Protein 3OCR (pdb70)

Structure (mmCIF, N/CA/C/O backbone):
data_3OCR
#
_entry.id   3OCR
#
_cell.length_a   74.407
_cell.length_b   74.407
_cell.length_c   179.909
_cell.angle_alpha   90.000
_cell.angle_beta   90.000
_cell.angle_gamma   90.000
#
_symmetry.space_group_name_H-M   'P 4 21 2'
#
loop_
_entity.id
_entity.type
_entity.pdbx_description
1 polymer 'Class II aldolase/adducin domain protein'
2 non-polymer 'SULFATE ION'
3 water water
#
loop_
_atom_site.group_PDB
_atom_site.id
_atom_site.type_symbol
_atom_site.label_atom_id
_atom_site.label_alt_id
_atom_site.label_comp_id
_atom_site.label_asym_id
_atom_site.label_entity_id
_atom_site.label_seq_id
_atom_site.pdbx_PDB_ins_code
_atom_site.Cartn_x
_atom_site.Cartn_y
_atom_site.Cartn_z
_atom_site.occupancy
_atom_site.B_iso_or_equiv
_atom_site.auth_seq_id
_atom_site.auth_comp_id
_atom_site.auth_asym_id
_atom_site.auth_atom_id
_atom_site.pdbx_PDB_model_num
ATOM 1 N N . GLY A 1 21 ? 10.737 10.344 41.570 1.00 70.97 19 GLY A N 1
ATOM 2 C CA . GLY A 1 21 ? 10.556 10.468 43.050 1.00 70.42 19 GLY A CA 1
ATOM 3 C C . GLY A 1 21 ? 9.136 10.865 43.405 1.00 69.87 19 GLY A C 1
ATOM 4 O O . GLY A 1 21 ? 8.810 12.058 43.486 1.00 70.32 19 GLY A O 1
ATOM 5 N N . SER A 1 22 ? 8.299 9.854 43.621 1.00 68.22 20 SER A N 1
ATOM 6 C CA . SER A 1 22 ? 6.875 10.041 43.894 1.00 65.99 20 SER A CA 1
ATOM 7 C C . SER A 1 22 ? 6.598 10.689 45.266 1.00 62.87 20 SER A C 1
ATOM 8 O O . SER A 1 22 ? 5.693 11.516 45.384 1.00 62.77 20 SER A O 1
ATOM 11 N N . VAL A 1 23 ? 7.369 10.335 46.293 1.00 59.15 21 VAL A N 1
ATOM 12 C CA . VAL A 1 23 ? 7.176 10.951 47.612 1.00 55.49 21 VAL A CA 1
ATOM 13 C C . VAL A 1 23 ? 7.342 12.475 47.559 1.00 55.21 21 VAL A C 1
ATOM 14 O O . VAL A 1 23 ? 6.493 13.208 48.072 1.00 54.21 21 VAL A O 1
ATOM 18 N N . ARG A 1 24 ? 8.425 12.941 46.930 1.00 55.95 22 ARG A N 1
ATOM 19 C CA . ARG A 1 24 ? 8.727 14.377 46.860 1.00 57.30 22 ARG A CA 1
ATOM 20 C C . ARG A 1 24 ? 7.702 15.137 46.000 1.00 59.20 22 ARG A C 1
ATOM 21 O O . ARG A 1 24 ? 7.515 16.341 46.176 1.00 59.33 22 ARG A O 1
ATOM 29 N N . ASP A 1 25 ? 7.033 14.425 45.093 1.00 61.17 23 ASP A N 1
ATOM 30 C CA . ASP A 1 25 ? 6.021 15.028 44.222 1.00 63.47 23 ASP A CA 1
ATOM 31 C C . ASP A 1 25 ? 4.752 15.448 44.960 1.00 62.77 23 ASP A C 1
ATOM 32 O O . ASP A 1 25 ? 4.073 16.373 44.533 1.00 63.22 23 ASP A O 1
ATOM 37 N N . ARG A 1 26 ? 4.444 14.782 46.074 1.00 60.57 24 ARG A N 1
ATOM 38 C CA . ARG A 1 26 ? 3.143 14.963 46.727 1.00 58.31 24 ARG A CA 1
ATOM 39 C C . ARG A 1 26 ? 3.207 15.621 48.112 1.00 55.97 24 ARG A C 1
ATOM 40 O O . ARG A 1 26 ? 2.170 15.963 48.677 1.00 55.94 24 ARG A O 1
ATOM 48 N N . VAL A 1 27 ? 4.412 15.796 48.655 1.00 53.28 25 VAL A N 1
ATOM 49 C CA . VAL A 1 27 ? 4.583 16.443 49.966 1.00 50.15 25 VAL A CA 1
ATOM 50 C C . VAL A 1 27 ? 5.020 17.910 49.814 1.00 49.89 25 VAL A C 1
ATOM 51 O O . VAL A 1 27 ? 5.561 18.301 48.779 1.00 49.40 25 VAL A O 1
ATOM 55 N N . SER A 1 28 ? 4.782 18.727 50.837 1.00 49.31 26 SER A N 1
ATOM 56 C CA . SER A 1 28 ? 5.211 20.126 50.779 1.00 49.49 26 SER A CA 1
ATOM 57 C C . SER A 1 28 ? 6.745 20.208 50.750 1.00 49.37 26 SER A C 1
ATOM 58 O O . SER A 1 28 ? 7.420 19.312 51.267 1.00 49.05 26 SER A O 1
ATOM 61 N N . PRO A 1 29 ? 7.300 21.265 50.116 1.00 49.88 27 PRO A N 1
ATOM 62 C CA . PRO A 1 29 ? 8.743 21.489 50.136 1.00 49.07 27 PRO A CA 1
ATOM 63 C C . PRO A 1 29 ? 9.290 21.539 51.567 1.00 47.17 27 PRO A C 1
ATOM 64 O O . PRO A 1 29 ? 10.408 21.095 51.803 1.00 47.04 27 PRO A O 1
ATOM 68 N N . GLN A 1 30 ? 8.494 22.049 52.506 1.00 45.36 28 GLN A N 1
ATOM 69 C CA . GLN A 1 30 ? 8.884 22.091 53.919 1.00 43.58 28 GLN A CA 1
ATOM 70 C C . GLN A 1 30 ? 8.943 20.681 54.532 1.00 41.26 28 GLN A C 1
ATOM 71 O O . GLN A 1 30 ? 9.884 20.361 55.281 1.00 40.72 28 GLN A O 1
ATOM 77 N N . GLU A 1 31 ? 7.958 19.838 54.216 1.00 39.53 29 GLU A N 1
ATOM 78 C CA . GLU A 1 31 ? 8.028 18.439 54.627 1.00 37.95 29 GLU A CA 1
ATOM 79 C C . GLU A 1 31 ? 9.241 17.753 54.006 1.00 37.46 29 GLU A C 1
ATOM 80 O O . GLU A 1 31 ? 9.986 17.109 54.722 1.00 36.93 29 GLU A O 1
ATOM 86 N N . TRP A 1 32 ? 9.431 17.890 52.688 1.00 37.77 30 TRP A N 1
ATOM 87 C CA . TRP A 1 32 ? 10.599 17.299 52.020 1.00 37.85 30 TRP A CA 1
ATOM 88 C C . TRP A 1 32 ? 11.964 17.647 52.681 1.00 37.05 30 TRP A C 1
ATOM 89 O O . TRP A 1 32 ? 12.819 16.761 52.850 1.00 36.91 30 TRP A O 1
ATOM 100 N N A GLU A 1 33 ? 12.126 18.917 53.051 0.30 36.61 31 GLU A N 1
ATOM 101 N N B GLU A 1 33 ? 12.137 18.916 53.050 0.30 36.77 31 GLU A N 1
ATOM 102 N N C GLU A 1 33 ? 12.176 18.905 53.060 0.40 36.68 31 GLU A N 1
ATOM 103 C CA A GLU A 1 33 ? 13.325 19.420 53.719 0.30 35.87 31 GLU A CA 1
ATOM 104 C CA B GLU A 1 33 ? 13.356 19.387 53.708 0.30 36.25 31 GLU A CA 1
ATOM 105 C CA C GLU A 1 33 ? 13.454 19.275 53.675 0.40 36.12 31 GLU A CA 1
ATOM 106 C C A GLU A 1 33 ? 13.596 18.651 55.008 0.30 34.44 31 GLU A C 1
ATOM 107 C C B GLU A 1 33 ? 13.606 18.649 55.020 0.30 34.61 31 GLU A C 1
ATOM 108 C C C GLU A 1 33 ? 13.633 18.621 55.045 0.40 34.50 31 GLU A C 1
ATOM 109 O O A GLU A 1 33 ? 14.738 18.287 55.297 0.30 34.26 31 GLU A O 1
ATOM 110 O O B GLU A 1 33 ? 14.746 18.307 55.340 0.30 34.41 31 GLU A O 1
ATOM 111 O O C GLU A 1 33 ? 14.761 18.313 55.439 0.40 34.26 31 GLU A O 1
ATOM 127 N N . VAL A 1 34 ? 12.534 18.389 55.764 1.00 33.60 32 VAL A N 1
ATOM 128 C CA . VAL A 1 34 ? 12.646 17.709 57.067 1.00 31.37 32 VAL A CA 1
ATOM 129 C C . VAL A 1 34 ? 12.866 16.199 56.891 1.00 30.45 32 VAL A C 1
ATOM 130 O O . VAL A 1 34 ? 13.576 15.576 57.673 1.00 29.11 32 VAL A O 1
ATOM 134 N N . ARG A 1 35 ? 12.298 15.637 55.822 1.00 30.26 33 ARG A N 1
ATOM 135 C CA . ARG A 1 35 ? 12.545 14.247 55.453 1.00 30.34 33 ARG A CA 1
ATOM 136 C C . ARG A 1 35 ? 14.023 14.030 55.170 1.00 30.59 33 ARG A C 1
ATOM 137 O O . ARG A 1 35 ? 14.594 13.032 55.596 1.00 30.39 33 ARG A O 1
ATOM 145 N N . VAL A 1 36 ? 14.638 14.984 54.473 1.00 31.39 34 VAL A N 1
ATOM 146 C CA . VAL A 1 36 ? 16.052 14.911 54.119 1.00 31.70 34 VAL A CA 1
ATOM 147 C C . VAL A 1 36 ? 16.915 14.997 55.384 1.00 30.97 34 VAL A C 1
ATOM 148 O O . VAL A 1 36 ? 17.804 14.168 55.583 1.00 31.01 34 VAL A O 1
ATOM 152 N N . LYS A 1 37 ? 16.639 15.993 56.225 1.00 30.11 35 LYS A N 1
ATOM 153 C CA . LYS A 1 37 ? 17.346 16.192 57.516 1.00 29.23 35 LYS A CA 1
ATOM 154 C C . LYS A 1 37 ? 17.227 15.016 58.478 1.00 27.45 35 LYS A C 1
ATOM 155 O O . LYS A 1 37 ? 18.230 14.594 59.058 1.00 27.23 35 LYS A O 1
ATOM 161 N N . LEU A 1 38 ? 16.018 14.484 58.651 1.00 25.80 36 LEU A N 1
ATOM 162 C CA . LEU A 1 38 ? 15.815 13.323 59.545 1.00 24.39 36 LEU A CA 1
ATOM 163 C C . LEU A 1 38 ? 16.503 12.065 58.992 1.00 24.23 36 LEU A C 1
ATOM 164 O O . LEU A 1 38 ? 17.101 11.319 59.759 1.00 23.86 36 LEU A O 1
ATOM 169 N N . ALA A 1 39 ? 16.466 11.862 57.662 1.00 23.93 37 ALA A N 1
ATOM 170 C CA . ALA A 1 39 ? 17.195 10.752 57.060 1.00 24.29 37 ALA A CA 1
ATOM 171 C C . ALA A 1 39 ? 18.713 10.858 57.266 1.00 24.37 37 ALA A C 1
ATOM 172 O O . ALA A 1 39 ? 19.379 9.856 57.580 1.00 23.88 37 ALA A O 1
ATOM 174 N N . ALA A 1 40 ? 19.254 12.071 57.123 1.00 24.27 38 ALA A N 1
ATOM 175 C CA . ALA A 1 40 ? 20.658 12.319 57.394 1.00 23.99 38 ALA A CA 1
ATOM 176 C C . ALA A 1 40 ? 20.963 12.007 58.843 1.00 23.43 38 ALA A C 1
ATOM 177 O O . ALA A 1 40 ? 22.023 11.463 59.145 1.00 23.32 38 ALA A O 1
ATOM 179 N N . ALA A 1 41 ? 20.042 12.345 59.737 1.00 22.59 39 ALA A N 1
ATOM 180 C CA . ALA A 1 41 ? 20.254 12.080 61.178 1.00 22.13 39 ALA A CA 1
ATOM 181 C C . ALA A 1 41 ? 20.337 10.565 61.443 1.00 22.46 39 ALA A C 1
ATOM 182 O O . ALA A 1 41 ? 21.241 10.105 62.147 1.00 22.33 39 ALA A O 1
ATOM 184 N N . TYR A 1 42 ? 19.442 9.787 60.823 1.00 22.46 40 TYR A N 1
ATOM 185 C CA . TYR A 1 42 ? 19.525 8.318 60.903 1.00 22.96 40 TYR A CA 1
ATOM 186 C C . TYR A 1 42 ? 20.851 7.731 60.399 1.00 23.63 40 TYR A C 1
ATOM 187 O O . TYR A 1 42 ? 21.474 6.942 61.099 1.00 23.63 40 TYR A O 1
ATOM 196 N N . ARG A 1 43 ? 21.263 8.097 59.182 1.00 25.06 41 ARG A N 1
ATOM 197 C CA . ARG A 1 43 ? 22.552 7.703 58.630 1.00 26.49 41 ARG A CA 1
ATOM 198 C C . ARG A 1 43 ? 23.789 8.161 59.387 1.00 26.20 41 ARG A C 1
ATOM 199 O O . ARG A 1 43 ? 24.797 7.451 59.407 1.00 26.69 41 ARG A O 1
ATOM 207 N N . LEU A 1 44 ? 23.738 9.360 59.957 1.00 25.83 42 LEU A N 1
ATOM 208 C CA . LEU A 1 44 ? 24.840 9.866 60.789 1.00 26.64 42 LEU A CA 1
ATOM 209 C C . LEU A 1 44 ? 25.006 9.022 62.055 1.00 25.64 42 LEU A C 1
ATOM 210 O O . LEU A 1 44 ? 26.137 8.722 62.480 1.00 24.66 42 LEU A O 1
ATOM 215 N N . ALA A 1 45 ? 23.871 8.633 62.625 1.00 25.38 43 ALA A N 1
ATOM 216 C CA . ALA A 1 45 ? 23.857 7.823 63.859 1.00 25.51 43 ALA A CA 1
ATOM 217 C C . ALA A 1 45 ? 24.453 6.449 63.551 1.00 26.07 43 ALA A C 1
ATOM 218 O O . ALA A 1 45 ? 25.146 5.860 64.383 1.00 26.30 43 ALA A O 1
ATOM 220 N N . ALA A 1 46 ? 24.191 5.966 62.333 1.00 26.38 44 ALA A N 1
ATOM 221 C CA . ALA A 1 46 ? 24.744 4.710 61.868 1.00 27.49 44 ALA A CA 1
ATOM 222 C C . ALA A 1 46 ? 26.241 4.859 61.673 1.00 28.85 44 ALA A C 1
ATOM 223 O O . ALA A 1 46 ? 27.006 4.037 62.167 1.00 29.19 44 ALA A O 1
ATOM 225 N N . LEU A 1 47 ? 26.656 5.921 60.982 1.00 30.52 45 LEU A N 1
ATOM 226 C CA . LEU A 1 47 ? 28.084 6.224 60.800 1.00 32.72 45 LEU A CA 1
ATOM 227 C C . LEU A 1 47 ? 28.816 6.347 62.140 1.00 32.77 45 LEU A C 1
ATOM 228 O O . LEU A 1 47 ? 29.893 5.795 62.301 1.00 33.02 45 LEU A O 1
ATOM 233 N N . LYS A 1 48 ? 28.227 7.067 63.088 1.00 32.98 46 LYS A N 1
ATOM 234 C CA . LYS A 1 48 ? 28.826 7.266 64.409 1.00 33.97 46 LYS A CA 1
ATOM 235 C C . LYS A 1 48 ? 28.564 6.109 65.362 1.00 34.67 46 LYS A C 1
ATOM 236 O O . LYS A 1 48 ? 28.949 6.177 66.530 1.00 34.69 46 LYS A O 1
ATOM 242 N N . ARG A 1 49 ? 27.892 5.067 64.869 1.00 35.66 47 ARG A N 1
ATOM 243 C CA . ARG A 1 49 ? 27.604 3.860 65.649 1.00 36.92 47 ARG A CA 1
ATOM 244 C C . ARG A 1 49 ? 26.757 4.134 66.905 1.00 36.51 47 ARG A C 1
ATOM 245 O O . ARG A 1 49 ? 27.048 3.607 67.982 1.00 36.73 47 ARG A O 1
ATOM 253 N N . TRP A 1 50 ? 25.714 4.956 66.774 1.00 35.53 48 TRP A N 1
ATOM 254 C CA . TRP A 1 50 ? 24.809 5.207 67.898 1.00 35.24 48 TRP A CA 1
ATOM 255 C C . TRP A 1 50 ? 23.582 4.293 67.839 1.00 35.06 48 TRP A C 1
ATOM 256 O O . TRP A 1 50 ? 22.524 4.656 68.326 1.00 35.51 48 TRP A O 1
ATOM 267 N N . THR A 1 51 ? 23.723 3.126 67.222 1.00 35.60 49 THR A N 1
ATOM 268 C CA . THR A 1 51 ? 22.559 2.311 66.860 1.00 35.77 49 THR A CA 1
ATOM 269 C C . THR A 1 51 ? 22.450 1.073 67.730 1.00 35.39 49 THR A C 1
ATOM 270 O O . THR A 1 51 ? 23.431 0.627 68.301 1.00 35.49 49 THR A O 1
ATOM 274 N N . ASP A 1 52 ? 21.244 0.515 67.773 1.00 34.93 50 ASP A N 1
ATOM 275 C CA . ASP A 1 52 ? 20.972 -0.727 68.460 1.00 35.33 50 ASP A CA 1
ATOM 276 C C . ASP A 1 52 ? 20.112 -1.549 67.482 1.00 35.34 50 ASP A C 1
ATOM 277 O O . ASP A 1 52 ? 18.909 -1.764 67.678 1.00 34.78 50 ASP A O 1
ATOM 282 N N . HIS A 1 53 ? 20.764 -1.974 66.393 1.00 36.00 51 HIS A N 1
ATOM 283 C CA . HIS A 1 53 ? 20.131 -2.775 65.344 1.00 36.09 51 HIS A CA 1
ATOM 284 C C . HIS A 1 53 ? 18.873 -2.057 64.857 1.00 35.96 51 HIS A C 1
ATOM 285 O O . HIS A 1 53 ? 18.947 -0.910 64.434 1.00 36.10 51 HIS A O 1
ATOM 292 N N . ILE A 1 54 ? 17.717 -2.701 64.954 1.00 35.74 52 ILE A N 1
ATOM 293 C CA . ILE A 1 54 ? 16.490 -2.096 64.443 1.00 35.71 52 ILE A CA 1
ATOM 294 C C . ILE A 1 54 ? 15.658 -1.380 65.501 1.00 35.09 52 ILE A C 1
ATOM 295 O O . ILE A 1 54 ? 14.514 -1.006 65.234 1.00 36.03 52 ILE A O 1
ATOM 300 N N . TYR A 1 55 ? 16.209 -1.226 66.697 1.00 33.74 53 TYR A N 1
ATOM 301 C CA . TYR A 1 55 ? 15.467 -0.649 67.790 1.00 33.11 53 TYR A CA 1
ATOM 302 C C . TYR A 1 55 ? 15.902 0.820 67.950 1.00 32.33 53 TYR A C 1
ATOM 303 O O . TYR A 1 55 ? 16.853 1.267 67.304 1.00 33.33 53 TYR A O 1
ATOM 312 N N . THR A 1 56 ? 15.194 1.573 68.775 1.00 31.74 54 THR A N 1
ATOM 313 C CA . THR A 1 56 ? 15.370 3.038 68.869 1.00 29.93 54 THR A CA 1
ATOM 314 C C . THR A 1 56 ? 15.022 3.821 67.593 1.00 28.54 54 THR A C 1
ATOM 315 O O . THR A 1 56 ? 15.066 3.306 66.484 1.00 28.48 54 THR A O 1
ATOM 319 N N . HIS A 1 57 ? 14.674 5.087 67.792 1.00 27.53 55 HIS A N 1
ATOM 320 C CA . HIS A 1 57 ? 13.999 5.879 66.792 1.00 25.89 55 HIS A CA 1
ATOM 321 C C . HIS A 1 57 ? 14.287 7.354 66.944 1.00 23.86 55 HIS A C 1
ATOM 322 O O . HIS A 1 57 ? 14.506 7.844 68.064 1.00 23.55 55 HIS A O 1
ATOM 329 N N . PHE A 1 58 ? 14.297 8.044 65.811 1.00 22.17 56 PHE A N 1
ATOM 330 C CA . PHE A 1 58 ? 14.351 9.512 65.774 1.00 21.59 56 PHE A CA 1
ATOM 331 C C . PHE A 1 58 ? 13.060 10.020 65.149 1.00 22.04 56 PHE A C 1
ATOM 332 O O . PHE A 1 58 ? 12.682 9.554 64.075 1.00 22.25 56 PHE A O 1
ATOM 340 N N . SER A 1 59 ? 12.408 11.003 65.767 1.00 23.01 57 SER A N 1
ATOM 341 C CA . SER A 1 59 ? 11.192 11.584 65.158 1.00 23.49 57 SER A CA 1
ATOM 342 C C . SER A 1 59 ? 11.370 13.083 64.903 1.00 24.02 57 SER A C 1
ATOM 343 O O . SER A 1 59 ? 12.147 13.741 65.607 1.00 25.23 57 SER A O 1
ATOM 346 N N . ALA A 1 60 ? 10.662 13.599 63.894 1.00 24.49 58 ALA A N 1
ATOM 347 C CA . ALA A 1 60 ? 10.580 15.033 63.609 1.00 25.42 58 ALA A CA 1
ATOM 348 C C . ALA A 1 60 ? 9.149 15.435 63.271 1.00 26.64 58 ALA A C 1
ATOM 349 O O . ALA A 1 60 ? 8.449 14.705 62.567 1.00 27.06 58 ALA A O 1
ATOM 351 N N . ARG A 1 61 ? 8.733 16.610 63.730 1.00 27.62 59 ARG A N 1
ATOM 352 C CA . ARG A 1 61 ? 7.473 17.168 63.307 1.00 29.71 59 ARG A CA 1
ATOM 353 C C . ARG A 1 61 ? 7.544 17.643 61.848 1.00 30.04 59 ARG A C 1
ATOM 354 O O . ARG A 1 61 ? 8.523 18.264 61.434 1.00 29.59 59 ARG A O 1
ATOM 362 N N . VAL A 1 62 ? 6.513 17.313 61.080 1.00 31.53 60 VAL A N 1
ATOM 363 C CA . VAL A 1 62 ? 6.333 17.829 59.722 1.00 33.45 60 VAL A CA 1
ATOM 364 C C . VAL A 1 62 ? 5.846 19.277 59.854 1.00 36.20 60 VAL A C 1
ATOM 365 O O . VAL A 1 62 ? 4.813 19.521 60.480 1.00 36.69 60 VAL A O 1
ATOM 369 N N . PRO A 1 63 ? 6.602 20.254 59.306 1.00 38.58 61 PRO A N 1
ATOM 370 C CA . PRO A 1 63 ? 6.128 21.631 59.428 1.00 40.86 61 PRO A CA 1
ATOM 371 C C . PRO A 1 63 ? 4.824 21.820 58.676 1.00 43.17 61 PRO A C 1
ATOM 372 O O . PRO A 1 63 ? 4.674 21.305 57.569 1.00 43.89 61 PRO A O 1
ATOM 376 N N . GLY A 1 64 ? 3.886 22.533 59.287 1.00 45.51 62 GLY A N 1
ATOM 377 C CA . GLY A 1 64 ? 2.580 22.784 58.684 1.00 48.98 62 GLY A CA 1
ATOM 378 C C . GLY A 1 64 ? 1.478 22.800 59.729 1.00 51.32 62 GLY A C 1
ATOM 379 O O . GLY A 1 64 ? 1.759 22.731 60.926 1.00 51.67 62 GLY A O 1
ATOM 380 N N . PRO A 1 65 ? 0.209 22.881 59.287 1.00 53.92 63 PRO A N 1
ATOM 381 C CA . PRO A 1 65 ? -0.913 22.983 60.232 1.00 54.68 63 PRO A CA 1
ATOM 382 C C . PRO A 1 65 ? -1.362 21.642 60.853 1.00 53.62 63 PRO A C 1
ATOM 383 O O . PRO A 1 65 ? -2.273 21.628 61.686 1.00 54.19 63 PRO A O 1
ATOM 387 N N . ASP A 1 66 ? -0.728 20.542 60.456 1.00 51.54 64 ASP A N 1
ATOM 388 C CA . ASP A 1 66 ? -1.097 19.205 60.928 1.00 49.43 64 ASP A CA 1
ATOM 389 C C . ASP A 1 66 ? -0.106 18.664 61.950 1.00 47.28 64 ASP A C 1
ATOM 390 O O . ASP A 1 66 ? 1.118 18.798 61.776 1.00 46.93 64 ASP A O 1
ATOM 395 N N . GLU A 1 67 ? -0.627 18.028 62.998 1.00 45.02 65 GLU A N 1
ATOM 396 C CA . GLU A 1 67 ? 0.225 17.360 63.972 1.00 43.13 65 GLU A CA 1
ATOM 397 C C . GLU A 1 67 ? 0.690 16.007 63.418 1.00 40.64 65 GLU A C 1
ATOM 398 O O . GLU A 1 67 ? 0.283 14.945 63.894 1.00 39.92 65 GLU A O 1
ATOM 404 N N . HIS A 1 68 ? 1.530 16.075 62.384 1.00 38.43 66 HIS A N 1
ATOM 405 C CA . HIS A 1 68 ? 2.100 14.899 61.736 1.00 36.03 66 HIS A CA 1
ATOM 406 C C . HIS A 1 68 ? 3.602 14.826 61.985 1.00 34.22 66 HIS A C 1
ATOM 407 O O . HIS A 1 68 ? 4.253 15.864 62.161 1.00 33.94 66 HIS A O 1
ATOM 414 N N . PHE A 1 69 ? 4.121 13.593 62.024 1.00 31.84 67 PHE A N 1
ATOM 415 C CA . PHE A 1 69 ? 5.502 13.290 62.397 1.00 30.46 67 PHE A CA 1
ATOM 416 C C . PHE A 1 69 ? 6.117 12.217 61.518 1.00 29.25 67 PHE A C 1
ATOM 417 O O . PHE A 1 69 ? 5.426 11.335 61.012 1.00 29.30 67 PHE A O 1
ATOM 425 N N . LEU A 1 70 ? 7.433 12.301 61.351 1.00 28.22 68 LEU A N 1
ATOM 426 C CA . LEU A 1 70 ? 8.197 11.327 60.574 1.00 26.94 68 LEU A CA 1
ATOM 427 C C . LEU A 1 70 ? 9.022 10.418 61.472 1.00 26.27 68 LEU A C 1
ATOM 428 O O . LEU A 1 70 ? 9.611 10.869 62.467 1.00 26.13 68 LEU A O 1
ATOM 433 N N . ILE A 1 71 ? 9.059 9.133 61.119 1.00 25.54 69 ILE A N 1
ATOM 434 C CA . ILE A 1 71 ? 9.820 8.118 61.854 1.00 24.29 69 ILE A CA 1
ATOM 435 C C . ILE A 1 71 ? 10.225 6.999 60.873 1.00 24.57 69 ILE A C 1
ATOM 436 O O . ILE A 1 71 ? 9.673 6.908 59.748 1.00 23.72 69 ILE A O 1
ATOM 441 N N . ASN A 1 72 ? 11.215 6.190 61.258 1.00 24.27 70 ASN A N 1
ATOM 442 C CA . ASN A 1 72 ? 11.624 5.043 60.438 1.00 25.31 70 ASN A CA 1
ATOM 443 C C . ASN A 1 72 ? 10.526 3.991 60.317 1.00 25.34 70 ASN A C 1
ATOM 444 O O . ASN A 1 72 ? 9.707 3.816 61.233 1.00 25.16 70 ASN A O 1
ATOM 449 N N . ALA A 1 73 ? 10.507 3.333 59.166 1.00 25.76 71 ALA A N 1
ATOM 450 C CA . ALA A 1 73 ? 9.677 2.163 58.930 1.00 27.45 71 ALA A CA 1
ATOM 451 C C . ALA A 1 73 ? 10.154 0.998 59.787 1.00 28.52 71 ALA A C 1
ATOM 452 O O . ALA A 1 73 ? 11.357 0.833 60.009 1.00 28.14 71 ALA A O 1
ATOM 454 N N . PHE A 1 74 ? 9.187 0.180 60.214 1.00 30.51 72 PHE A N 1
ATOM 455 C CA . PHE A 1 74 ? 9.375 -0.987 61.088 1.00 31.58 72 PHE A CA 1
ATOM 456 C C . PHE A 1 74 ? 10.354 -1.983 60.498 1.00 31.73 72 PHE A C 1
ATOM 457 O O . PHE A 1 74 ? 10.081 -2.579 59.455 1.00 32.11 72 PHE A O 1
ATOM 465 N N . GLY A 1 75 ? 11.507 -2.143 61.132 1.00 31.37 73 GLY A N 1
ATOM 466 C CA . GLY A 1 75 ? 12.443 -3.188 60.698 1.00 31.68 73 GLY A CA 1
ATOM 467 C C . GLY A 1 75 ? 13.580 -2.773 59.775 1.00 31.57 73 GLY A C 1
ATOM 468 O O . GLY A 1 75 ? 14.443 -3.586 59.474 1.00 32.01 73 GLY A O 1
ATOM 469 N N . LEU A 1 76 ? 13.600 -1.518 59.337 1.00 31.28 74 LEU A N 1
ATOM 470 C CA . LEU A 1 76 ? 14.740 -1.003 58.572 1.00 31.27 74 LEU A CA 1
ATOM 471 C C . LEU A 1 76 ? 15.861 -0.568 59.496 1.00 30.77 74 LEU A C 1
ATOM 472 O O . LEU A 1 76 ? 15.606 -0.036 60.562 1.00 30.56 74 LEU A O 1
ATOM 477 N N . LEU A 1 77 ? 17.095 -0.777 59.060 1.00 30.94 75 LEU A N 1
ATOM 478 C CA . LEU A 1 77 ? 18.275 -0.267 59.749 1.00 30.52 75 LEU A CA 1
ATOM 479 C C . LEU A 1 77 ? 18.478 1.234 59.473 1.00 30.12 75 LEU A C 1
ATOM 480 O O . LEU A 1 77 ? 18.088 1.730 58.423 1.00 29.91 75 LEU A O 1
ATOM 485 N N . PHE A 1 78 ? 19.102 1.934 60.421 1.00 29.68 76 PHE A N 1
ATOM 486 C CA . PHE A 1 78 ? 19.377 3.375 60.327 1.00 29.94 76 PHE A CA 1
ATOM 487 C C . PHE A 1 78 ? 20.108 3.674 59.034 1.00 31.66 76 PHE A C 1
ATOM 488 O O . PHE A 1 78 ? 19.919 4.726 58.428 1.00 32.02 76 PHE A O 1
ATOM 496 N N . ASP A 1 79 ? 20.916 2.698 58.628 1.00 33.82 77 ASP A N 1
ATOM 497 C CA . ASP A 1 79 ? 21.728 2.683 57.427 1.00 36.03 77 ASP A CA 1
ATOM 498 C C . ASP A 1 79 ? 20.929 2.670 56.133 1.00 36.08 77 ASP A C 1
ATOM 499 O O . ASP A 1 79 ? 21.483 2.860 55.052 1.00 36.44 77 ASP A O 1
ATOM 504 N N . GLU A 1 80 ? 19.641 2.377 56.238 1.00 35.50 78 GLU A N 1
ATOM 505 C CA . GLU A 1 80 ? 18.815 2.153 55.062 1.00 35.10 78 GLU A CA 1
ATOM 506 C C . GLU A 1 80 ? 17.847 3.298 54.879 1.00 33.36 78 GLU A C 1
ATOM 507 O O . GLU A 1 80 ? 17.161 3.389 53.866 1.00 33.55 78 GLU A O 1
ATOM 513 N N . ILE A 1 81 ? 17.797 4.184 55.863 1.00 31.16 79 ILE A N 1
ATOM 514 C CA . ILE A 1 81 ? 16.768 5.213 55.880 1.00 28.66 79 ILE A CA 1
ATOM 515 C C . ILE A 1 81 ? 17.055 6.245 54.785 1.00 29.58 79 ILE A C 1
ATOM 516 O O . ILE A 1 81 ? 18.216 6.606 54.557 1.00 30.11 79 ILE A O 1
ATOM 521 N N . THR A 1 82 ? 16.000 6.685 54.110 1.00 29.97 80 THR A N 1
ATOM 522 C CA . THR A 1 82 ? 16.101 7.718 53.082 1.00 31.33 80 THR A CA 1
ATOM 523 C C . THR A 1 82 ? 14.961 8.720 53.272 1.00 31.30 80 THR A C 1
ATOM 524 O O . THR A 1 82 ? 13.946 8.402 53.882 1.00 31.05 80 THR A O 1
ATOM 528 N N . ALA A 1 83 ? 15.136 9.926 52.755 1.00 32.27 81 ALA A N 1
ATOM 529 C CA . ALA A 1 83 ? 14.061 10.920 52.712 1.00 33.13 81 ALA A CA 1
ATOM 530 C C . ALA A 1 83 ? 12.756 10.316 52.211 1.00 34.07 81 ALA A C 1
ATOM 531 O O . ALA A 1 83 ? 11.700 10.533 52.802 1.00 34.33 81 ALA A O 1
ATOM 533 N N . SER A 1 84 ? 12.835 9.545 51.125 1.00 35.39 82 SER A N 1
ATOM 534 C CA . SER A 1 84 ? 11.670 8.892 50.555 1.00 36.14 82 SER A CA 1
ATOM 535 C C . SER A 1 84 ? 11.017 7.781 51.373 1.00 35.42 82 SER A C 1
ATOM 536 O O . SER A 1 84 ? 9.841 7.513 51.180 1.00 36.11 82 SER A O 1
ATOM 539 N N . ASN A 1 85 ? 11.736 7.116 52.271 1.00 33.89 83 ASN A N 1
ATOM 540 C CA . ASN A 1 85 ? 11.114 5.951 52.920 1.00 32.20 83 ASN A CA 1
ATOM 541 C C . ASN A 1 85 ? 10.690 6.148 54.382 1.00 30.88 83 ASN A C 1
ATOM 542 O O . ASN A 1 85 ? 10.145 5.233 55.030 1.00 30.80 83 ASN A O 1
ATOM 547 N N . LEU A 1 86 ? 10.895 7.362 54.882 1.00 29.12 84 LEU A N 1
ATOM 548 C CA . LEU A 1 86 ? 10.447 7.689 56.222 1.00 27.60 84 LEU A CA 1
ATOM 549 C C . LEU A 1 86 ? 8.936 7.578 56.234 1.00 27.50 84 LEU A C 1
ATOM 550 O O . LEU A 1 86 ? 8.285 7.707 55.188 1.00 27.29 84 LEU A O 1
ATOM 555 N N . VAL A 1 87 ? 8.384 7.297 57.407 1.00 26.50 85 VAL A N 1
ATOM 556 C CA . VAL A 1 87 ? 6.947 7.143 57.504 1.00 26.97 85 VAL A CA 1
ATOM 557 C C . VAL A 1 87 ? 6.335 8.346 58.210 1.00 27.39 85 VAL A C 1
ATOM 558 O O . VAL A 1 87 ? 6.817 8.755 59.283 1.00 27.59 85 VAL A O 1
ATOM 562 N N . LYS A 1 88 ? 5.258 8.872 57.628 1.00 28.60 86 LYS A N 1
ATOM 563 C CA . LYS A 1 88 ? 4.498 9.964 58.235 1.00 29.79 86 LYS A CA 1
ATOM 564 C C . LYS A 1 88 ? 3.326 9.418 59.022 1.00 30.23 86 LYS A C 1
ATOM 565 O O . LYS A 1 88 ? 2.460 8.712 58.473 1.00 30.25 86 LYS A O 1
ATOM 571 N N . VAL A 1 89 ? 3.313 9.755 60.309 1.00 29.73 87 VAL A N 1
ATOM 572 C CA . VAL A 1 89 ? 2.276 9.290 61.230 1.00 30.05 87 VAL A CA 1
ATOM 573 C C . VAL A 1 89 ? 1.660 10.488 61.987 1.00 30.29 87 VAL A C 1
ATOM 574 O O . VAL A 1 89 ? 2.263 11.568 62.039 1.00 29.67 87 VAL A O 1
ATOM 578 N N . ASP A 1 90 ? 0.469 10.289 62.552 1.00 30.72 88 ASP A N 1
ATOM 579 C CA . ASP A 1 90 ? -0.187 11.333 63.363 1.00 32.14 88 ASP A CA 1
ATOM 580 C C . ASP A 1 90 ? 0.297 11.174 64.801 1.00 32.45 88 ASP A C 1
ATOM 581 O O . ASP A 1 90 ? 1.146 10.332 65.064 1.00 31.89 88 ASP A O 1
ATOM 586 N N . ILE A 1 91 ? -0.235 11.963 65.725 1.00 34.12 89 ILE A N 1
ATOM 587 C CA . ILE A 1 91 ? 0.187 11.888 67.124 1.00 36.01 89 ILE A CA 1
ATOM 588 C C . ILE A 1 91 ? -0.063 10.517 67.774 1.00 37.52 89 ILE A C 1
ATOM 589 O O . ILE A 1 91 ? 0.627 10.143 68.721 1.00 38.73 89 ILE A O 1
ATOM 594 N N . ASP A 1 92 ? -1.004 9.747 67.241 1.00 38.67 90 ASP A N 1
ATOM 595 C CA . ASP A 1 92 ? -1.308 8.404 67.768 1.00 39.67 90 ASP A CA 1
ATOM 596 C C . ASP A 1 92 ? -0.434 7.298 67.204 1.00 39.02 90 ASP A C 1
ATOM 597 O O . ASP A 1 92 ? -0.455 6.183 67.711 1.00 39.56 90 ASP A O 1
ATOM 602 N N . GLY A 1 93 ? 0.307 7.600 66.145 1.00 37.95 91 GLY A N 1
ATOM 603 C CA . GLY A 1 93 ? 1.085 6.597 65.443 1.00 37.34 91 GLY A CA 1
ATOM 604 C C . GLY A 1 93 ? 0.363 5.947 64.280 1.00 37.55 91 GLY A C 1
ATOM 605 O O . GLY A 1 93 ? 0.850 4.958 63.724 1.00 37.81 91 GLY A O 1
ATOM 606 N N . THR A 1 94 ? -0.797 6.491 63.911 1.00 37.76 92 THR A N 1
ATOM 607 C CA . THR A 1 94 ? -1.551 5.977 62.776 1.00 38.14 92 THR A CA 1
ATOM 608 C C . THR A 1 94 ? -0.850 6.450 61.508 1.00 37.54 92 THR A C 1
ATOM 609 O O . THR A 1 94 ? -0.475 7.604 61.402 1.00 37.21 92 THR A O 1
ATOM 613 N N . ILE A 1 95 ? -0.681 5.550 60.550 1.00 37.64 93 ILE A N 1
ATOM 614 C CA . ILE A 1 95 ? -0.024 5.888 59.299 1.00 37.42 93 ILE A CA 1
ATOM 615 C C . ILE A 1 95 ? -0.824 6.994 58.644 1.00 37.48 93 ILE A C 1
ATOM 616 O O . ILE A 1 95 ? -2.045 6.904 58.559 1.00 37.36 93 ILE A O 1
ATOM 621 N N . VAL A 1 96 ? -0.141 8.039 58.200 1.00 37.45 94 VAL A N 1
ATOM 622 C CA . VAL A 1 96 ? -0.752 9.012 57.305 1.00 38.67 94 VAL A CA 1
ATOM 623 C C . VAL A 1 96 ? -0.227 8.747 55.889 1.00 39.46 94 VAL A C 1
ATOM 624 O O . VAL A 1 96 ? -0.992 8.750 54.930 1.00 39.92 94 VAL A O 1
ATOM 628 N N . ASP A 1 97 ? 1.075 8.474 55.780 1.00 39.84 95 ASP A N 1
ATOM 629 C CA . ASP A 1 97 ? 1.723 8.218 54.499 1.00 40.28 95 ASP A CA 1
ATOM 630 C C . ASP A 1 97 ? 2.898 7.262 54.714 1.00 39.94 95 ASP A C 1
ATOM 631 O O . ASP A 1 97 ? 3.929 7.659 55.245 1.00 39.05 95 ASP A O 1
ATOM 636 N N . ASP A 1 98 ? 2.731 6.004 54.312 1.00 40.58 96 ASP A N 1
ATOM 637 C CA . ASP A 1 98 ? 3.788 5.005 54.461 1.00 41.40 96 ASP A CA 1
ATOM 638 C C . ASP A 1 98 ? 4.249 4.493 53.103 1.00 42.44 96 ASP A C 1
ATOM 639 O O . ASP A 1 98 ? 3.676 3.533 52.577 1.00 42.26 96 ASP A O 1
ATOM 644 N N . PRO A 1 99 ? 5.308 5.107 52.546 1.00 43.09 97 PRO A N 1
ATOM 645 C CA . PRO A 1 99 ? 5.798 4.704 51.222 1.00 43.86 97 PRO A CA 1
ATOM 646 C C . PRO A 1 99 ? 6.372 3.276 51.183 1.00 44.23 97 PRO A C 1
ATOM 647 O O . PRO A 1 99 ? 6.624 2.762 50.098 1.00 44.62 97 PRO A O 1
ATOM 651 N N . THR A 1 100 ? 6.575 2.646 52.343 1.00 43.95 98 THR A N 1
ATOM 652 C CA . THR A 1 100 ? 7.203 1.310 52.389 1.00 43.91 98 THR A CA 1
ATOM 653 C C . THR A 1 100 ? 6.225 0.149 52.519 1.00 44.48 98 THR A C 1
ATOM 654 O O . THR A 1 100 ? 6.554 -0.986 52.174 1.00 45.20 98 THR A O 1
ATOM 658 N N . GLY A 1 101 ? 5.041 0.417 53.063 1.00 44.24 99 GLY A N 1
ATOM 659 C CA . GLY A 1 101 ? 4.103 -0.646 53.405 1.00 43.61 99 GLY A CA 1
ATOM 660 C C . GLY A 1 101 ? 4.538 -1.469 54.614 1.00 42.61 99 GLY A C 1
ATOM 661 O O . GLY A 1 101 ? 3.928 -2.494 54.915 1.00 43.07 99 GLY A O 1
ATOM 662 N N . LEU A 1 102 ? 5.596 -1.040 55.291 1.00 40.54 100 LEU A N 1
ATOM 663 C CA . LEU A 1 102 ? 6.110 -1.757 56.472 1.00 38.86 100 LEU A CA 1
ATOM 664 C C . LEU A 1 102 ? 5.516 -1.259 57.778 1.00 37.51 100 LEU A C 1
ATOM 665 O O . LEU A 1 102 ? 5.659 -1.897 58.814 1.00 37.17 100 LEU A O 1
ATOM 670 N N . GLY A 1 103 ? 4.875 -0.098 57.730 1.00 36.82 101 GLY A N 1
ATOM 671 C CA . GLY A 1 103 ? 4.369 0.546 58.936 1.00 35.27 101 GLY A CA 1
ATOM 672 C C . GLY A 1 103 ? 5.496 0.918 59.871 1.00 34.38 101 GLY A C 1
ATOM 673 O O . GLY A 1 103 ? 6.659 1.026 59.456 1.00 34.47 101 GLY A O 1
ATOM 674 N N . ILE A 1 104 ? 5.161 1.113 61.139 1.00 33.39 102 ILE A N 1
ATOM 675 C CA . ILE A 1 104 ? 6.127 1.597 62.109 1.00 32.71 102 ILE A CA 1
ATOM 676 C C . ILE A 1 104 ? 6.158 0.667 63.291 1.00 32.83 102 ILE A C 1
ATOM 677 O O . ILE A 1 104 ? 5.310 -0.190 63.425 1.00 32.86 102 ILE A O 1
ATOM 682 N N . ASN A 1 105 ? 7.161 0.829 64.134 1.00 33.11 103 ASN A N 1
ATOM 683 C CA . ASN A 1 105 ? 7.156 0.174 65.424 1.00 34.26 103 ASN A CA 1
ATOM 684 C C . ASN A 1 105 ? 6.256 0.989 66.323 1.00 34.72 103 ASN A C 1
ATOM 685 O O . ASN A 1 105 ? 6.682 1.993 66.906 1.00 34.29 103 ASN A O 1
ATOM 690 N N . TYR A 1 106 ? 5.011 0.551 66.423 1.00 35.92 104 TYR A N 1
ATOM 691 C CA . TYR A 1 106 ? 3.991 1.309 67.132 1.00 37.37 104 TYR A CA 1
ATOM 692 C C . TYR A 1 106 ? 4.351 1.537 68.605 1.00 37.31 104 TYR A C 1
ATOM 693 O O . TYR A 1 106 ? 4.148 2.633 69.131 1.00 37.72 104 TYR A O 1
ATOM 702 N N . ALA A 1 107 ? 4.900 0.516 69.255 1.00 36.85 105 ALA A N 1
ATOM 703 C CA . ALA A 1 107 ? 5.249 0.616 70.672 1.00 36.75 105 ALA A CA 1
ATOM 704 C C . ALA A 1 107 ? 6.472 1.517 70.905 1.00 36.14 105 ALA A C 1
ATOM 705 O O . ALA A 1 107 ? 6.557 2.213 71.924 1.00 36.41 105 ALA A O 1
ATOM 707 N N . GLY A 1 108 ? 7.411 1.509 69.957 1.00 34.38 106 GLY A N 1
ATOM 708 C CA . GLY A 1 108 ? 8.600 2.370 70.038 1.00 33.28 106 GLY A CA 1
ATOM 709 C C . GLY A 1 108 ? 8.299 3.856 69.851 1.00 32.52 106 GLY A C 1
ATOM 710 O O . GLY A 1 108 ? 9.091 4.703 70.242 1.00 32.47 106 GLY A O 1
ATOM 711 N N . TYR A 1 109 ? 7.162 4.165 69.225 1.00 32.04 107 TYR A N 1
ATOM 712 C CA . TYR A 1 109 ? 6.748 5.543 68.956 1.00 31.22 107 TYR A CA 1
ATOM 713 C C . TYR A 1 109 ? 6.099 6.270 70.143 1.00 31.39 107 TYR A C 1
ATOM 714 O O . TYR A 1 109 ? 6.004 7.506 70.154 1.00 31.70 107 TYR A O 1
ATOM 723 N N . VAL A 1 110 ? 5.631 5.512 71.121 1.00 30.87 108 VAL A N 1
ATOM 724 C CA . VAL A 1 110 ? 4.944 6.090 72.270 1.00 30.83 108 VAL A CA 1
ATOM 725 C C . VAL A 1 110 ? 5.753 7.170 73.000 1.00 29.95 108 VAL A C 1
ATOM 726 O O . VAL A 1 110 ? 5.211 8.217 73.358 1.00 30.43 108 VAL A O 1
ATOM 730 N N . ILE A 1 111 ? 7.041 6.930 73.220 1.00 29.03 109 ILE A N 1
ATOM 731 C CA . ILE A 1 111 ? 7.868 7.949 73.878 1.00 28.59 109 ILE A CA 1
ATOM 732 C C . ILE A 1 111 ? 7.946 9.246 73.062 1.00 27.32 109 ILE A C 1
ATOM 733 O O . ILE A 1 111 ? 7.828 10.329 73.605 1.00 27.21 109 ILE A O 1
ATOM 738 N N . HIS A 1 112 ? 8.110 9.112 71.751 1.00 26.87 110 HIS A N 1
ATOM 739 C CA . HIS A 1 112 ? 8.135 10.243 70.851 1.00 26.62 110 HIS A CA 1
ATOM 740 C C . HIS A 1 112 ? 6.819 11.008 70.921 1.00 27.18 110 HIS A C 1
ATOM 741 O O . HIS A 1 112 ? 6.818 12.228 71.098 1.00 27.33 110 HIS A O 1
ATOM 748 N N . SER A 1 113 ? 5.712 10.273 70.821 1.00 28.00 111 SER A N 1
ATOM 749 C CA . SER A 1 113 ? 4.371 10.839 70.909 1.00 29.00 111 SER A CA 1
ATOM 750 C C . SER A 1 113 ? 4.146 11.599 72.228 1.00 28.84 111 SER A C 1
ATOM 751 O O . SER A 1 113 ? 3.636 12.721 72.230 1.00 28.90 111 SER A O 1
ATOM 754 N N . ALA A 1 114 ? 4.521 10.985 73.345 1.00 29.08 112 ALA A N 1
ATOM 755 C CA . ALA A 1 114 ? 4.341 11.634 74.656 1.00 29.35 112 ALA A CA 1
ATOM 756 C C . ALA A 1 114 ? 5.076 12.974 74.727 1.00 29.23 112 ALA A C 1
ATOM 757 O O . ALA A 1 114 ? 4.513 13.982 75.189 1.00 30.02 112 ALA A O 1
ATOM 759 N N . ILE A 1 115 ? 6.328 12.994 74.273 1.00 28.96 113 ILE A N 1
ATOM 760 C CA . ILE A 1 115 ? 7.128 14.223 74.325 1.00 28.07 113 ILE A CA 1
ATOM 761 C C . ILE A 1 115 ? 6.645 15.289 73.330 1.00 27.87 113 ILE A C 1
ATOM 762 O O . ILE A 1 115 ? 6.448 16.434 73.726 1.00 27.66 113 ILE A O 1
ATOM 767 N N . HIS A 1 116 ? 6.449 14.913 72.059 1.00 28.29 114 HIS A N 1
ATOM 768 C CA . HIS A 1 116 ? 5.926 15.841 71.049 1.00 28.93 114 HIS A CA 1
ATOM 769 C C . HIS A 1 116 ? 4.597 16.514 71.438 1.00 29.78 114 HIS A C 1
ATOM 770 O O . HIS A 1 116 ? 4.356 17.698 71.148 1.00 30.07 114 HIS A O 1
ATOM 777 N N . ALA A 1 117 ? 3.718 15.758 72.078 1.00 31.05 115 ALA A N 1
ATOM 778 C CA . ALA A 1 117 ? 2.431 16.304 72.482 1.00 31.29 115 ALA A CA 1
ATOM 779 C C . ALA A 1 117 ? 2.612 17.322 73.602 1.00 31.66 115 ALA A C 1
ATOM 780 O O . ALA A 1 117 ? 1.978 18.386 73.603 1.00 32.28 115 ALA A O 1
ATOM 782 N N . ALA A 1 118 ? 3.486 17.004 74.547 1.00 32.06 116 ALA A N 1
ATOM 783 C CA . ALA A 1 118 ? 3.709 17.854 75.723 1.00 32.09 116 ALA A CA 1
ATOM 784 C C . ALA A 1 118 ? 4.529 19.106 75.447 1.00 32.11 116 ALA A C 1
ATOM 785 O O . ALA A 1 118 ? 4.419 20.099 76.165 1.00 32.59 116 ALA A O 1
ATOM 787 N N . ARG A 1 119 ? 5.354 19.057 74.410 1.00 31.86 117 ARG A N 1
ATOM 788 C CA . ARG A 1 119 ? 6.334 20.098 74.163 1.00 31.95 117 ARG A CA 1
ATOM 789 C C . ARG A 1 119 ? 6.317 20.433 72.674 1.00 32.82 117 ARG A C 1
ATOM 790 O O . ARG A 1 119 ? 7.070 19.865 71.894 1.00 32.23 117 ARG A O 1
ATOM 798 N N . HIS A 1 120 ? 5.431 21.351 72.287 1.00 34.57 118 HIS A N 1
ATOM 799 C CA . HIS A 1 120 ? 5.262 21.751 70.880 1.00 36.49 118 HIS A CA 1
ATOM 800 C C . HIS A 1 120 ? 6.491 22.467 70.313 1.00 36.26 118 HIS A C 1
ATOM 801 O O . HIS A 1 120 ? 6.667 22.561 69.093 1.00 36.64 118 HIS A O 1
ATOM 808 N N . ASP A 1 121 ? 7.340 22.957 71.204 1.00 35.63 119 ASP A N 1
ATOM 809 C CA . ASP A 1 121 ? 8.591 23.604 70.813 1.00 34.85 119 ASP A CA 1
ATOM 810 C C . ASP A 1 121 ? 9.625 22.614 70.254 1.00 33.86 119 ASP A C 1
ATOM 811 O O . ASP A 1 121 ? 10.474 22.976 69.424 1.00 33.63 119 ASP A O 1
ATOM 816 N N . LEU A 1 122 ? 9.549 21.360 70.694 1.00 32.24 120 LEU A N 1
ATOM 817 C CA . LEU A 1 122 ? 10.523 20.358 70.259 1.00 30.61 120 LEU A CA 1
ATOM 818 C C . LEU A 1 122 ? 10.083 19.764 68.923 1.00 30.08 120 LEU A C 1
ATOM 819 O O . LEU A 1 122 ? 9.095 19.032 68.849 1.00 30.70 120 LEU A O 1
ATOM 824 N N . GLN A 1 123 ? 10.792 20.139 67.864 1.00 28.80 121 GLN A N 1
ATOM 825 C CA . GLN A 1 123 ? 10.483 19.686 66.520 1.00 28.06 121 GLN A CA 1
ATOM 826 C C . GLN A 1 123 ? 11.162 18.336 66.223 1.00 27.13 121 GLN A C 1
ATOM 827 O O . GLN A 1 123 ? 10.904 17.716 65.179 1.00 26.62 121 GLN A O 1
ATOM 833 N N . ALA A 1 124 ? 12.031 17.885 67.124 1.00 25.43 122 ALA A N 1
ATOM 834 C CA . ALA A 1 124 ? 12.721 16.605 66.918 1.00 24.63 122 ALA A CA 1
ATOM 835 C C . ALA A 1 124 ? 12.999 15.955 68.241 1.00 23.91 122 ALA A C 1
ATOM 836 O O . ALA A 1 124 ? 13.348 16.650 69.192 1.00 23.23 122 ALA A O 1
ATOM 838 N N . VAL A 1 125 ? 12.822 14.630 68.294 1.00 23.52 123 VAL A N 1
ATOM 839 C CA . VAL A 1 125 ? 13.080 13.863 69.520 1.00 23.07 123 VAL A CA 1
ATOM 840 C C . VAL A 1 125 ? 13.895 12.626 69.149 1.00 22.71 123 VAL A C 1
ATOM 841 O O . VAL A 1 125 ? 13.454 11.797 68.336 1.00 23.63 123 VAL A O 1
ATOM 845 N N . LEU A 1 126 ? 15.080 12.524 69.735 1.00 21.87 124 LEU A N 1
ATOM 846 C CA . LEU A 1 126 ? 16.007 11.428 69.483 1.00 21.42 124 LEU A CA 1
ATOM 847 C C . LEU A 1 126 ? 16.179 10.541 70.682 1.00 22.28 124 LEU A C 1
ATOM 848 O O . LEU A 1 126 ? 16.385 11.016 71.803 1.00 22.37 124 LEU A O 1
ATOM 853 N N . HIS A 1 127 ? 16.158 9.235 70.464 1.00 23.18 125 HIS A N 1
ATOM 854 C CA . HIS A 1 127 ? 16.416 8.348 71.572 1.00 24.39 125 HIS A CA 1
ATOM 855 C C . HIS A 1 127 ? 17.460 7.313 71.172 1.00 23.94 125 HIS A C 1
ATOM 856 O O . HIS A 1 127 ? 17.342 6.721 70.106 1.00 24.25 125 HIS A O 1
ATOM 863 N N . THR A 1 128 ? 18.495 7.112 71.988 1.00 23.21 126 THR A N 1
ATOM 864 C CA . THR A 1 128 ? 19.531 6.102 71.637 1.00 22.50 126 THR A CA 1
ATOM 865 C C . THR A 1 128 ? 19.822 5.105 72.748 1.00 22.44 126 THR A C 1
ATOM 866 O O . THR A 1 128 ? 19.562 5.371 73.949 1.00 22.20 126 THR A O 1
ATOM 870 N N . HIS A 1 129 ? 20.366 3.953 72.324 1.00 22.88 127 HIS A N 1
ATOM 871 C CA . HIS A 1 129 ? 20.809 2.896 73.224 1.00 23.53 127 HIS A CA 1
ATOM 872 C C . HIS A 1 129 ? 22.258 2.561 72.934 1.00 22.79 127 HIS A C 1
ATOM 873 O O . HIS A 1 129 ? 22.544 1.495 72.392 1.00 24.81 127 HIS A O 1
ATOM 880 N N . THR A 1 130 ? 23.178 3.447 73.269 1.00 21.80 128 THR A N 1
ATOM 881 C CA . THR A 1 130 ? 24.589 3.214 73.006 1.00 20.20 128 THR A CA 1
ATOM 882 C C . THR A 1 130 ? 25.229 2.607 74.228 1.00 20.21 128 THR A C 1
ATOM 883 O O . THR A 1 130 ? 24.714 2.771 75.336 1.00 20.02 128 THR A O 1
ATOM 887 N N A ARG A 1 131 ? 26.357 1.918 74.032 0.50 20.18 129 ARG A N 1
ATOM 888 N N B ARG A 1 131 ? 26.361 1.923 74.023 0.50 20.22 129 ARG A N 1
ATOM 889 C CA A ARG A 1 131 ? 27.137 1.353 75.127 0.50 19.96 129 ARG A CA 1
ATOM 890 C CA B ARG A 1 131 ? 27.164 1.360 75.104 0.50 20.04 129 ARG A CA 1
ATOM 891 C C A ARG A 1 131 ? 27.381 2.348 7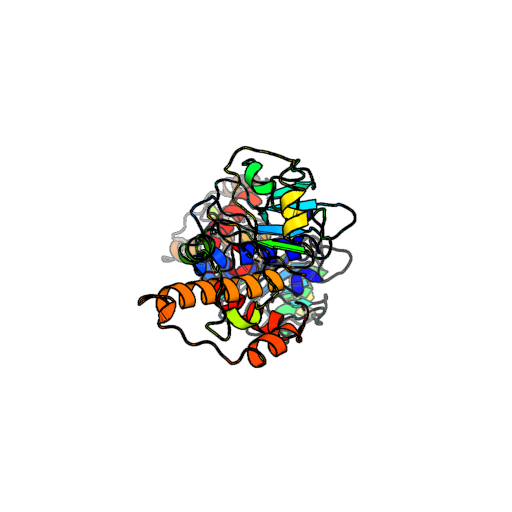6.266 0.50 19.57 129 ARG A C 1
ATOM 892 C C B ARG A 1 131 ? 27.381 2.346 76.255 0.50 19.60 129 ARG A C 1
ATOM 893 O O A ARG A 1 131 ? 27.075 2.068 77.431 0.50 19.15 129 ARG A O 1
ATOM 894 O O B ARG A 1 131 ? 27.061 2.057 77.414 0.50 19.16 129 ARG A O 1
ATOM 909 N N . ASP A 1 132 ? 27.946 3.508 75.942 1.00 19.68 130 ASP A N 1
ATOM 910 C CA . ASP A 1 132 ? 28.346 4.441 77.003 1.00 19.84 130 ASP A CA 1
ATOM 911 C C . ASP A 1 132 ? 27.205 5.327 77.535 1.00 19.07 130 ASP A C 1
ATOM 912 O O . ASP A 1 132 ? 27.183 5.675 78.732 1.00 19.35 130 ASP A O 1
ATOM 917 N N . GLY A 1 133 ? 26.256 5.653 76.677 1.00 19.38 131 GLY A N 1
ATOM 918 C CA . GLY A 1 133 ? 24.997 6.338 77.101 1.00 19.15 131 GLY A CA 1
ATOM 919 C C . GLY A 1 133 ? 24.190 5.525 78.118 1.00 19.44 131 GLY A C 1
ATOM 920 O O . GLY A 1 133 ? 23.793 6.037 79.198 1.00 20.31 131 GLY A O 1
ATOM 921 N N . ILE A 1 134 ? 23.974 4.240 77.818 1.00 19.40 132 ILE A N 1
ATOM 922 C CA . ILE A 1 134 ? 23.303 3.354 78.764 1.00 19.01 132 ILE A CA 1
ATOM 923 C C . ILE A 1 134 ? 24.154 3.191 80.028 1.00 18.91 132 ILE A C 1
ATOM 924 O O . ILE A 1 134 ? 23.637 3.225 81.133 1.00 19.11 132 ILE A O 1
ATOM 929 N N . ALA A 1 135 ? 25.475 3.065 79.860 1.00 18.90 133 ALA A N 1
ATOM 930 C CA . ALA A 1 135 ? 26.368 2.891 80.996 1.00 18.89 133 ALA A CA 1
ATOM 931 C C . ALA A 1 135 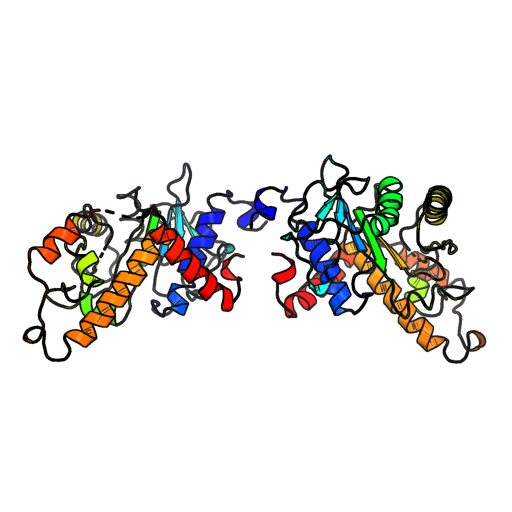? 26.254 4.057 81.984 1.00 18.90 133 ALA A C 1
ATOM 932 O O . ALA A 1 135 ? 26.102 3.874 83.229 1.00 18.91 133 ALA A O 1
ATOM 934 N N . VAL A 1 136 ? 26.353 5.267 81.449 1.00 18.88 134 VAL A N 1
ATOM 935 C CA . VAL A 1 136 ? 26.131 6.450 82.301 1.00 19.28 134 VAL A CA 1
ATOM 936 C C . VAL A 1 136 ? 24.719 6.464 82.898 1.00 19.38 134 VAL A C 1
ATOM 937 O O . VAL A 1 136 ? 24.554 6.786 84.105 1.00 19.93 134 VAL A O 1
ATOM 941 N N A SER A 1 137 ? 23.720 6.115 82.082 0.50 19.57 135 SER A N 1
ATOM 942 N N B SER A 1 137 ? 23.712 6.100 82.105 0.50 19.35 135 SER A N 1
ATOM 943 C CA A SER A 1 137 ? 22.343 5.944 82.576 0.50 19.98 135 SER A CA 1
ATOM 944 C CA B SER A 1 137 ? 22.341 5.994 82.636 0.50 19.22 135 SER A CA 1
ATOM 945 C C A SER A 1 137 ? 22.273 5.043 83.811 0.50 20.21 135 SER A C 1
ATOM 946 C C B SER A 1 137 ? 22.161 4.934 83.729 0.50 19.68 135 SER A C 1
ATOM 947 O O A SER A 1 137 ? 21.455 5.281 84.695 0.50 20.42 135 SER A O 1
ATOM 948 O O B SER A 1 137 ? 21.140 4.938 84.417 0.50 19.84 135 SER A O 1
ATOM 953 N N . ALA A 1 138 ? 23.107 4.001 83.841 1.00 20.03 136 ALA A N 1
ATOM 954 C CA . ALA A 1 138 ? 23.018 2.954 84.868 1.00 20.66 136 ALA A CA 1
ATOM 955 C C . ALA A 1 138 ? 23.687 3.314 86.195 1.00 21.24 136 ALA A C 1
ATOM 956 O O . ALA A 1 138 ? 23.701 2.495 87.129 1.00 21.45 136 ALA A O 1
ATOM 958 N N . GLN A 1 139 ? 24.251 4.520 86.294 1.00 21.93 137 GLN A N 1
ATOM 959 C CA . GLN A 1 139 ? 25.010 4.921 87.495 1.00 22.58 137 GLN A CA 1
ATOM 960 C C . GLN A 1 139 ? 24.266 5.922 88.395 1.00 23.40 137 GLN A C 1
ATOM 961 O O . GLN A 1 139 ? 23.652 6.873 87.891 1.00 22.57 137 GLN A O 1
ATOM 967 N N . LYS A 1 140 ? 24.394 5.752 89.722 1.00 24.54 138 LYS A N 1
ATOM 968 C CA . LYS A 1 140 ? 23.667 6.567 90.688 1.00 25.85 138 LYS A CA 1
ATOM 969 C C . LYS A 1 140 ? 23.771 8.052 90.433 1.00 25.52 138 LYS A C 1
ATOM 970 O O . LYS A 1 140 ? 22.758 8.758 90.399 1.00 25.49 138 LYS A O 1
ATOM 976 N N . ASP A 1 141 ? 24.994 8.532 90.251 1.00 25.17 139 ASP A N 1
ATOM 977 C CA . ASP A 1 141 ? 25.229 9.953 90.088 1.00 25.13 139 ASP A CA 1
ATOM 978 C C . ASP A 1 141 ? 25.139 10.378 88.623 1.00 24.29 139 ASP A C 1
ATOM 979 O O . ASP A 1 141 ? 25.397 11.535 88.291 1.00 25.15 139 ASP A O 1
ATOM 984 N N . GLY A 1 142 ? 24.791 9.456 87.741 1.00 23.53 140 GLY A N 1
ATOM 985 C CA . GLY A 1 142 ? 24.593 9.811 86.336 1.00 22.35 140 GLY A CA 1
ATOM 986 C C . GLY A 1 142 ? 25.787 10.551 85.770 1.00 22.19 140 GLY A C 1
ATOM 987 O O . GLY A 1 142 ? 26.928 10.185 86.034 1.00 22.13 140 GLY A O 1
ATOM 988 N N . LEU A 1 143 ? 25.534 11.592 84.984 1.00 22.12 141 LEU A N 1
ATOM 989 C CA . LEU A 1 143 ? 26.617 12.281 84.272 1.00 21.96 141 LEU A CA 1
ATOM 990 C C . LEU A 1 143 ? 27.367 13.227 85.197 1.00 21.88 141 LEU A C 1
ATOM 991 O O . LEU A 1 143 ? 26.807 14.188 85.690 1.00 21.95 141 LEU A O 1
ATOM 996 N N . LEU A 1 144 ? 28.658 12.953 85.382 1.00 22.07 142 LEU A N 1
ATOM 997 C CA . LEU A 1 144 ? 29.499 13.666 86.337 1.00 23.26 142 LEU A CA 1
ATOM 998 C C . LEU A 1 144 ? 30.075 14.961 85.716 1.00 23.53 142 LEU A C 1
ATOM 999 O O . LEU A 1 144 ? 30.306 15.007 84.502 1.00 23.35 142 LEU A O 1
ATOM 1004 N N . PRO A 1 145 ? 30.291 16.015 86.532 1.00 24.41 143 PRO A N 1
ATOM 1005 C CA . PRO A 1 145 ? 30.893 17.242 85.988 1.00 24.58 143 PRO A CA 1
ATOM 1006 C C . PRO A 1 145 ? 32.452 17.191 86.003 1.00 24.31 143 PRO A C 1
ATOM 1007 O O . PRO A 1 145 ? 33.093 17.857 86.810 1.00 24.72 143 PRO A O 1
ATOM 1011 N N . ILE A 1 146 ? 33.046 16.390 85.130 1.00 23.17 144 ILE A N 1
ATOM 1012 C CA . ILE A 1 146 ? 34.512 16.121 85.223 1.00 23.62 144 ILE A CA 1
ATOM 1013 C C . ILE A 1 146 ? 35.256 16.388 83.923 1.00 23.41 144 ILE A C 1
ATOM 1014 O O . ILE A 1 146 ? 36.461 16.121 83.812 1.00 23.83 144 ILE A O 1
ATOM 1019 N N . SER A 1 147 ? 34.539 16.906 82.944 1.00 23.98 145 SER A N 1
ATOM 1020 C CA . SER A 1 147 ? 35.136 17.256 81.666 1.00 24.79 145 SER A CA 1
ATOM 1021 C C . SER A 1 147 ? 34.431 18.480 81.102 1.00 25.39 145 SER A C 1
ATOM 1022 O O . SER A 1 147 ? 33.283 18.748 81.433 1.00 25.88 145 SER A O 1
ATOM 1025 N N . GLN A 1 148 ? 35.095 19.229 80.224 1.00 26.42 146 GLN A N 1
ATOM 1026 C CA . GLN A 1 148 ? 34.422 20.352 79.564 1.00 26.30 146 GLN A CA 1
ATOM 1027 C C . GLN A 1 148 ? 33.107 19.907 78.905 1.00 26.16 146 GLN A C 1
ATOM 1028 O O . GLN A 1 148 ? 32.094 20.609 78.945 1.00 25.02 146 GLN A O 1
ATOM 1034 N N . HIS A 1 149 ? 33.148 18.733 78.293 1.00 25.42 147 HIS A N 1
ATOM 1035 C CA . HIS A 1 149 ? 32.011 18.177 77.566 1.00 24.60 147 HIS A CA 1
ATOM 1036 C C . HIS A 1 149 ? 30.808 17.856 78.466 1.00 24.23 147 HIS A C 1
ATOM 1037 O O . HIS A 1 149 ? 29.668 18.157 78.106 1.00 23.76 147 HIS A O 1
ATOM 1044 N N . SER A 1 150 ? 31.057 17.255 79.631 1.00 24.04 148 SER A N 1
ATOM 1045 C CA . SER A 1 150 ? 29.974 16.966 80.564 1.00 24.02 148 SER A CA 1
ATOM 1046 C C . SER A 1 150 ? 29.496 18.219 81.316 1.00 23.97 148 SER A C 1
ATOM 1047 O O . SER A 1 150 ? 28.295 18.347 81.590 1.00 23.73 148 SER A O 1
ATOM 1050 N N . ILE A 1 151 ? 30.436 19.113 81.664 1.00 23.66 149 ILE A N 1
ATOM 1051 C CA . ILE A 1 151 ? 30.140 20.306 82.483 1.00 23.78 149 ILE A CA 1
ATOM 1052 C C . ILE A 1 151 ? 29.234 21.250 81.691 1.00 24.03 149 ILE A C 1
ATOM 1053 O O . ILE A 1 151 ? 28.367 21.920 82.259 1.00 24.31 149 ILE A O 1
ATOM 1058 N N . ALA A 1 152 ? 29.396 21.253 80.366 1.00 23.85 150 ALA A N 1
ATOM 1059 C CA . ALA A 1 152 ? 28.522 22.006 79.485 1.00 23.96 150 ALA A CA 1
ATOM 1060 C C . ALA A 1 152 ? 27.027 21.605 79.591 1.00 24.08 150 ALA A C 1
ATOM 1061 O O . ALA A 1 152 ? 26.138 22.411 79.288 1.00 24.45 150 ALA A O 1
ATOM 1063 N N . PHE A 1 153 ? 26.754 20.366 80.014 1.00 23.34 151 PHE A N 1
ATOM 1064 C CA . PHE A 1 153 ? 25.373 19.909 80.293 1.00 23.20 151 PHE A CA 1
ATOM 1065 C C . PHE A 1 153 ? 24.863 20.211 81.712 1.00 24.66 151 PHE A C 1
ATOM 1066 O O . PHE A 1 153 ? 23.738 19.841 82.059 1.00 24.72 151 PHE A O 1
ATOM 1074 N N . SER A 1 154 ? 25.665 20.880 82.533 1.00 26.11 152 SER A N 1
ATOM 1075 C CA . SER A 1 154 ? 25.231 21.116 83.910 1.00 27.86 152 SER A CA 1
ATOM 1076 C C . SER A 1 154 ? 23.941 21.943 83.914 1.00 29.03 152 SER A C 1
ATOM 1077 O O . SER A 1 154 ? 23.864 22.993 83.263 1.00 29.74 152 SER A O 1
ATOM 1080 N N . GLY A 1 155 ? 22.925 21.437 84.615 1.00 29.14 153 GLY A N 1
ATOM 1081 C CA . GLY A 1 155 ? 21.622 22.081 84.694 1.00 29.74 153 GLY A CA 1
ATOM 1082 C C . GLY A 1 155 ? 20.766 21.941 83.433 1.00 29.44 153 GLY A C 1
ATOM 1083 O O . GLY A 1 155 ? 19.705 22.564 83.343 1.00 29.87 153 GLY A O 1
ATOM 1084 N N . ARG A 1 156 ? 21.204 21.130 82.469 1.00 28.20 154 ARG A N 1
ATOM 1085 C CA . ARG A 1 156 ? 20.416 20.916 81.247 1.00 27.04 154 ARG A CA 1
ATOM 1086 C C . ARG A 1 156 ? 19.725 19.532 81.198 1.00 25.98 154 ARG A C 1
ATOM 1087 O O . ARG A 1 156 ? 18.950 19.248 80.276 1.00 26.16 154 ARG A O 1
ATOM 1095 N N . VAL A 1 157 ? 20.035 18.672 82.167 1.00 24.68 155 VAL A N 1
ATOM 1096 C CA . VAL A 1 157 ? 19.740 17.259 82.039 1.00 24.05 155 VAL A CA 1
ATOM 1097 C C . VAL A 1 157 ? 18.669 16.821 83.011 1.00 24.51 155 VAL A C 1
ATOM 1098 O O . VAL A 1 157 ? 18.799 17.045 84.235 1.00 24.47 155 VAL A O 1
ATOM 1102 N N . ALA A 1 158 ? 17.609 16.219 82.462 1.00 24.36 156 ALA A N 1
ATOM 1103 C CA . ALA A 1 158 ? 16.566 15.599 83.270 1.00 24.50 156 ALA A CA 1
ATOM 1104 C C . ALA A 1 158 ? 16.894 14.125 83.492 1.00 24.56 156 ALA A C 1
ATOM 1105 O O . ALA A 1 158 ? 17.573 13.511 82.679 1.00 25.19 156 ALA A O 1
ATOM 1107 N N . TYR A 1 159 ? 16.439 13.571 84.625 1.00 24.82 157 TYR A N 1
ATOM 1108 C CA . TYR A 1 159 ? 16.498 12.111 84.835 1.00 24.93 157 TYR A CA 1
ATOM 1109 C C . TYR A 1 159 ? 15.113 11.483 85.005 1.00 25.49 157 TYR A C 1
ATOM 1110 O O . TYR A 1 159 ? 14.210 12.062 85.655 1.00 26.09 157 TYR A O 1
ATOM 1119 N N . HIS A 1 160 ? 14.966 10.277 84.465 1.00 25.66 158 HIS A N 1
ATOM 1120 C CA . HIS A 1 160 ? 13.717 9.527 84.533 1.00 26.79 158 HIS A CA 1
ATOM 1121 C C . HIS A 1 160 ? 14.052 8.086 84.974 1.00 26.86 158 HIS A C 1
ATOM 1122 O O . HIS A 1 160 ? 14.790 7.369 84.283 1.00 26.31 158 HIS A O 1
ATOM 1129 N N . GLY A 1 161 ? 13.554 7.712 86.151 1.00 27.75 159 GLY A N 1
ATOM 1130 C CA . GLY A 1 161 ? 13.664 6.348 86.701 1.00 28.32 159 GLY A CA 1
ATOM 1131 C C . GLY A 1 161 ? 13.062 5.277 85.799 1.00 28.08 159 GLY A C 1
ATOM 1132 O O . GLY A 1 161 ? 12.013 5.489 85.211 1.00 28.72 159 GLY A O 1
ATOM 1133 N N . TYR A 1 162 ? 13.721 4.123 85.709 1.00 27.55 160 TYR A N 1
ATOM 1134 C CA . TYR A 1 162 ? 13.311 3.044 84.814 1.00 27.32 160 TYR A CA 1
ATOM 1135 C C . TYR A 1 162 ? 12.035 2.344 85.283 1.00 28.07 160 TYR A C 1
ATOM 1136 O O . TYR A 1 162 ? 11.923 1.944 86.456 1.00 27.77 160 TYR A O 1
ATOM 1145 N N . GLU A 1 163 ? 11.093 2.161 84.364 1.00 28.33 161 GLU A N 1
ATOM 1146 C CA . GLU A 1 163 ? 9.834 1.491 84.725 1.00 30.47 161 GLU A CA 1
ATOM 1147 C C . GLU A 1 163 ? 9.466 0.284 83.843 1.00 30.98 161 GLU A C 1
ATOM 1148 O O . GLU A 1 163 ? 8.437 -0.332 84.042 1.00 30.89 161 GLU A O 1
ATOM 1154 N N . GLY A 1 164 ? 10.318 -0.058 82.885 1.00 31.18 162 GLY A N 1
ATOM 1155 C CA . GLY A 1 164 ? 10.095 -1.250 82.072 1.00 32.15 162 GLY A CA 1
ATOM 1156 C C . GLY A 1 164 ? 10.088 -0.857 80.617 1.00 32.28 162 GLY A C 1
ATOM 1157 O O . GLY A 1 164 ? 10.408 0.281 80.280 1.00 31.46 162 GLY A O 1
ATOM 1158 N N . ILE A 1 165 ? 9.709 -1.797 79.759 1.00 33.64 163 ILE A N 1
ATOM 1159 C CA . ILE A 1 165 ? 9.801 -1.585 78.305 1.00 35.26 163 ILE A CA 1
ATOM 1160 C C . ILE A 1 165 ? 8.646 -0.712 77.798 1.00 36.01 163 ILE A C 1
ATOM 1161 O O . ILE A 1 165 ? 8.880 0.315 77.170 1.00 35.88 163 ILE A O 1
ATOM 1166 N N . ALA A 1 166 ? 7.415 -1.121 78.089 1.00 37.25 164 ALA A N 1
ATOM 1167 C CA . ALA A 1 166 ? 6.228 -0.415 77.619 1.00 38.99 164 ALA A CA 1
ATOM 1168 C C . ALA A 1 166 ? 5.980 0.809 78.478 1.00 40.13 164 ALA A C 1
ATOM 1169 O O . ALA A 1 166 ? 6.150 0.781 79.700 1.00 40.07 164 ALA A O 1
ATOM 1171 N N . LEU A 1 167 ? 5.583 1.888 77.817 1.00 41.19 165 LEU A N 1
ATOM 1172 C CA . LEU A 1 167 ? 5.336 3.146 78.480 1.00 42.17 165 LEU A CA 1
ATOM 1173 C C . LEU A 1 167 ? 3.818 3.311 78.681 1.00 43.19 165 LEU A C 1
ATOM 1174 O O . LEU A 1 167 ? 3.105 3.730 77.769 1.00 42.71 165 LEU A O 1
ATOM 1179 N N . ASP A 1 168 ? 3.332 2.930 79.863 1.00 44.48 166 ASP A N 1
ATOM 1180 C CA . ASP A 1 168 ? 1.917 3.097 80.189 1.00 46.06 166 ASP A CA 1
ATOM 1181 C C . ASP A 1 168 ? 1.650 4.539 80.598 1.00 45.80 166 ASP A C 1
ATOM 1182 O O . ASP A 1 168 ? 2.582 5.330 80.767 1.00 45.23 166 ASP A O 1
ATOM 1187 N N . LEU A 1 169 ? 0.371 4.856 80.740 1.00 45.72 167 LEU A N 1
ATOM 1188 C CA . LEU A 1 169 ? -0.110 6.201 81.010 1.00 45.97 167 LEU A CA 1
ATOM 1189 C C . LEU A 1 169 ? 0.488 6.803 82.273 1.00 45.37 167 LEU A C 1
ATOM 1190 O O . LEU A 1 169 ? 0.875 7.966 82.277 1.00 45.36 167 LEU A O 1
ATOM 1195 N N . SER A 1 170 ? 0.551 6.005 83.336 1.00 45.06 168 SER A N 1
ATOM 1196 C CA . SER A 1 170 ? 1.158 6.417 84.596 1.00 44.48 168 SER A CA 1
ATOM 1197 C C . SER A 1 170 ? 2.616 6.863 84.375 1.00 42.97 168 SER A C 1
ATOM 1198 O O . SER A 1 170 ? 3.017 7.931 84.844 1.00 42.50 168 SER A O 1
ATOM 1201 N N . GLU A 1 171 ? 3.390 6.061 83.641 1.00 40.97 169 GLU A N 1
ATOM 1202 C CA . GLU A 1 171 ? 4.761 6.431 83.307 1.00 39.81 169 GLU A CA 1
ATOM 1203 C C . GLU A 1 171 ? 4.865 7.586 82.305 1.00 39.40 169 GLU A C 1
ATOM 1204 O O . GLU A 1 171 ? 5.761 8.410 82.440 1.00 38.54 169 GLU A O 1
ATOM 1210 N N . ARG A 1 172 ? 3.985 7.629 81.298 1.00 39.69 170 ARG A N 1
ATOM 1211 C CA . ARG A 1 172 ? 3.969 8.744 80.338 1.00 40.79 170 ARG A CA 1
ATOM 1212 C C . ARG A 1 172 ? 3.880 10.096 81.069 1.00 40.75 170 ARG A C 1
ATOM 1213 O O . ARG A 1 172 ? 4.570 11.042 80.713 1.00 40.86 170 ARG A O 1
ATOM 1221 N N . GLU A 1 173 ? 3.014 10.167 82.077 1.00 40.99 171 GLU A N 1
ATOM 1222 C CA . GLU A 1 173 ? 2.839 11.382 82.869 1.00 41.50 171 GLU A CA 1
ATOM 1223 C C . GLU A 1 173 ? 4.148 11.756 83.574 1.00 40.26 171 GLU A C 1
ATOM 1224 O O . GLU A 1 173 ? 4.570 12.914 83.530 1.00 39.69 171 GLU A O 1
ATOM 1230 N N . ARG A 1 174 ? 4.780 10.771 84.217 1.00 38.90 172 ARG A N 1
ATOM 1231 C CA . ARG A 1 174 ? 6.019 10.995 84.962 1.00 37.55 172 ARG A CA 1
ATOM 1232 C C . ARG A 1 174 ? 7.160 11.403 84.037 1.00 35.82 172 ARG A C 1
ATOM 1233 O O . ARG A 1 174 ? 7.994 12.238 84.406 1.00 35.19 172 ARG A O 1
ATOM 1241 N N . LEU A 1 175 ? 7.173 10.834 82.829 1.00 33.70 173 LEU A N 1
ATOM 1242 C CA . LEU A 1 175 ? 8.210 11.127 81.837 1.00 32.33 173 LEU A CA 1
ATOM 1243 C C . LEU A 1 175 ? 8.182 12.602 81.450 1.00 31.60 173 LEU A C 1
ATOM 1244 O O . LEU A 1 175 ? 9.241 13.246 81.362 1.00 30.82 173 LEU A O 1
ATOM 1249 N N . VAL A 1 176 ? 6.974 13.119 81.210 1.00 31.21 174 VAL A N 1
ATOM 1250 C CA . VAL A 1 176 ? 6.776 14.526 80.865 1.00 31.33 174 VAL A CA 1
ATOM 1251 C C . VAL A 1 176 ? 7.108 15.419 82.080 1.00 31.26 174 VAL A C 1
ATOM 1252 O O . VAL A 1 176 ? 7.818 16.424 81.946 1.00 31.41 174 VAL A O 1
ATOM 1256 N N . ALA A 1 177 ? 6.629 15.032 83.263 1.00 30.78 175 ALA A N 1
ATOM 1257 C CA . ALA A 1 177 ? 6.942 15.763 84.486 1.00 30.43 175 ALA A CA 1
ATOM 1258 C C . ALA A 1 177 ? 8.444 15.822 84.757 1.00 30.06 175 ALA A C 1
ATOM 1259 O O . ALA A 1 177 ? 8.967 16.878 85.106 1.00 30.38 175 ALA A O 1
ATOM 1261 N N . ASP A 1 178 ? 9.133 14.695 84.561 1.00 29.25 176 ASP A N 1
ATOM 1262 C CA . ASP A 1 178 ? 10.581 14.623 84.727 1.00 28.44 176 ASP A CA 1
ATOM 1263 C C . ASP A 1 178 ? 11.328 15.524 83.734 1.00 27.58 176 ASP A C 1
ATOM 1264 O O . ASP A 1 178 ? 12.250 16.226 84.115 1.00 27.24 176 ASP A O 1
ATOM 1269 N N . LEU A 1 179 ? 10.952 15.493 82.459 1.00 26.87 177 LEU A N 1
ATOM 1270 C CA . LEU A 1 179 ? 11.606 16.344 81.480 1.00 26.73 177 LEU A CA 1
ATOM 1271 C C . LEU A 1 179 ? 11.430 17.835 81.785 1.00 27.34 177 LEU A C 1
ATOM 1272 O O . LEU A 1 179 ? 12.388 18.630 81.671 1.00 26.96 177 LEU A O 1
ATOM 1277 N N . GLY A 1 180 ? 10.211 18.211 82.199 1.00 29.04 178 GLY A N 1
ATOM 1278 C CA . GLY A 1 180 ? 9.885 19.621 82.501 1.00 30.43 178 GLY A CA 1
ATOM 1279 C C . GLY A 1 180 ? 10.207 20.480 81.294 1.00 31.33 178 GLY A C 1
ATOM 1280 O O . GLY A 1 180 ? 9.830 20.148 80.157 1.00 32.05 178 GLY A O 1
ATOM 1281 N N A ASP A 1 181 ? 10.948 21.556 81.540 0.50 31.65 179 ASP A N 1
ATOM 1282 N N B ASP A 1 181 ? 10.934 21.565 81.528 0.50 31.79 179 ASP A N 1
ATOM 1283 C CA A ASP A 1 181 ? 11.301 22.537 80.510 0.50 31.45 179 ASP A CA 1
ATOM 1284 C CA B ASP A 1 181 ? 11.274 22.509 80.466 0.50 31.68 179 ASP A CA 1
ATOM 1285 C C A ASP A 1 181 ? 12.580 22.202 79.738 0.50 30.34 179 ASP A C 1
ATOM 1286 C C B ASP A 1 181 ? 12.692 22.301 79.924 0.50 30.49 179 ASP A C 1
ATOM 1287 O O A ASP A 1 181 ? 12.951 22.936 78.823 0.50 30.15 179 ASP A O 1
ATOM 1288 O O B ASP A 1 181 ? 13.281 23.220 79.363 0.50 30.27 179 ASP A O 1
ATOM 1297 N N . LYS A 1 182 ? 13.237 21.096 80.093 1.00 29.57 180 LYS A N 1
ATOM 1298 C CA . LYS A 1 182 ? 14.570 20.761 79.546 1.00 27.57 180 LYS A CA 1
ATOM 1299 C C . LYS A 1 182 ? 14.424 20.062 78.192 1.00 26.31 180 LYS A C 1
ATOM 1300 O O . LYS A 1 182 ? 13.310 19.755 77.765 1.00 26.08 180 LYS A O 1
ATOM 1306 N N . SER A 1 183 ? 15.532 19.833 77.517 1.00 25.09 181 SER A N 1
ATOM 1307 C CA . SER A 1 183 ? 15.488 19.184 76.218 1.00 25.26 181 SER A CA 1
ATOM 1308 C C . SER A 1 183 ? 16.513 18.045 76.093 1.00 24.69 181 SER A C 1
ATOM 1309 O O . SER A 1 183 ? 16.820 17.578 74.969 1.00 25.00 181 SER A O 1
ATOM 1312 N N . VAL A 1 184 ? 17.058 17.634 77.242 1.00 23.91 182 VAL A N 1
ATOM 1313 C CA . VAL A 1 184 ? 18.003 16.502 77.344 1.00 22.71 182 VAL A CA 1
ATOM 1314 C C . VAL A 1 184 ? 17.597 15.683 78.564 1.00 22.74 182 VAL A C 1
ATOM 1315 O O . VAL A 1 184 ? 17.371 16.259 79.642 1.00 22.44 182 VAL A O 1
ATOM 1327 N N . ILE A 1 186 ? 18.278 11.775 80.677 1.00 21.87 184 ILE A N 1
ATOM 1328 C CA . ILE A 1 186 ? 18.885 10.483 80.813 1.00 21.76 184 ILE A CA 1
ATOM 1329 C C . ILE A 1 186 ? 17.798 9.548 81.333 1.00 21.73 184 ILE A C 1
ATOM 1330 O O . ILE A 1 186 ? 17.220 9.738 82.430 1.00 21.78 184 ILE A O 1
ATOM 1335 N N . LEU A 1 187 ? 17.492 8.548 80.524 1.00 21.19 185 LEU A N 1
ATOM 1336 C CA . LEU A 1 187 ? 16.515 7.537 80.912 1.00 21.30 185 LEU A CA 1
ATOM 1337 C C . LEU A 1 187 ? 17.305 6.474 81.671 1.00 20.91 185 LEU A C 1
ATOM 1338 O O . LEU A 1 187 ? 18.034 5.693 81.082 1.00 20.28 185 LEU A O 1
ATOM 1343 N N . ARG A 1 188 ? 17.213 6.501 83.006 1.00 21.28 186 ARG A N 1
ATOM 1344 C CA . ARG A 1 188 ? 18.037 5.642 83.819 1.00 21.57 186 ARG A CA 1
ATOM 1345 C C . ARG A 1 188 ? 17.854 4.171 83.433 1.00 21.30 186 ARG A C 1
ATOM 1346 O O . ARG A 1 188 ? 16.725 3.716 83.166 1.00 21.72 186 ARG A O 1
ATOM 1354 N N . ASN A 1 189 ? 18.980 3.457 83.423 1.00 21.65 187 ASN A N 1
ATOM 1355 C CA . ASN A 1 189 ? 19.107 2.058 83.030 1.00 22.58 187 ASN A CA 1
ATOM 1356 C C . ASN A 1 189 ? 18.559 1.813 81.637 1.00 22.77 187 ASN A C 1
ATOM 1357 O O . ASN A 1 189 ? 18.083 0.728 81.345 1.00 24.24 187 ASN A O 1
ATOM 1362 N N . HIS A 1 190 ? 18.553 2.821 80.791 1.00 23.06 188 HIS A N 1
ATOM 1363 C CA . HIS A 1 190 ? 17.792 2.632 79.569 1.00 24.11 188 HIS A CA 1
ATOM 1364 C C . HIS A 1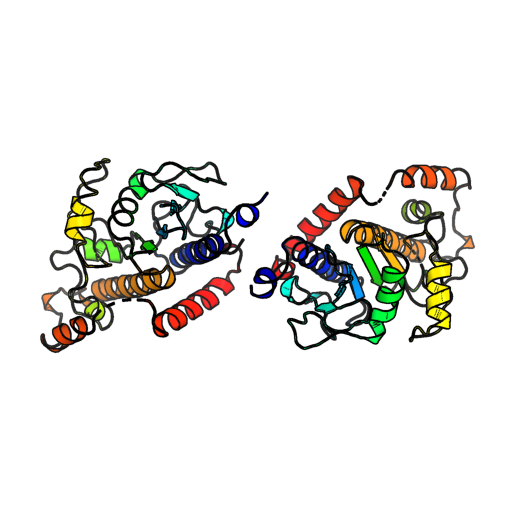 190 ? 18.511 3.249 78.395 1.00 24.51 188 HIS A C 1
ATOM 1365 O O . HIS A 1 190 ? 18.724 2.557 77.397 1.00 27.08 188 HIS A O 1
ATOM 1372 N N . GLY A 1 191 ? 18.902 4.521 78.505 1.00 24.27 189 GLY A N 1
ATOM 1373 C CA . GLY A 1 191 ? 19.668 5.213 77.450 1.00 23.14 189 GLY A CA 1
ATOM 1374 C C . GLY A 1 191 ? 19.469 6.739 77.465 1.00 22.95 189 GLY A C 1
ATOM 1375 O O . GLY A 1 191 ? 19.226 7.362 78.526 1.00 21.59 189 GLY A O 1
ATOM 1376 N N . LEU A 1 192 ? 19.579 7.356 76.296 1.00 22.44 190 LEU A N 1
ATOM 1377 C CA . LEU A 1 192 ? 19.608 8.818 76.241 1.00 22.69 190 LEU A CA 1
ATOM 1378 C C . LEU A 1 192 ? 18.478 9.358 75.392 1.00 23.20 190 LEU A C 1
ATOM 1379 O O . LEU A 1 192 ? 18.097 8.739 74.393 1.00 23.53 190 LEU A O 1
ATOM 1384 N N . LEU A 1 193 ? 17.996 10.538 75.766 1.00 23.13 191 LEU A N 1
ATOM 1385 C CA . LEU A 1 193 ? 17.003 11.241 74.999 1.00 23.57 191 LEU A CA 1
ATOM 1386 C C . LEU A 1 193 ? 17.365 12.724 74.846 1.00 23.57 191 LEU A C 1
ATOM 1387 O O . LEU A 1 193 ? 17.706 13.432 75.813 1.00 22.46 191 LEU A O 1
ATOM 1392 N N . THR A 1 194 ? 17.293 13.173 73.604 1.00 24.18 192 THR A N 1
ATOM 1393 C CA . THR A 1 194 ? 17.565 14.536 73.265 1.00 26.31 192 THR A CA 1
ATOM 1394 C C . THR A 1 194 ? 16.385 15.127 72.472 1.00 26.82 192 THR A C 1
ATOM 1395 O O . THR A 1 194 ? 15.785 14.430 71.647 1.00 27.52 192 THR A O 1
ATOM 1399 N N . GLY A 1 195 ? 16.016 16.378 72.758 1.00 26.06 193 GLY A N 1
ATOM 1400 C CA . GLY A 1 195 ? 15.041 17.078 71.948 1.00 27.08 193 GLY A CA 1
ATOM 1401 C C . GLY A 1 195 ? 15.738 18.262 71.318 1.00 27.48 193 GLY A C 1
ATOM 1402 O O . GLY A 1 195 ? 16.855 18.595 71.719 1.00 28.38 193 GLY A O 1
ATOM 1403 N N . GLY A 1 196 ? 15.084 18.904 70.350 1.00 27.52 194 GLY A N 1
ATOM 1404 C CA . GLY A 1 196 ? 15.612 20.129 69.749 1.00 26.94 194 GLY A CA 1
ATOM 1405 C C . GLY A 1 196 ? 14.550 20.880 68.992 1.00 26.74 194 GLY A C 1
ATOM 1406 O O . GLY A 1 196 ? 13.486 20.323 68.681 1.00 26.61 194 GLY A O 1
ATOM 1407 N N . VAL A 1 197 ? 14.834 22.148 68.708 1.00 26.49 195 VAL A N 1
ATOM 1408 C CA . VAL A 1 197 ? 13.929 23.026 67.979 1.00 27.19 195 VAL A CA 1
ATOM 1409 C C . VAL A 1 197 ? 14.016 22.675 66.488 1.00 27.45 195 VAL A C 1
ATOM 1410 O O . VAL A 1 197 ? 13.266 23.197 65.665 1.00 27.75 195 VAL A O 1
ATOM 1414 N N . SER A 1 198 ? 14.954 21.782 66.164 1.00 26.72 196 SER A N 1
ATOM 1415 C CA . SER A 1 198 ? 15.149 21.299 64.798 1.00 26.24 196 SER A CA 1
ATOM 1416 C C . SER A 1 198 ? 15.874 19.970 64.932 1.00 25.64 196 SER A C 1
ATOM 1417 O O . SER A 1 198 ? 16.373 19.645 66.012 1.00 24.92 196 SER A O 1
ATOM 1420 N N . VAL A 1 199 ? 15.931 19.209 63.845 1.00 24.87 197 VAL A N 1
ATOM 1421 C CA . VAL A 1 199 ? 16.737 17.989 63.775 1.00 24.50 197 VAL A CA 1
ATOM 1422 C C . VAL A 1 199 ? 18.216 18.327 64.063 1.00 24.16 197 VAL A C 1
ATOM 1423 O O . VAL A 1 199 ? 18.890 17.627 64.815 1.00 24.38 197 VAL A O 1
ATOM 1427 N N . GLU A 1 200 ? 18.684 19.438 63.511 1.00 24.30 198 GLU A N 1
ATOM 1428 C CA . GLU A 1 200 ? 20.080 19.869 63.670 1.00 24.37 198 GLU A CA 1
ATOM 1429 C C . GLU A 1 200 ? 20.404 20.133 65.149 1.00 23.84 198 GLU A C 1
ATOM 1430 O O . GLU A 1 200 ? 21.435 19.697 65.665 1.00 22.85 198 GLU A O 1
ATOM 1436 N N . HIS A 1 201 ? 19.523 20.863 65.811 1.00 23.39 199 HIS A N 1
ATOM 1437 C CA . HIS A 1 201 ? 19.722 21.171 67.233 1.00 23.83 199 HIS A CA 1
ATOM 1438 C C . HIS A 1 201 ? 19.742 19.893 68.109 1.00 23.64 199 HIS A C 1
ATOM 1439 O O . HIS A 1 201 ? 20.609 19.742 68.991 1.00 24.34 199 HIS A O 1
ATOM 1446 N N . ALA A 1 202 ? 18.778 18.993 67.876 1.00 22.91 200 ALA A N 1
ATOM 1447 C CA . ALA A 1 202 ? 18.685 17.726 68.591 1.00 22.43 200 ALA A CA 1
ATOM 1448 C C . ALA A 1 202 ? 19.931 16.872 68.382 1.00 22.01 200 ALA A C 1
ATOM 1449 O O . ALA A 1 202 ? 20.462 16.284 69.318 1.00 21.21 200 ALA A O 1
ATOM 1451 N N . ILE A 1 203 ? 20.397 16.819 67.141 1.00 21.12 201 ILE A N 1
ATOM 1452 C CA . ILE A 1 203 ? 21.560 16.033 66.822 1.00 21.76 201 ILE A CA 1
ATOM 1453 C C . ILE A 1 203 ? 22.834 16.612 67.439 1.00 22.02 201 ILE A C 1
ATOM 1454 O O . ILE A 1 203 ? 23.726 15.841 67.833 1.00 21.95 201 ILE A O 1
ATOM 1459 N N . GLN A 1 204 ? 22.941 17.951 67.518 1.00 22.19 202 GLN A N 1
ATOM 1460 C CA . GLN A 1 204 ? 24.132 18.548 68.104 1.00 22.52 202 GLN A CA 1
ATOM 1461 C C . GLN A 1 204 ? 24.186 18.175 69.577 1.00 21.94 202 GLN A C 1
ATOM 1462 O O . GLN A 1 204 ? 25.228 17.779 70.066 1.00 21.55 202 GLN A O 1
ATOM 1468 N N . GLN A 1 205 ? 23.055 18.291 70.268 1.00 21.54 203 GLN A N 1
ATOM 1469 C CA . GLN A 1 205 ? 22.995 17.926 71.685 1.00 21.39 203 GLN A CA 1
ATOM 1470 C C . GLN A 1 205 ? 23.303 16.438 71.898 1.00 21.08 203 GLN A C 1
ATOM 1471 O O . GLN A 1 205 ? 23.986 16.073 72.858 1.00 21.05 203 GLN A O 1
ATOM 1477 N N . LEU A 1 206 ? 22.802 15.575 71.005 1.00 21.11 204 LEU A N 1
ATOM 1478 C CA . LEU A 1 206 ? 23.015 14.127 71.154 1.00 20.69 204 LEU A CA 1
ATOM 1479 C C . LEU A 1 206 ? 24.496 13.753 70.958 1.00 20.92 204 LEU A C 1
ATOM 1480 O O . LEU A 1 206 ? 25.070 13.000 71.757 1.00 21.34 204 LEU A O 1
ATOM 1485 N N . HIS A 1 207 ? 25.081 14.252 69.877 1.00 21.12 205 HIS A N 1
ATOM 1486 C CA . HIS A 1 207 ? 26.514 14.136 69.596 1.00 21.78 205 HIS A CA 1
ATOM 1487 C C . HIS A 1 207 ? 27.390 14.537 70.778 1.00 21.28 205 HIS A C 1
ATOM 1488 O O . HIS A 1 207 ? 28.332 13.814 71.120 1.00 20.84 205 HIS A O 1
ATOM 1495 N N . ALA A 1 208 ? 27.089 15.678 71.391 1.00 20.73 206 ALA A N 1
ATOM 1496 C CA . ALA A 1 208 ? 27.856 16.144 72.538 1.00 20.51 206 ALA A CA 1
ATOM 1497 C C . ALA A 1 208 ? 27.656 15.283 73.758 1.00 20.16 206 ALA A C 1
ATOM 1498 O O . ALA A 1 208 ? 28.612 15.036 74.497 1.00 21.42 206 ALA A O 1
ATOM 1500 N N . LEU A 1 209 ? 26.420 14.832 73.981 1.00 19.71 207 LEU A N 1
ATOM 1501 C CA . LEU A 1 209 ? 26.097 14.047 75.161 1.00 19.47 207 LEU A CA 1
ATOM 1502 C C . LEU A 1 209 ? 26.765 12.670 75.065 1.00 19.28 207 LEU A C 1
ATOM 1503 O O . LEU A 1 209 ? 27.281 12.158 76.057 1.00 19.08 207 LEU A O 1
ATOM 1508 N N . GLU A 1 210 ? 26.745 12.092 73.868 1.00 19.38 208 GLU A N 1
ATOM 1509 C CA . GLU A 1 210 ? 27.288 10.770 73.632 1.00 20.04 208 GLU A CA 1
ATOM 1510 C C . GLU A 1 210 ? 28.808 10.830 73.884 1.00 19.72 208 GLU A C 1
ATOM 1511 O O . GLU A 1 210 ? 29.381 9.949 74.566 1.00 19.49 208 GLU A O 1
ATOM 1517 N N . TYR A 1 211 ? 29.449 11.887 73.392 1.00 19.41 209 TYR A N 1
ATOM 1518 C CA . TYR A 1 211 ? 30.876 12.066 73.668 1.00 19.39 209 TYR A CA 1
ATOM 1519 C C . TYR A 1 211 ? 31.168 12.264 75.160 1.00 19.05 209 TYR A C 1
ATOM 1520 O O . TYR A 1 211 ? 32.122 11.699 75.682 1.00 19.31 209 TYR A O 1
ATOM 1529 N N . ALA A 1 212 ? 30.384 13.100 75.815 1.00 19.15 210 ALA A N 1
ATOM 1530 C CA . ALA A 1 212 ? 30.547 13.280 77.277 1.00 18.93 210 ALA A CA 1
ATOM 1531 C C . ALA A 1 212 ? 30.485 11.919 77.968 1.00 18.87 210 ALA A C 1
ATOM 1532 O O . ALA A 1 212 ? 31.307 11.635 78.830 1.00 19.70 210 ALA A O 1
ATOM 1534 N N . CYS A 1 213 ? 29.549 11.056 77.568 1.00 18.87 211 CYS A N 1
ATOM 1535 C CA . CYS A 1 213 ? 29.483 9.727 78.150 1.00 18.86 211 CYS A CA 1
ATOM 1536 C C . CYS A 1 213 ? 30.700 8.860 77.826 1.00 18.85 211 CYS A C 1
ATOM 1537 O O . CYS A 1 213 ? 31.181 8.198 78.720 1.00 18.99 211 CYS A O 1
ATOM 1540 N N . ASN A 1 214 ? 31.168 8.838 76.568 1.00 19.03 212 ASN A N 1
ATOM 1541 C CA . ASN A 1 214 ? 32.398 8.116 76.233 1.00 19.70 212 ASN A CA 1
ATOM 1542 C C . ASN A 1 214 ? 33.552 8.462 77.202 1.00 19.17 212 ASN A C 1
ATOM 1543 O O . ASN A 1 214 ? 34.317 7.596 77.671 1.00 19.76 212 ASN A O 1
ATOM 1548 N N . ILE A 1 215 ? 33.703 9.750 77.439 1.00 18.87 213 ILE A N 1
ATOM 1549 C CA . ILE A 1 215 ? 34.799 10.272 78.170 1.00 18.88 213 ILE A CA 1
ATOM 1550 C C . ILE A 1 215 ? 34.601 9.831 79.636 1.00 18.87 213 ILE A C 1
ATOM 1551 O O . ILE A 1 215 ? 35.567 9.468 80.302 1.00 19.17 213 ILE A O 1
ATOM 1556 N N . GLN A 1 216 ? 33.366 9.847 80.114 1.00 18.86 214 GLN A N 1
ATOM 1557 C CA . GLN A 1 216 ? 33.121 9.510 81.570 1.00 18.86 214 GLN A CA 1
ATOM 1558 C C . GLN A 1 216 ? 33.523 8.064 81.907 1.00 18.86 214 GLN A C 1
ATOM 1559 O O . GLN A 1 216 ? 34.081 7.782 82.984 1.00 19.14 214 GLN A O 1
ATOM 1565 N N . ILE A 1 217 ? 33.174 7.156 81.002 1.00 18.85 215 ILE A N 1
ATOM 1566 C CA . ILE A 1 217 ? 33.416 5.734 81.191 1.00 18.85 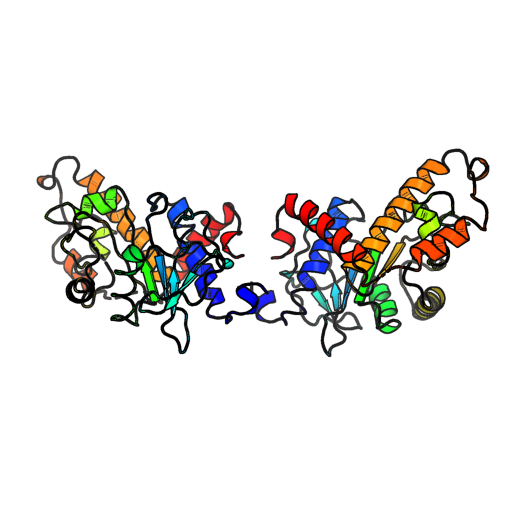215 ILE A CA 1
ATOM 1567 C C . ILE A 1 217 ? 34.940 5.495 81.294 1.00 18.85 215 ILE A C 1
ATOM 1568 O O . ILE A 1 217 ? 35.387 4.792 82.194 1.00 18.85 215 ILE A O 1
ATOM 1573 N N . ALA A 1 218 ? 35.709 6.133 80.406 1.00 18.92 216 ALA A N 1
ATOM 1574 C CA . ALA A 1 218 ? 37.207 6.091 80.498 1.00 19.04 216 ALA A CA 1
ATOM 1575 C C . ALA A 1 218 ? 37.728 6.736 81.790 1.00 18.93 216 ALA A C 1
ATOM 1576 O O . ALA A 1 218 ? 38.535 6.120 82.542 1.00 19.33 216 ALA A O 1
ATOM 1578 N N . ALA A 1 219 ? 37.256 7.956 82.067 1.00 18.89 217 ALA A N 1
ATOM 1579 C CA . ALA A 1 219 ? 37.729 8.767 83.220 1.00 19.15 217 ALA A CA 1
ATOM 1580 C C . ALA A 1 219 ? 37.629 8.030 84.534 1.00 19.20 217 ALA A C 1
ATOM 1581 O O . ALA A 1 219 ? 38.559 8.065 85.391 1.00 19.77 217 ALA A O 1
ATOM 1583 N N . GLN A 1 220 ? 36.504 7.345 84.689 1.00 19.27 218 GLN A N 1
ATOM 1584 C CA . GLN A 1 220 ? 36.167 6.698 85.955 1.00 19.94 218 GLN A CA 1
ATOM 1585 C C . GLN A 1 220 ? 36.728 5.250 86.090 1.00 19.99 218 GLN A C 1
ATOM 1586 O O . GLN A 1 220 ? 36.430 4.547 87.077 1.00 20.38 218 GLN A O 1
ATOM 1592 N N A SER A 1 221 ? 37.546 4.801 85.139 0.50 19.61 219 SER A N 1
ATOM 1593 N N B SER A 1 221 ? 37.536 4.842 85.108 0.50 19.78 219 SER A N 1
ATOM 1594 C CA A SER A 1 221 ? 38.051 3.408 85.170 0.50 19.58 219 SER A CA 1
ATOM 1595 C CA B SER A 1 221 ? 38.179 3.518 85.090 0.50 19.90 219 SER A CA 1
ATOM 1596 C C A SER A 1 221 ? 38.753 2.975 86.472 0.50 19.96 219 SER A C 1
ATOM 1597 C C B SER A 1 221 ? 38.631 3.050 86.483 0.50 20.16 219 SER A C 1
ATOM 1598 O O A SER A 1 221 ? 38.782 1.787 86.793 0.50 19.91 219 SER A O 1
ATOM 1599 O O B SER A 1 221 ? 38.338 1.930 86.886 0.50 20.37 219 SER A O 1
ATOM 1604 N N . ALA A 1 222 ? 39.332 3.923 87.204 1.00 20.47 220 ALA A N 1
ATOM 1605 C CA . ALA A 1 222 ? 39.857 3.597 88.551 1.00 20.45 220 ALA A CA 1
ATOM 1606 C C . ALA A 1 222 ? 38.934 3.955 89.684 1.00 21.18 220 ALA A C 1
ATOM 1607 O O . ALA A 1 222 ? 39.358 3.928 90.841 1.00 22.44 220 ALA A O 1
ATOM 1609 N N . GLY A 1 223 ? 37.667 4.235 89.393 1.00 21.84 221 GLY A N 1
ATOM 1610 C CA . GLY A 1 223 ? 36.734 4.624 90.454 1.00 22.59 221 GLY A CA 1
ATOM 1611 C C . GLY A 1 223 ? 36.464 6.120 90.422 1.00 22.65 221 GLY A C 1
ATOM 1612 O O . GLY A 1 223 ? 37.324 6.921 90.025 1.00 22.12 221 GLY A O 1
ATOM 1613 N N . ASN A 1 224 ? 35.264 6.495 90.843 1.00 23.34 222 ASN A N 1
ATOM 1614 C CA . ASN A 1 224 ? 34.893 7.911 90.940 1.00 24.11 222 ASN A CA 1
ATOM 1615 C C . ASN A 1 224 ? 35.781 8.687 91.944 1.00 25.13 222 ASN A C 1
ATOM 1616 O O . ASN A 1 224 ? 36.034 9.887 91.778 1.00 25.26 222 ASN A O 1
ATOM 1621 N N . ALA A 1 225 ? 36.295 7.988 92.957 1.00 26.39 223 ALA A N 1
ATOM 1622 C CA . ALA A 1 225 ? 37.153 8.633 93.955 1.00 27.63 223 ALA A CA 1
ATOM 1623 C C . ALA A 1 225 ? 38.496 9.161 93.394 1.00 27.88 223 ALA A C 1
ATOM 1624 O O . ALA A 1 225 ? 39.155 9.948 94.037 1.00 28.04 223 ALA A O 1
ATOM 1626 N N . GLU A 1 226 ? 38.875 8.756 92.179 1.00 28.00 224 GLU A N 1
ATOM 1627 C CA . GLU A 1 226 ? 40.108 9.276 91.578 1.00 27.21 224 GLU A CA 1
ATOM 1628 C C . GLU A 1 226 ? 39.874 10.558 90.771 1.00 26.62 224 GLU A C 1
ATOM 1629 O O . GLU A 1 226 ? 40.825 11.189 90.283 1.00 26.16 224 GLU A O 1
ATOM 1635 N N . LEU A 1 227 ? 38.607 10.949 90.645 1.00 25.56 225 LEU A N 1
ATOM 1636 C CA . LEU A 1 227 ? 38.242 12.042 89.765 1.00 25.12 225 LEU A CA 1
ATOM 1637 C C . LEU A 1 227 ? 38.502 13.406 90.377 1.00 25.03 225 LEU A C 1
ATOM 1638 O O . LEU A 1 227 ? 38.357 13.588 91.594 1.00 24.83 225 LEU A O 1
ATOM 1643 N N . VAL A 1 228 ? 38.931 14.341 89.540 1.00 24.94 226 VAL A N 1
ATOM 1644 C CA . VAL A 1 228 ? 38.993 15.762 89.930 1.00 25.50 226 VAL A CA 1
ATOM 1645 C C . VAL A 1 228 ? 37.701 16.449 89.509 1.00 25.48 226 VAL A C 1
ATOM 1646 O O . VAL A 1 228 ? 37.356 16.498 88.321 1.00 24.46 226 VAL A O 1
ATOM 1650 N N . PHE A 1 229 ? 37.012 17.007 90.499 1.00 27.27 227 PHE A N 1
ATOM 1651 C CA . PHE A 1 229 ? 35.813 17.805 90.274 1.00 28.22 227 PHE A CA 1
ATOM 1652 C C . PHE A 1 229 ? 36.199 19.282 90.362 1.00 28.07 227 PHE A C 1
ATOM 1653 O O . PHE A 1 229 ? 36.553 19.761 91.461 1.00 27.65 227 PHE A O 1
ATOM 1661 N N . PRO A 1 230 ? 36.150 20.011 89.222 1.00 27.84 228 PRO A N 1
ATOM 1662 C CA . PRO A 1 230 ? 36.387 21.460 89.271 1.00 28.22 228 PRO A CA 1
ATOM 1663 C C . PRO A 1 230 ? 35.432 22.141 90.258 1.00 29.04 228 PRO A C 1
ATOM 1664 O O . PRO A 1 230 ? 34.359 21.596 90.549 1.00 28.13 228 PRO A O 1
ATOM 1668 N N . PRO A 1 231 ? 35.805 23.330 90.768 1.00 30.71 229 PRO A N 1
ATOM 1669 C CA . PRO A 1 231 ? 34.989 23.965 91.796 1.00 31.48 229 PRO A CA 1
ATOM 1670 C C . PRO A 1 231 ? 33.645 24.377 91.224 1.00 31.70 229 PRO A C 1
ATOM 1671 O O . PRO A 1 231 ? 33.488 24.484 89.993 1.00 30.19 229 PRO A O 1
ATOM 1675 N N . ARG A 1 232 ? 32.682 24.550 92.118 1.00 32.94 230 ARG A N 1
ATOM 1676 C CA . ARG A 1 232 ? 31.304 24.894 91.754 1.00 35.19 230 ARG A CA 1
ATOM 1677 C C . ARG A 1 232 ? 31.222 26.156 90.883 1.00 35.06 230 ARG A C 1
ATOM 1678 O O . ARG A 1 232 ? 30.459 26.184 89.907 1.00 35.40 230 ARG A O 1
ATOM 1686 N N A GLU A 1 233 ? 32.007 27.176 91.234 0.50 35.14 231 GLU A N 1
ATOM 1687 N N B GLU A 1 233 ? 32.018 27.172 91.230 0.50 35.31 231 GLU A N 1
ATOM 1688 C CA A GLU A 1 233 ? 32.042 28.435 90.481 0.50 35.15 231 GLU A CA 1
ATOM 1689 C CA B GLU A 1 233 ? 32.065 28.451 90.499 0.50 35.45 231 GLU A CA 1
ATOM 1690 C C A GLU A 1 233 ? 32.433 28.205 89.022 0.50 34.13 231 GLU A C 1
ATOM 1691 C C B GLU A 1 233 ? 32.554 28.307 89.051 0.50 34.38 231 GLU A C 1
ATOM 1692 O O A GLU A 1 233 ? 31.874 28.831 88.116 0.50 33.91 231 GLU A O 1
ATOM 1693 O O B GLU A 1 233 ? 32.185 29.100 88.183 0.50 34.32 231 GLU A O 1
ATOM 1704 N N . VAL A 1 234 ? 33.384 27.296 88.806 1.00 33.08 232 VAL A N 1
ATOM 1705 C CA . VAL A 1 234 ? 33.856 26.978 87.446 1.00 31.38 232 VAL A CA 1
ATOM 1706 C C . VAL A 1 234 ? 32.754 26.294 86.635 1.00 30.53 232 VAL A C 1
ATOM 1707 O O . VAL A 1 234 ? 32.554 26.607 85.456 1.00 30.20 232 VAL A O 1
ATOM 1711 N N . ILE A 1 235 ? 32.047 25.360 87.274 1.00 30.46 233 ILE A N 1
ATOM 1712 C CA . ILE A 1 235 ? 30.878 24.697 86.670 1.00 30.77 233 ILE A CA 1
ATOM 1713 C C . ILE A 1 235 ? 29.856 25.776 86.293 1.00 31.42 233 ILE A C 1
ATOM 1714 O O . ILE A 1 235 ? 29.392 25.828 85.139 1.00 31.32 233 ILE A O 1
ATOM 1719 N N . ALA A 1 236 ? 29.559 26.645 87.257 1.00 31.54 234 ALA A N 1
ATOM 1720 C CA . ALA A 1 236 ? 28.624 27.780 87.058 1.00 33.84 234 ALA A CA 1
ATOM 1721 C C . ALA A 1 236 ? 28.977 28.677 85.876 1.00 34.35 234 ALA A C 1
ATOM 1722 O O . ALA A 1 236 ? 28.099 29.022 85.085 1.00 34.65 234 ALA A O 1
ATOM 1724 N N . LYS A 1 237 ? 30.255 29.030 85.767 1.00 35.03 235 LYS A N 1
ATOM 1725 C CA . LYS A 1 237 ? 30.777 29.769 84.615 1.00 36.07 235 LYS A CA 1
ATOM 1726 C C . LYS A 1 237 ? 30.496 29.051 83.287 1.00 35.41 235 LYS A C 1
ATOM 1727 O O . LYS A 1 237 ? 30.048 29.672 82.329 1.00 35.55 235 LYS A O 1
ATOM 1733 N N . VAL A 1 238 ? 30.764 27.750 83.226 1.00 35.10 236 VAL A N 1
ATOM 1734 C CA . VAL A 1 238 ? 30.532 27.001 81.997 1.00 34.53 236 VAL A CA 1
ATOM 1735 C C . VAL A 1 238 ? 29.040 26.975 81.650 1.00 35.88 236 VAL A C 1
ATOM 1736 O O . VAL A 1 238 ? 28.662 27.037 80.455 1.00 35.60 236 VAL A O 1
ATOM 1740 N N . GLU A 1 239 ? 28.205 26.908 82.692 1.00 37.71 237 GLU A N 1
ATOM 1741 C CA . GLU A 1 239 ? 26.749 26.954 82.545 1.00 40.20 237 GLU A CA 1
ATOM 1742 C C . GLU A 1 239 ? 26.340 28.257 81.870 1.00 41.65 237 GLU A C 1
ATOM 1743 O O . GLU A 1 239 ? 25.495 28.254 80.989 1.00 42.25 237 GLU A O 1
ATOM 1749 N N . GLU A 1 240 ? 26.951 29.365 82.293 1.00 43.36 238 GLU A N 1
ATOM 1750 C CA . GLU A 1 240 ? 26.659 30.671 81.706 1.00 45.14 238 GLU A CA 1
ATOM 1751 C C . GLU A 1 240 ? 27.186 30.742 80.266 1.00 44.98 238 GLU A C 1
ATOM 1752 O O . GLU A 1 240 ? 26.481 31.192 79.369 1.00 45.16 238 GLU A O 1
ATOM 1758 N N . GLN A 1 241 ? 28.406 30.254 80.058 1.00 44.77 239 GLN A N 1
ATOM 1759 C CA . GLN A 1 241 ? 29.025 30.154 78.728 1.00 44.94 239 GLN A CA 1
ATOM 1760 C C . GLN A 1 241 ? 28.206 29.320 77.732 1.00 45.06 239 GLN A C 1
ATOM 1761 O O . GLN A 1 241 ? 28.146 29.646 76.544 1.00 45.02 239 GLN A O 1
ATOM 1767 N N . ALA A 1 242 ? 27.583 28.243 78.219 1.00 45.57 240 ALA A N 1
ATOM 1768 C CA . ALA A 1 242 ? 26.734 27.392 77.373 1.00 46.06 240 ALA A CA 1
ATOM 1769 C C . ALA A 1 242 ? 25.287 27.894 77.263 1.00 46.97 240 ALA A C 1
ATOM 1770 O O . ALA A 1 242 ? 24.598 27.533 76.318 1.00 46.77 240 ALA A O 1
ATOM 1772 N N . LYS A 1 243 ? 24.844 28.705 78.232 1.00 49.10 241 LYS A N 1
ATOM 1773 C CA . LYS A 1 243 ? 23.490 29.316 78.257 1.00 51.55 241 LYS A CA 1
ATOM 1774 C C . LYS A 1 243 ? 23.275 30.312 77.114 1.00 53.14 241 LYS A C 1
ATOM 1775 O O . LYS A 1 243 ? 22.159 30.490 76.631 1.00 53.36 241 LYS A O 1
ATOM 1781 N N . ALA A 1 244 ? 24.352 30.970 76.705 1.00 55.12 242 ALA A N 1
ATOM 1782 C CA . ALA A 1 244 ? 24.428 31.507 75.355 1.00 56.46 242 ALA A CA 1
ATOM 1783 C C . ALA A 1 244 ? 24.544 30.295 74.408 1.00 56.87 242 AL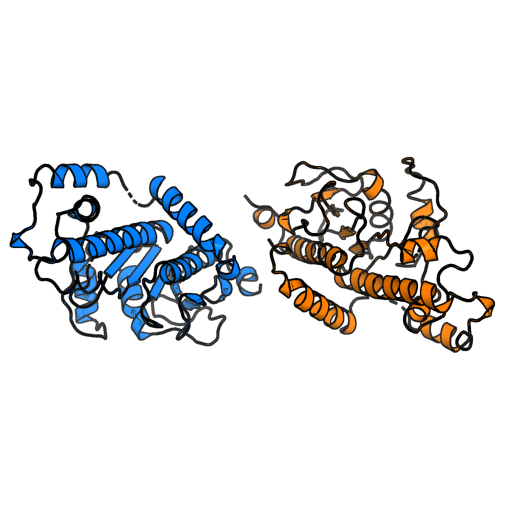A A C 1
ATOM 1784 O O . ALA A 1 244 ? 25.655 29.899 74.025 1.00 57.07 242 ALA A O 1
ATOM 1786 N N . ILE A 1 245 ? 23.386 29.687 74.109 1.00 56.99 243 ILE A N 1
ATOM 1787 C CA . ILE A 1 245 ? 23.197 28.578 73.142 1.00 56.72 243 ILE A CA 1
ATOM 1788 C C . ILE A 1 245 ? 21.870 27.857 73.410 1.00 56.73 243 ILE A C 1
ATOM 1789 O O . ILE A 1 245 ? 20.856 28.107 72.742 1.00 56.54 243 ILE A O 1
ATOM 1791 N N . GLY A 1 248 ? 18.912 26.913 70.467 1.00 38.05 246 GLY A N 1
ATOM 1792 C CA . GLY A 1 248 ? 19.063 25.893 69.426 1.00 38.64 246 GLY A CA 1
ATOM 1793 C C . GLY A 1 248 ? 18.966 26.423 68.003 1.00 39.84 246 GLY A C 1
ATOM 1794 O O . GLY A 1 248 ? 19.091 25.667 67.027 1.00 38.10 246 GLY A O 1
ATOM 1795 N N . ASN A 1 249 ? 18.730 27.724 67.896 1.00 45.52 247 ASN A N 1
ATOM 1796 C CA . ASN A 1 249 ? 18.716 28.401 66.607 1.00 49.34 247 ASN A CA 1
ATOM 1797 C C . ASN A 1 249 ? 19.959 29.248 66.357 1.00 49.32 247 ASN A C 1
ATOM 1798 O O . ASN A 1 249 ? 20.017 29.985 65.375 1.00 50.24 247 ASN A O 1
ATOM 1803 N N . GLY A 1 250 ? 20.946 29.129 67.244 1.00 47.89 248 GLY A N 1
ATOM 1804 C CA . GLY A 1 250 ? 22.233 29.804 67.087 1.00 46.07 248 GLY A CA 1
ATOM 1805 C C . GLY A 1 250 ? 23.065 29.333 65.892 1.00 44.45 248 GLY A C 1
ATOM 1806 O O . GLY A 1 250 ? 22.865 28.228 65.385 1.00 44.43 248 GLY A O 1
ATOM 1807 N N . PRO A 1 251 ? 24.006 30.174 65.430 1.00 43.31 249 PRO A N 1
ATOM 1808 C CA . PRO A 1 251 ? 24.888 29.854 64.283 1.00 41.85 249 PRO A CA 1
ATOM 1809 C C . PRO A 1 251 ? 25.818 28.641 64.494 1.00 39.32 249 PRO A C 1
ATOM 1810 O O . PRO A 1 251 ? 26.276 28.025 63.526 1.00 38.51 249 PRO A O 1
ATOM 1814 N N . GLY A 1 252 ? 26.081 28.293 65.749 1.00 37.13 250 GLY A N 1
ATOM 1815 C CA . GLY A 1 252 ? 26.902 27.128 66.054 1.00 34.58 250 GLY A CA 1
ATOM 1816 C C . GLY A 1 252 ? 26.234 25.804 65.699 1.00 32.75 250 GLY A C 1
ATOM 1817 O O . GLY A 1 252 ? 26.915 24.820 65.418 1.00 32.65 250 GLY A O 1
ATOM 1818 N N . VAL A 1 253 ? 24.901 25.776 65.721 1.00 31.80 251 VAL A N 1
ATOM 1819 C CA . VAL A 1 253 ? 24.128 24.584 65.354 1.00 30.90 251 VAL A CA 1
ATOM 1820 C C . VAL A 1 253 ? 24.298 24.273 63.860 1.00 30.97 251 VAL A C 1
ATOM 1821 O O . VAL A 1 253 ? 24.618 23.139 63.488 1.00 30.05 251 VAL A O 1
ATOM 1825 N N . ALA A 1 254 ? 24.115 25.288 63.020 1.00 31.76 252 ALA A N 1
ATOM 1826 C CA . ALA A 1 254 ? 24.240 25.132 61.566 1.00 32.72 252 ALA A CA 1
ATOM 1827 C C . ALA A 1 254 ? 25.643 24.685 61.162 1.00 33.02 252 ALA A C 1
ATOM 1828 O O . ALA A 1 254 ? 25.800 23.816 60.321 1.00 33.90 252 ALA A O 1
ATOM 1830 N N . ARG A 1 255 ? 26.663 25.258 61.790 1.00 32.99 253 ARG A N 1
ATOM 1831 C CA . ARG A 1 255 ? 28.052 24.929 61.462 1.00 32.72 253 ARG A CA 1
ATOM 1832 C C . ARG A 1 255 ? 28.379 23.456 61.770 1.00 31.82 253 ARG A C 1
ATOM 1833 O O . ARG A 1 255 ? 28.978 22.750 60.951 1.00 31.25 253 ARG A O 1
ATOM 1841 N N . HIS A 1 256 ? 28.005 23.019 62.974 1.00 30.68 254 HIS A N 1
ATOM 1842 C CA . HIS A 1 256 ? 28.189 21.643 63.424 1.00 30.00 254 HIS A CA 1
ATOM 1843 C C . HIS A 1 256 ? 27.472 20.685 62.480 1.00 29.23 254 HIS A C 1
ATOM 1844 O O . HIS A 1 256 ? 28.019 19.659 62.098 1.00 28.83 254 HIS A O 1
ATOM 1851 N N . TRP A 1 257 ? 26.241 21.023 62.124 1.00 28.98 255 TRP A N 1
ATOM 1852 C CA . TRP A 1 257 ? 25.420 20.163 61.292 1.00 30.25 255 TRP A CA 1
ATOM 1853 C C . TRP A 1 257 ? 25.990 20.077 59.870 1.00 30.95 255 TRP A C 1
ATOM 1854 O O . TRP A 1 257 ? 26.026 18.990 59.281 1.00 31.64 255 TRP A O 1
ATOM 1865 N N . ASN A 1 258 ? 26.411 21.214 59.326 1.00 31.65 256 ASN A N 1
ATOM 1866 C CA . ASN A 1 258 ? 26.894 21.271 57.923 1.00 32.53 256 ASN A CA 1
ATOM 1867 C C . ASN A 1 258 ? 28.150 20.409 57.713 1.00 31.94 256 ASN A C 1
ATOM 1868 O O . ASN A 1 258 ? 28.381 19.885 56.616 1.00 32.36 256 ASN A O 1
ATOM 1873 N N . ALA A 1 259 ? 28.971 20.301 58.752 1.00 30.84 257 ALA A N 1
ATOM 1874 C CA . ALA A 1 259 ? 30.167 19.448 58.721 1.00 30.82 257 ALA A CA 1
ATOM 1875 C C . ALA A 1 259 ? 29.772 17.974 58.799 1.00 30.88 257 ALA A C 1
ATOM 1876 O O . ALA A 1 259 ? 30.304 17.153 58.067 1.00 32.64 257 ALA A O 1
ATOM 1878 N N . LEU A 1 260 ? 28.840 17.639 59.680 1.00 30.23 258 LEU A N 1
ATOM 1879 C CA . LEU A 1 260 ? 28.283 16.278 59.711 1.00 30.53 258 LEU A CA 1
ATOM 1880 C C . LEU A 1 260 ? 27.774 15.863 58.327 1.00 31.60 258 LEU A C 1
ATOM 1881 O O . LEU A 1 260 ? 28.053 14.757 57.875 1.00 32.41 258 LEU A O 1
ATOM 1886 N N . ILE A 1 261 ? 27.039 16.756 57.668 1.00 32.50 259 ILE A N 1
ATOM 1887 C CA . ILE A 1 261 ? 26.521 16.513 56.291 1.00 33.90 259 ILE A CA 1
ATOM 1888 C C . ILE A 1 261 ? 27.626 16.289 55.264 1.00 35.28 259 ILE A C 1
ATOM 1889 O O . ILE A 1 261 ? 27.549 15.342 54.483 1.00 36.57 259 ILE A O 1
ATOM 1894 N N . ARG A 1 262 ? 28.631 17.163 55.237 1.00 36.51 260 ARG A N 1
ATOM 1895 C CA . ARG A 1 262 ? 29.781 16.978 54.344 1.00 37.92 260 ARG A CA 1
ATOM 1896 C C . ARG A 1 262 ? 30.442 15.614 54.594 1.00 38.42 260 ARG A C 1
ATOM 1897 O O . ARG A 1 262 ? 30.799 14.930 53.649 1.00 37.48 260 ARG A O 1
ATOM 1905 N N . GLU A 1 263 ? 30.604 15.232 55.867 1.00 38.52 261 GLU A N 1
ATOM 1906 C CA . GLU A 1 263 ? 31.194 13.936 56.213 1.00 40.12 261 GLU A CA 1
ATOM 1907 C C . GLU A 1 263 ? 30.330 12.778 55.738 1.00 40.19 261 GLU A C 1
ATOM 1908 O O . GLU A 1 263 ? 30.832 11.825 55.129 1.00 40.82 261 GLU A O 1
ATOM 1914 N N . LEU A 1 264 ? 29.031 12.863 56.032 1.00 39.83 262 LEU A N 1
ATOM 1915 C CA . LEU A 1 264 ? 28.064 11.885 55.556 1.00 40.47 262 LEU A CA 1
ATOM 1916 C C . LEU A 1 264 ? 28.124 11.695 54.029 1.00 42.72 262 LEU A C 1
ATOM 1917 O O . LEU A 1 264 ? 28.242 10.574 53.567 1.00 42.29 262 LEU A O 1
ATOM 1922 N N . GLU A 1 265 ? 28.073 12.791 53.273 1.00 46.01 263 GLU A N 1
ATOM 1923 C CA . GLU A 1 265 ? 28.051 12.770 51.798 1.00 50.92 263 GLU A CA 1
ATOM 1924 C C . GLU A 1 265 ? 29.263 12.057 51.191 1.00 54.23 263 GLU A C 1
ATOM 1925 O O . GLU A 1 265 ? 29.223 11.594 50.039 1.00 54.66 263 GLU A O 1
ATOM 1931 N N . ARG A 1 266 ? 30.343 12.010 51.973 1.00 57.02 264 ARG A N 1
ATOM 1932 C CA . ARG A 1 266 ? 31.544 11.240 51.677 1.00 60.47 264 ARG A CA 1
ATOM 1933 C C . ARG A 1 266 ? 31.227 9.755 51.471 1.00 61.29 264 ARG A C 1
ATOM 1934 O O . ARG A 1 266 ? 31.964 9.063 50.779 1.00 62.15 264 ARG A O 1
ATOM 1942 N N . SER A 1 267 ? 30.132 9.275 52.069 1.00 61.42 265 SER A N 1
ATOM 1943 C CA . SER A 1 267 ? 29.658 7.889 51.867 1.00 61.72 265 SER A CA 1
ATOM 1944 C C . SER A 1 267 ? 28.603 7.759 50.760 1.00 61.90 265 SER A C 1
ATOM 1945 O O . SER A 1 267 ? 28.011 6.693 50.594 1.00 62.23 265 SER A O 1
ATOM 1948 N N . GLY A 1 268 ? 28.359 8.835 50.013 1.00 61.75 266 GLY A N 1
ATOM 1949 C CA . GLY A 1 268 ? 27.279 8.859 49.017 1.00 61.36 266 GLY A CA 1
ATOM 1950 C C . GLY A 1 268 ? 26.022 9.602 49.473 1.00 60.08 266 GLY A C 1
ATOM 1951 O O . GLY A 1 268 ? 25.845 9.884 50.666 1.00 59.27 266 GLY A O 1
ATOM 1952 N N . THR A 1 269 ? 25.144 9.900 48.513 1.00 60.32 267 THR A N 1
ATOM 1953 C CA . THR A 1 269 ? 24.004 10.799 48.732 1.00 59.41 267 THR A CA 1
ATOM 1954 C C . THR A 1 269 ? 22.642 10.102 48.696 1.00 59.02 267 THR A C 1
ATOM 1955 O O . THR A 1 269 ? 21.607 10.752 48.536 1.00 58.52 267 THR A O 1
ATOM 1959 N N . ASP A 1 270 ? 22.643 8.784 48.859 1.00 58.75 268 ASP A N 1
ATOM 1960 C CA . ASP A 1 270 ? 21.410 7.996 48.876 1.00 58.77 268 ASP A CA 1
ATOM 1961 C C . ASP A 1 270 ? 20.398 8.456 49.934 1.00 56.38 268 ASP A C 1
ATOM 1962 O O . ASP A 1 270 ? 19.189 8.338 49.736 1.00 57.00 268 ASP A O 1
ATOM 1967 N N . TYR A 1 271 ? 20.889 8.984 51.046 1.00 53.34 269 TYR A N 1
ATOM 1968 C CA . TYR A 1 271 ? 20.018 9.357 52.161 1.00 50.88 269 TYR A CA 1
ATOM 1969 C C . TYR A 1 271 ? 18.955 10.387 51.777 1.00 52.06 269 TYR A C 1
ATOM 1970 O O . TYR A 1 271 ? 17.882 10.426 52.378 1.00 51.55 269 TYR A O 1
ATOM 1979 N N . ARG A 1 272 ? 19.262 11.226 50.789 1.00 54.41 270 ARG A N 1
ATOM 1980 C CA . ARG A 1 272 ? 18.370 12.334 50.444 1.00 57.24 270 ARG A CA 1
ATOM 1981 C C . ARG A 1 272 ? 17.475 12.062 49.241 1.00 60.21 270 ARG A C 1
ATOM 1982 O O . ARG A 1 272 ? 16.720 12.940 48.822 1.00 61.15 270 ARG A O 1
ATOM 1990 N N . ASP A 1 273 ? 17.544 10.850 48.694 1.00 62.72 271 ASP A N 1
ATOM 1991 C CA . ASP A 1 273 ? 16.621 10.457 47.630 1.00 66.03 271 ASP A CA 1
ATOM 1992 C C . ASP A 1 273 ? 15.265 10.118 48.232 1.00 66.34 271 ASP A C 1
ATOM 1993 O O . ASP A 1 273 ? 15.144 9.826 49.427 1.00 66.22 271 ASP A O 1
ATOM 1999 N N . GLY B 1 21 ? 18.462 29.874 47.185 1.00 94.32 19 GLY B N 1
ATOM 2000 C CA . GLY B 1 21 ? 17.234 29.312 46.560 1.00 93.26 19 GLY B CA 1
ATOM 2001 C C . GLY B 1 21 ? 17.562 28.597 45.268 1.00 91.07 19 GLY B C 1
ATOM 2002 O O . GLY B 1 21 ? 17.698 29.228 44.221 1.00 91.42 19 GLY B O 1
ATOM 2003 N N . SER B 1 22 ? 17.686 27.273 45.368 1.00 87.89 20 SER B N 1
ATOM 2004 C CA . SER B 1 22 ? 18.027 26.376 44.276 1.00 83.53 20 SER B CA 1
ATOM 2005 C C . SER B 1 22 ? 17.190 26.570 43.011 1.00 80.29 20 SER B C 1
ATOM 2006 O O . SER B 1 22 ? 16.139 27.213 43.030 1.00 80.62 20 SER B O 1
ATOM 2009 N N . VAL B 1 23 ? 17.666 25.993 41.916 1.00 76.14 21 VAL B N 1
ATOM 2010 C CA . VAL B 1 23 ? 16.951 26.047 40.639 1.00 72.34 21 VAL B CA 1
ATOM 2011 C C . VAL B 1 23 ? 15.585 25.373 40.756 1.00 72.51 21 VAL B C 1
ATOM 2012 O O . VAL B 1 23 ? 14.577 25.927 40.302 1.00 72.52 21 VAL B O 1
ATOM 2016 N N . ARG B 1 24 ? 15.560 24.195 41.383 1.00 73.03 22 ARG B N 1
ATOM 2017 C CA . ARG B 1 24 ? 14.326 23.435 41.587 1.00 74.74 22 ARG B CA 1
ATOM 2018 C C . ARG B 1 24 ? 13.261 24.231 42.344 1.00 77.58 22 ARG B C 1
ATOM 2019 O O . ARG B 1 24 ? 12.083 24.140 42.012 1.00 77.80 22 ARG B O 1
ATOM 2027 N N . ASP B 1 25 ? 13.683 25.002 43.351 1.00 81.04 23 ASP B N 1
ATOM 2028 C CA . ASP B 1 25 ? 12.775 25.824 44.168 1.00 84.71 23 ASP B CA 1
ATOM 2029 C C . ASP B 1 25 ? 12.032 26.918 43.406 1.00 85.21 23 ASP B C 1
ATOM 2030 O O . ASP B 1 25 ? 10.908 27.267 43.769 1.00 86.40 23 ASP B O 1
ATOM 2035 N N . ARG B 1 26 ? 12.657 27.465 42.365 1.00 83.65 24 ARG B N 1
ATOM 2036 C CA . ARG B 1 26 ? 12.098 28.627 41.678 1.00 82.46 24 ARG B CA 1
ATOM 2037 C C . ARG B 1 26 ? 11.470 28.284 40.330 1.00 79.87 24 ARG B C 1
ATOM 2038 O O . ARG B 1 26 ? 10.866 29.137 39.680 1.00 80.17 24 ARG B O 1
ATOM 2046 N N . VAL B 1 27 ? 11.606 27.019 39.941 1.00 76.05 25 VAL B N 1
ATOM 2047 C CA . VAL B 1 27 ? 11.117 26.509 38.686 1.00 72.31 25 VAL B CA 1
ATOM 2048 C C . VAL B 1 27 ? 9.869 25.621 38.855 1.00 72.18 25 VAL B C 1
ATOM 2049 O O . VAL B 1 27 ? 9.696 24.971 39.884 1.00 72.19 25 VAL B O 1
ATOM 2053 N N . SER B 1 28 ? 9.014 25.589 37.832 1.00 71.45 26 SER B N 1
ATOM 2054 C CA . SER B 1 28 ? 7.809 24.751 37.848 1.00 71.55 26 SER B CA 1
ATOM 2055 C C . SER B 1 28 ? 8.147 23.258 37.884 1.00 70.71 26 SER B C 1
ATOM 2056 O O . SER B 1 28 ? 9.191 22.851 37.381 1.00 70.11 26 SER B O 1
ATOM 2059 N N . PRO B 1 29 ? 7.277 22.442 38.510 1.00 71.10 27 PRO B N 1
ATOM 2060 C CA . PRO B 1 29 ? 7.441 20.986 38.486 1.00 69.17 27 PRO B CA 1
ATOM 2061 C C . PRO B 1 29 ? 7.631 20.424 37.075 1.00 65.93 27 PRO B C 1
ATOM 2062 O O . PRO B 1 29 ? 8.527 19.591 36.853 1.00 65.14 27 PRO B O 1
ATOM 2066 N N A GLN B 1 30 ? 6.815 20.867 36.121 0.50 64.42 28 GLN B N 1
ATOM 2067 N N B GLN B 1 30 ? 6.792 20.891 36.149 0.50 64.57 28 GLN B N 1
ATOM 2068 C CA A GLN B 1 30 ? 6.937 20.363 34.745 0.50 61.81 28 GLN B CA 1
ATOM 2069 C CA B GLN B 1 30 ? 6.851 20.504 34.737 0.50 62.21 28 GLN B CA 1
ATOM 2070 C C A GLN B 1 30 ? 8.221 20.787 34.035 0.50 59.57 28 GLN B C 1
ATOM 2071 C C B GLN B 1 30 ? 8.227 20.754 34.131 0.50 59.69 28 GLN B C 1
ATOM 2072 O O A GLN B 1 30 ? 8.669 20.109 33.096 0.50 58.92 28 GLN B O 1
ATOM 2073 O O B GLN B 1 30 ? 8.745 19.927 33.367 0.50 58.96 28 GLN B O 1
ATOM 2084 N N . GLU B 1 31 ? 8.812 21.902 34.468 1.00 58.67 29 GLU B N 1
ATOM 2085 C CA . GLU B 1 31 ? 10.113 22.289 33.936 1.00 56.42 29 GLU B CA 1
ATOM 2086 C C . GLU B 1 31 ? 11.174 21.385 34.543 1.00 55.32 29 GLU B C 1
ATOM 2087 O O . GLU B 1 31 ? 12.047 20.894 33.828 1.00 54.19 29 GLU B O 1
ATOM 2093 N N . TRP B 1 32 ? 11.078 21.154 35.856 1.00 55.27 30 TRP B N 1
ATOM 2094 C CA . TRP B 1 32 ? 11.969 20.217 36.534 1.00 54.87 30 TRP B CA 1
ATOM 2095 C C . TRP B 1 32 ? 12.028 18.805 35.899 1.00 53.67 30 TRP B C 1
ATOM 2096 O O . TRP B 1 32 ? 13.110 18.250 35.740 1.00 53.23 30 TRP B O 1
ATOM 2107 N N . GLU B 1 33 ? 10.883 18.240 35.521 1.00 53.05 31 GLU B N 1
ATOM 2108 C CA . GLU B 1 33 ? 10.835 16.931 34.845 1.00 51.98 31 GLU B CA 1
ATOM 2109 C C . GLU B 1 33 ? 11.671 16.891 33.563 1.00 49.17 31 GLU B C 1
ATOM 2110 O O . GLU B 1 33 ? 12.323 15.886 33.264 1.00 48.43 31 GLU B O 1
ATOM 2116 N N . VAL B 1 34 ? 11.606 17.964 32.783 1.00 47.17 32 VAL B N 1
ATOM 2117 C CA . VAL B 1 34 ? 12.299 17.989 31.496 1.00 44.79 32 VAL B CA 1
ATOM 2118 C C . VAL B 1 34 ? 13.773 18.245 31.748 1.00 43.71 32 VAL B C 1
ATOM 2119 O O . VAL B 1 34 ? 14.624 17.706 31.057 1.00 42.58 32 VAL B O 1
ATOM 2123 N N . ARG B 1 35 ? 14.062 19.057 32.764 1.00 43.83 33 ARG B N 1
ATOM 2124 C CA . ARG B 1 35 ? 15.442 19.281 33.201 1.00 43.86 33 ARG B CA 1
ATOM 2125 C C . ARG B 1 35 ? 16.160 17.961 33.538 1.00 43.08 33 ARG B C 1
ATOM 2126 O O . ARG B 1 35 ? 17.291 17.747 33.097 1.00 42.48 33 ARG B O 1
ATOM 2134 N N . VAL B 1 36 ? 15.492 17.096 34.305 1.00 42.83 34 VAL B N 1
ATOM 2135 C CA . VAL B 1 36 ? 16.050 15.787 34.696 1.00 42.12 34 VAL B CA 1
ATOM 2136 C C . VAL B 1 36 ? 16.201 14.829 33.503 1.00 40.50 34 VAL B C 1
ATOM 2137 O O . VAL B 1 36 ? 17.241 14.181 33.346 1.00 39.87 34 VAL B O 1
ATOM 2141 N N . LYS B 1 37 ? 15.157 14.726 32.691 1.00 38.93 35 LYS B N 1
ATOM 2142 C CA . LYS B 1 37 ? 15.244 13.954 31.429 1.00 37.35 35 LYS B CA 1
ATOM 2143 C C . LYS B 1 37 ? 16.335 14.445 30.468 1.00 35.01 35 LYS B C 1
ATOM 2144 O O . LYS B 1 37 ? 17.060 13.643 29.879 1.00 33.45 35 LYS B O 1
ATOM 2150 N N . LEU B 1 38 ? 16.468 15.756 30.316 1.00 33.58 36 LEU B N 1
ATOM 2151 C CA . LEU B 1 38 ? 17.482 16.261 29.405 1.00 31.99 36 LEU B CA 1
ATOM 2152 C C . LEU B 1 38 ? 18.880 16.037 29.968 1.00 31.23 36 LEU B C 1
ATOM 2153 O O . LEU B 1 38 ? 19.785 15.695 29.233 1.00 29.75 36 LEU B O 1
ATOM 2158 N N . ALA B 1 39 ? 19.036 16.194 31.289 1.00 31.14 37 ALA B N 1
ATOM 2159 C CA . ALA B 1 39 ? 20.287 15.870 31.930 1.00 31.05 37 ALA B CA 1
ATOM 2160 C C . ALA B 1 39 ? 20.671 14.416 31.676 1.00 30.82 37 ALA B C 1
ATOM 2161 O O . ALA B 1 39 ? 21.798 14.146 31.321 1.00 30.43 37 ALA B O 1
ATOM 2163 N N . ALA B 1 40 ? 19.723 13.498 31.837 1.00 30.37 38 ALA B N 1
ATOM 2164 C CA . ALA B 1 40 ? 19.943 12.080 31.619 1.00 29.77 38 ALA B CA 1
ATOM 2165 C C . ALA B 1 40 ? 20.374 11.876 30.157 1.00 29.05 38 ALA B C 1
ATOM 2166 O O . ALA B 1 40 ? 21.271 11.105 29.874 1.00 28.40 38 ALA B O 1
ATOM 2168 N N . ALA B 1 41 ? 19.727 12.590 29.258 1.00 28.22 39 ALA B N 1
ATOM 2169 C CA . ALA B 1 41 ? 20.056 12.457 27.832 1.00 27.82 39 ALA B CA 1
ATOM 2170 C C . ALA B 1 41 ? 21.527 12.850 27.583 1.00 27.60 39 ALA B C 1
ATOM 2171 O O . ALA B 1 41 ? 22.231 12.169 26.854 1.00 27.45 39 ALA B O 1
ATOM 2173 N N . TYR B 1 42 ? 21.998 13.912 28.241 1.00 27.38 40 TYR B N 1
ATOM 2174 C CA . TYR B 1 42 ? 23.416 14.309 28.158 1.00 27.76 40 TYR B CA 1
ATOM 2175 C C . TYR B 1 42 ? 24.370 13.228 28.704 1.00 28.04 40 TYR B C 1
ATOM 2176 O O . TYR B 1 42 ? 25.339 12.870 28.036 1.00 27.90 40 TYR B O 1
ATOM 2185 N N A ARG B 1 43 ? 24.103 12.728 29.914 0.50 28.07 41 ARG B N 1
ATOM 2186 N N B ARG B 1 43 ? 24.102 12.727 29.911 0.50 28.27 41 ARG B N 1
ATOM 2187 C CA A ARG B 1 43 ? 24.921 11.658 30.484 0.50 28.61 41 ARG B CA 1
ATOM 2188 C CA B ARG B 1 43 ? 24.954 11.693 30.488 0.50 28.93 41 ARG B CA 1
ATOM 2189 C C A ARG B 1 43 ? 24.870 10.393 29.633 0.50 28.52 41 ARG B C 1
ATOM 2190 C C B ARG B 1 43 ? 24.835 10.348 29.734 0.50 28.75 41 ARG B C 1
ATOM 2191 O O A ARG B 1 43 ? 25.868 9.682 29.509 0.50 28.43 41 ARG B O 1
ATOM 2192 O O B ARG B 1 43 ? 25.771 9.546 29.758 0.50 28.60 41 ARG B O 1
ATOM 2207 N N . LEU B 1 44 ? 23.706 10.107 29.064 1.00 28.23 42 LEU B N 1
ATOM 2208 C CA . LEU B 1 44 ? 23.555 8.908 28.261 1.00 28.52 42 LEU B CA 1
ATOM 2209 C C . LEU B 1 44 ? 24.435 9.045 27.012 1.00 27.86 42 LEU B C 1
ATOM 2210 O O . LEU B 1 44 ? 25.129 8.100 26.624 1.00 28.18 42 LEU B O 1
ATOM 2215 N N . ALA B 1 45 ? 24.427 10.226 26.412 1.00 26.94 43 ALA B N 1
ATOM 2216 C CA . ALA B 1 45 ? 25.311 10.468 25.235 1.00 26.95 43 ALA B CA 1
ATOM 2217 C C . ALA B 1 45 ? 26.818 10.303 25.623 1.00 27.36 43 ALA B C 1
ATOM 2218 O O . ALA B 1 45 ? 27.596 9.762 24.862 1.00 27.73 43 ALA B O 1
ATOM 2220 N N . ALA B 1 46 ? 27.207 10.727 26.829 1.00 27.43 44 ALA B N 1
ATOM 2221 C CA . ALA B 1 46 ? 28.573 10.481 27.328 1.00 28.08 44 ALA B CA 1
ATOM 2222 C C . ALA B 1 46 ? 28.848 8.987 27.469 1.00 28.66 44 ALA B C 1
ATOM 2223 O O . ALA B 1 46 ? 29.867 8.499 26.992 1.00 28.85 44 ALA B O 1
ATOM 2225 N N . LEU B 1 47 ? 27.940 8.266 28.130 1.00 29.17 45 LEU B N 1
ATOM 2226 C CA . LEU B 1 47 ? 28.107 6.829 28.344 1.00 30.44 45 LEU B CA 1
ATOM 2227 C C . LEU B 1 47 ? 28.233 6.068 27.018 1.00 30.59 45 LEU B C 1
ATOM 2228 O O . LEU B 1 47 ? 29.075 5.165 26.875 1.00 30.66 45 LEU B O 1
ATOM 2233 N N . LYS B 1 48 ? 27.412 6.455 26.050 1.00 30.80 46 LYS B N 1
ATOM 2234 C CA . LYS B 1 48 ? 27.364 5.774 24.764 1.00 32.54 46 LYS B CA 1
ATOM 2235 C C . LYS B 1 48 ? 28.355 6.343 23.760 1.00 33.54 46 LYS B C 1
ATOM 2236 O O . LYS B 1 48 ? 28.368 5.909 22.614 1.00 33.40 46 LYS B O 1
ATOM 2242 N N . ARG B 1 49 ? 29.153 7.322 24.186 1.00 34.81 47 ARG B N 1
ATOM 2243 C CA . ARG B 1 49 ? 30.210 7.955 23.366 1.00 36.27 47 ARG B CA 1
ATOM 2244 C C . ARG B 1 49 ? 29.702 8.712 22.135 1.00 35.88 47 ARG B C 1
ATOM 2245 O O . ARG B 1 49 ? 30.316 8.648 21.050 1.00 35.76 47 ARG B O 1
ATOM 2253 N N . TRP B 1 50 ? 28.591 9.429 22.289 1.00 35.01 48 TRP B N 1
ATOM 2254 C CA . TRP B 1 50 ? 28.077 10.220 21.177 1.00 35.05 48 TRP B CA 1
ATOM 2255 C C . TRP B 1 50 ? 28.546 11.671 21.293 1.00 35.08 48 TRP B C 1
ATOM 2256 O O . TRP B 1 50 ? 27.973 12.562 20.656 1.00 34.45 48 TRP B O 1
ATOM 2267 N N . THR B 1 51 ? 29.577 11.896 22.119 1.00 34.73 49 THR B N 1
ATOM 2268 C CA . THR B 1 51 ? 30.038 13.242 22.428 1.00 35.18 49 THR B CA 1
ATOM 2269 C C . THR B 1 51 ? 31.227 13.684 21.573 1.00 35.34 49 THR B C 1
ATOM 2270 O O . THR B 1 51 ? 31.905 12.863 20.939 1.00 36.02 49 THR B O 1
ATOM 2274 N N . ASP B 1 52 ? 31.462 14.991 21.549 1.00 34.77 50 ASP B N 1
ATOM 2275 C CA . ASP B 1 52 ? 32.651 15.571 20.934 1.00 35.59 50 ASP B CA 1
ATOM 2276 C C . ASP B 1 52 ? 33.177 16.626 21.913 1.00 35.05 50 ASP B C 1
ATOM 2277 O O . ASP B 1 52 ? 33.012 17.839 21.703 1.00 34.42 50 ASP B O 1
ATOM 2282 N N . HIS B 1 53 ? 33.822 16.140 22.973 1.00 34.26 51 HIS B N 1
ATOM 2283 C CA . HIS B 1 53 ? 34.409 17.009 23.987 1.00 34.15 51 HIS B CA 1
ATOM 2284 C C . HIS B 1 53 ? 33.301 17.931 24.493 1.00 33.58 51 HIS B C 1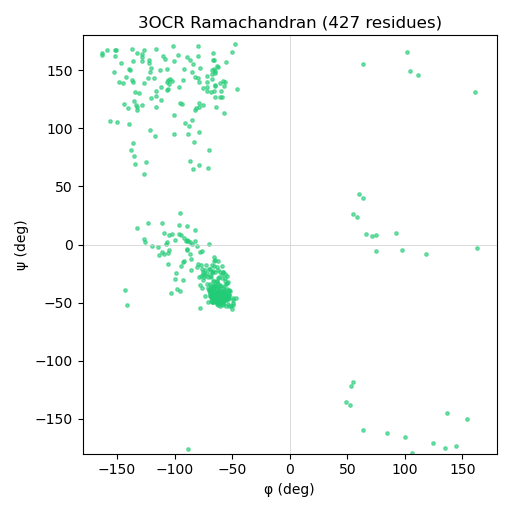
ATOM 2285 O O . HIS B 1 53 ? 32.301 17.430 24.993 1.00 34.07 51 HIS B O 1
ATOM 2292 N N . ILE B 1 54 ? 33.430 19.246 24.328 1.00 33.50 52 ILE B N 1
ATOM 2293 C CA . ILE B 1 54 ? 32.441 20.202 24.881 1.00 32.53 52 ILE B CA 1
ATOM 2294 C C . ILE B 1 54 ? 31.489 20.783 23.828 1.00 31.87 52 ILE B C 1
ATOM 2295 O O . ILE B 1 54 ? 30.680 21.657 24.142 1.00 32.05 52 ILE B O 1
ATOM 2300 N N A TYR B 1 55 ? 31.588 20.302 22.589 0.50 31.93 53 TYR B N 1
ATOM 2301 N N B TYR B 1 55 ? 31.572 20.264 22.605 0.50 30.98 53 TYR B N 1
ATOM 2302 C CA A TYR B 1 55 ? 30.993 20.994 21.440 0.50 32.00 53 TYR B CA 1
ATOM 2303 C CA B TYR B 1 55 ? 30.804 20.782 21.477 0.50 30.23 53 TYR B CA 1
ATOM 2304 C C A TYR B 1 55 ? 29.686 20.412 20.894 0.50 31.25 53 TYR B C 1
ATOM 2305 C C B TYR B 1 55 ? 29.553 19.933 21.190 0.50 29.14 53 TYR B C 1
ATOM 2306 O O A TYR B 1 55 ? 29.258 20.761 19.790 0.50 31.98 53 TYR B O 1
ATOM 2307 O O B TYR B 1 55 ? 29.386 18.852 21.767 0.50 28.80 53 TYR B O 1
ATOM 2324 N N A THR B 1 56 ? 29.051 19.521 21.644 0.50 30.34 54 THR B N 1
ATOM 2325 N N B THR B 1 56 ? 28.693 20.436 20.298 0.50 28.67 54 THR B N 1
ATOM 2326 C CA A THR B 1 56 ? 27.771 18.966 21.198 0.50 29.16 54 THR B CA 1
ATOM 2327 C CA B THR B 1 56 ? 27.346 19.899 20.033 0.50 28.23 54 THR B CA 1
ATOM 2328 C C A THR B 1 56 ? 26.617 19.658 21.932 0.50 28.32 54 THR B C 1
ATOM 2329 C C B THR B 1 56 ? 26.439 20.168 21.229 0.50 27.98 54 THR B C 1
ATOM 2330 O O A THR B 1 56 ? 26.826 20.228 23.014 0.50 28.26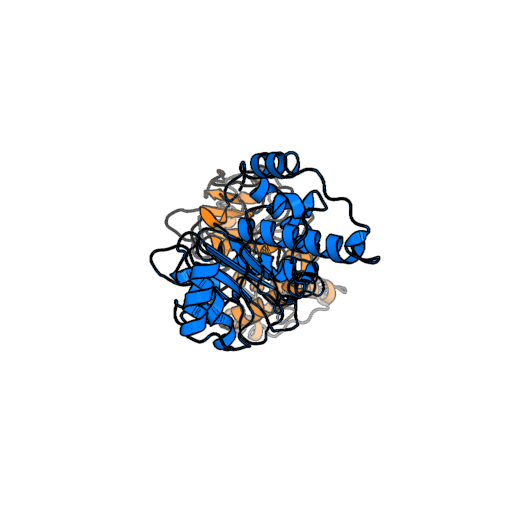 54 THR B O 1
ATOM 2331 O O B THR B 1 56 ? 26.925 20.430 22.332 0.50 28.06 54 THR B O 1
ATOM 2338 N N A HIS B 1 57 ? 25.411 19.622 21.361 0.50 27.40 55 HIS B N 1
ATOM 2339 N N B HIS B 1 57 ? 25.128 20.099 21.012 0.50 27.67 55 HIS B N 1
ATOM 2340 C CA A HIS B 1 57 ? 24.271 20.324 21.968 0.50 26.54 55 HIS B CA 1
ATOM 2341 C CA B HIS B 1 57 ? 24.170 20.414 22.058 0.50 27.47 55 HIS B CA 1
ATOM 2342 C C A HIS B 1 57 ? 22.900 19.621 21.908 0.50 26.32 55 HIS B C 1
ATOM 2343 C C B HIS B 1 57 ? 22.878 19.658 21.922 0.50 26.87 55 HIS B C 1
ATOM 2344 O O A HIS B 1 57 ? 22.447 19.237 20.825 0.50 25.51 55 HIS B O 1
ATOM 2345 O O B HIS B 1 57 ? 22.467 19.266 20.826 0.50 26.04 55 HIS B O 1
ATOM 2358 N N . PHE B 1 58 ? 22.255 19.462 23.070 1.00 26.55 56 PHE B N 1
ATOM 2359 C CA . PHE B 1 58 ? 20.904 18.887 23.152 1.00 27.06 56 PHE B CA 1
ATOM 2360 C C . PHE B 1 58 ? 19.976 19.930 23.750 1.00 27.60 56 PHE B C 1
ATOM 2361 O O . PHE B 1 58 ? 20.275 20.502 24.830 1.00 27.89 56 PHE B O 1
ATOM 2369 N N . SER B 1 59 ? 18.821 20.132 23.127 1.00 28.36 57 SER B N 1
ATOM 2370 C CA . SER B 1 59 ? 17.819 21.054 23.702 1.00 29.72 57 SER B CA 1
ATOM 2371 C C . SER B 1 59 ? 16.463 20.410 23.967 1.00 30.99 57 SER B C 1
ATOM 2372 O O . SER B 1 59 ? 16.149 19.370 23.390 1.00 30.86 57 SER B O 1
ATOM 2375 N N . ALA B 1 60 ? 15.680 21.038 24.860 1.00 33.11 58 ALA B N 1
ATOM 2376 C CA . ALA B 1 60 ? 14.308 20.625 25.133 1.00 35.14 58 ALA B CA 1
ATOM 2377 C C . ALA B 1 60 ? 13.422 21.831 25.417 1.00 37.17 58 ALA B C 1
ATOM 2378 O O . ALA B 1 60 ? 13.830 22.769 26.122 1.00 37.27 58 ALA B O 1
ATOM 2380 N N . ARG B 1 61 ? 12.205 21.805 24.886 1.00 39.46 59 ARG B N 1
ATOM 2381 C CA . ARG B 1 61 ? 11.226 22.857 25.196 1.00 42.40 59 ARG B CA 1
ATOM 2382 C C . ARG B 1 61 ? 10.818 22.810 26.664 1.00 44.20 59 ARG B C 1
ATOM 2383 O O . ARG B 1 61 ? 10.503 21.739 27.187 1.00 43.88 59 ARG B O 1
ATOM 2391 N N . VAL B 1 62 ? 10.832 23.967 27.322 1.00 47.00 60 VAL B N 1
ATOM 2392 C CA . VAL B 1 62 ? 10.242 24.094 28.659 1.00 50.72 60 VAL B CA 1
ATOM 2393 C C . VAL B 1 62 ? 8.724 24.218 28.483 1.00 53.44 60 VAL B C 1
ATOM 2394 O O . VAL B 1 62 ? 8.267 25.109 27.766 1.00 53.61 60 VAL B O 1
ATOM 2398 N N . PRO B 1 63 ? 7.941 23.306 29.096 1.00 56.25 61 PRO B N 1
ATOM 2399 C CA . PRO B 1 63 ? 6.479 23.416 28.949 1.00 59.36 61 PRO B CA 1
ATOM 2400 C C . PRO B 1 63 ? 5.943 24.660 29.641 1.00 63.11 61 PRO B C 1
ATOM 2401 O O . PRO B 1 63 ? 6.442 25.039 30.702 1.00 63.51 61 PRO B O 1
ATOM 2405 N N . GLY B 1 64 ? 4.946 25.294 29.029 1.00 66.77 62 GLY B N 1
ATOM 2406 C CA . GLY B 1 64 ? 4.306 26.470 29.615 1.00 71.49 62 GLY B CA 1
ATOM 2407 C C . GLY B 1 64 ? 4.101 27.591 28.615 1.00 74.40 62 GLY B C 1
ATOM 2408 O O . GLY B 1 64 ? 4.387 27.417 27.423 1.00 74.00 62 GLY B O 1
ATOM 2409 N N . PRO B 1 65 ? 3.607 28.751 29.098 1.00 77.73 63 PRO B N 1
ATOM 2410 C CA . PRO B 1 65 ? 3.275 29.925 28.286 1.00 78.78 63 PRO B CA 1
ATOM 2411 C C . PRO B 1 65 ? 4.454 30.442 27.470 1.00 77.30 63 PRO B C 1
ATOM 2412 O O . PRO B 1 65 ? 4.272 30.885 26.337 1.00 77.72 63 PRO B O 1
ATOM 2416 N N . ASP B 1 66 ? 5.657 30.357 28.033 1.00 74.78 64 ASP B N 1
ATOM 2417 C CA . ASP B 1 66 ? 6.844 30.939 27.415 1.00 71.76 64 ASP B CA 1
ATOM 2418 C C . ASP B 1 66 ? 7.546 30.007 26.437 1.00 67.83 64 ASP B C 1
ATOM 2419 O O . ASP B 1 66 ? 7.698 28.815 26.715 1.00 67.56 64 ASP B O 1
ATOM 2424 N N A GLU B 1 67 ? 7.962 30.568 25.300 0.50 65.91 65 GLU B N 1
ATOM 2425 N N B GLU B 1 67 ? 7.967 30.546 25.296 0.50 65.69 65 GLU B N 1
ATOM 2426 C CA A GLU B 1 67 ? 8.825 29.886 24.341 0.50 63.06 65 GLU B CA 1
ATOM 2427 C CA B GLU B 1 67 ? 8.778 29.789 24.351 0.50 62.68 65 GLU B CA 1
ATOM 2428 C C A GLU B 1 67 ? 10.237 29.803 24.904 0.50 60.78 65 GLU B C 1
ATOM 2429 C C B GLU B 1 67 ? 10.217 29.736 24.858 0.50 60.50 65 GLU B C 1
ATOM 2430 O O A GLU B 1 67 ? 11.148 30.458 24.395 0.50 60.56 65 GLU B O 1
ATOM 2431 O O B GLU B 1 67 ? 11.113 30.348 24.276 0.50 60.23 65 GLU B O 1
ATOM 2442 N N . HIS B 1 68 ? 10.416 29.007 25.953 1.00 58.90 66 HIS B N 1
ATOM 2443 C CA . HIS B 1 68 ? 11.724 28.862 26.596 1.00 55.88 66 HIS B CA 1
ATOM 2444 C C . HIS B 1 68 ? 12.290 27.458 26.387 1.00 52.38 66 HIS B C 1
ATOM 2445 O O . HIS B 1 68 ? 11.537 26.488 26.271 1.00 52.17 66 HIS B O 1
ATOM 2452 N N . PHE B 1 69 ? 13.621 27.357 26.327 1.00 48.99 67 PHE B N 1
ATOM 2453 C CA . PHE B 1 69 ? 14.301 26.089 26.048 1.00 45.45 67 PHE B CA 1
ATOM 2454 C C . PHE B 1 69 ? 15.529 25.902 26.890 1.00 43.35 67 PHE B C 1
ATOM 2455 O O . PHE B 1 69 ? 16.165 26.872 27.304 1.00 43.56 67 PHE B O 1
ATOM 2463 N N . LEU B 1 70 ? 15.839 24.636 27.156 1.00 40.92 68 LEU B N 1
ATOM 2464 C CA . LEU B 1 70 ? 16.987 24.266 27.967 1.00 38.93 68 LEU B CA 1
ATOM 2465 C C . LEU B 1 70 ? 18.108 23.791 27.082 1.00 37.07 68 LEU B C 1
ATOM 2466 O O . LEU B 1 70 ? 17.868 23.109 26.067 1.00 36.38 68 LEU B O 1
ATOM 2471 N N . ILE B 1 71 ? 19.325 24.173 27.456 1.00 35.70 69 ILE B N 1
ATOM 2472 C CA . ILE B 1 71 ? 20.520 23.802 26.719 1.00 34.42 69 ILE B CA 1
ATOM 2473 C C . ILE B 1 71 ? 21.684 23.729 27.703 1.00 34.11 69 ILE B C 1
ATOM 2474 O O . ILE B 1 71 ? 21.552 24.154 28.859 1.00 34.55 69 ILE B O 1
ATOM 2479 N N . ASN B 1 72 ? 22.808 23.162 27.262 1.00 33.32 70 ASN B N 1
ATOM 2480 C CA . ASN B 1 72 ? 24.008 23.051 28.107 1.00 32.85 70 ASN B CA 1
ATOM 2481 C C . ASN B 1 72 ? 24.744 24.371 28.349 1.00 33.11 70 ASN B C 1
ATOM 2482 O O . ASN B 1 72 ? 24.786 25.223 27.466 1.00 32.73 70 ASN B O 1
ATOM 2487 N N . ALA B 1 73 ? 25.308 24.533 29.552 1.00 33.52 71 ALA B N 1
ATOM 2488 C CA . ALA B 1 73 ? 26.325 25.562 29.811 1.00 34.18 71 ALA B CA 1
ATOM 2489 C C . ALA B 1 73 ? 27.576 25.255 28.988 1.00 34.61 71 ALA B C 1
ATOM 2490 O O . ALA B 1 73 ? 28.109 24.132 29.037 1.00 34.29 71 ALA B O 1
ATOM 2492 N N . PHE B 1 74 ? 28.044 26.235 28.220 1.00 35.93 72 PHE B N 1
ATOM 2493 C CA . PHE B 1 74 ? 29.071 25.958 27.205 1.00 36.48 72 PHE B CA 1
ATOM 2494 C C . PHE B 1 74 ? 30.454 25.905 27.831 1.00 36.53 72 PHE B C 1
ATOM 2495 O O . PHE B 1 74 ? 30.907 26.874 28.407 1.00 37.98 72 PHE B O 1
ATOM 2503 N N . GLY B 1 75 ? 31.103 24.749 27.745 1.00 35.93 73 GLY B N 1
ATOM 2504 C CA . GLY B 1 75 ? 32.361 24.515 28.472 1.00 35.32 73 GLY B CA 1
ATOM 2505 C C . GLY B 1 75 ? 32.315 23.388 29.492 1.00 34.56 73 GLY B C 1
ATOM 2506 O O . GLY B 1 75 ? 33.346 23.014 30.052 1.00 34.51 73 GLY B O 1
ATOM 2507 N N . LEU B 1 76 ? 31.124 22.844 29.738 1.00 33.41 74 LEU B N 1
ATOM 2508 C CA . LEU B 1 76 ? 30.969 21.644 30.583 1.00 32.75 74 LEU B CA 1
ATOM 2509 C C . LEU B 1 76 ? 30.993 20.371 29.736 1.00 31.86 74 LEU B C 1
ATOM 2510 O O . LEU B 1 76 ? 30.434 20.353 28.653 1.00 31.12 74 LEU B O 1
ATOM 2515 N N . LEU B 1 77 ? 31.629 19.313 30.235 1.00 31.62 75 LEU B N 1
ATOM 2516 C CA . LEU B 1 77 ? 31.518 18.007 29.599 1.00 31.66 75 LEU B CA 1
ATOM 2517 C C . LEU B 1 77 ? 30.094 17.434 29.724 1.00 31.45 75 LEU B C 1
ATOM 2518 O O . LEU B 1 77 ? 29.371 17.749 30.667 1.00 31.53 75 LEU B O 1
ATOM 2523 N N . PHE B 1 78 ? 29.671 16.622 28.759 1.00 31.30 76 PHE B N 1
ATOM 2524 C CA . PHE B 1 78 ? 28.322 16.036 28.852 1.00 31.48 76 PHE B CA 1
ATOM 2525 C C . PHE B 1 78 ? 28.122 15.292 30.163 1.00 32.28 76 PHE B C 1
ATOM 2526 O O . PHE B 1 78 ? 27.019 15.270 30.708 1.00 32.73 76 PHE B O 1
ATOM 2534 N N . ASP B 1 79 ? 29.176 14.678 30.675 1.00 33.46 77 ASP B N 1
ATOM 2535 C CA . ASP B 1 79 ? 29.032 13.983 31.958 1.00 34.39 77 ASP B CA 1
ATOM 2536 C C . ASP B 1 79 ? 29.136 14.895 33.171 1.00 34.87 77 ASP B C 1
ATOM 2537 O O . ASP B 1 79 ? 29.240 14.443 34.331 1.00 34.68 77 ASP B O 1
ATOM 2542 N N . GLU B 1 80 ? 29.076 16.198 32.925 1.00 35.38 78 GLU B N 1
ATOM 2543 C CA . GLU B 1 80 ? 28.967 17.129 34.049 1.00 36.13 78 GLU B CA 1
ATOM 2544 C C . GLU B 1 80 ? 27.599 17.809 34.081 1.00 35.85 78 GLU B C 1
ATOM 2545 O O . GLU B 1 80 ? 27.303 18.552 34.996 1.00 35.75 78 GLU B O 1
ATOM 2551 N N . ILE B 1 81 ? 26.780 17.578 33.062 1.00 35.44 79 ILE B N 1
ATOM 2552 C CA . ILE B 1 81 ? 25.457 18.209 33.011 1.00 35.11 79 ILE B CA 1
ATOM 2553 C C . ILE B 1 81 ? 24.579 17.691 34.162 1.00 36.04 79 ILE B C 1
ATOM 2554 O O . ILE B 1 81 ? 24.570 16.501 34.442 1.00 36.06 79 ILE B O 1
ATOM 2559 N N . THR B 1 82 ? 23.856 18.589 34.824 1.00 37.50 80 THR B N 1
ATOM 2560 C CA . THR B 1 82 ? 22.824 18.194 35.779 1.00 38.83 80 THR B CA 1
ATOM 2561 C C . THR B 1 82 ? 21.510 18.903 35.475 1.00 39.60 80 THR B C 1
ATOM 2562 O O . THR B 1 82 ? 21.488 19.904 34.764 1.00 39.36 80 THR B O 1
ATOM 2566 N N . ALA B 1 83 ? 20.416 18.404 36.047 1.00 40.83 81 ALA B N 1
ATOM 2567 C CA . ALA B 1 83 ? 19.132 19.084 35.967 1.00 42.39 81 ALA B CA 1
ATOM 2568 C C . ALA B 1 83 ? 19.256 20.550 36.415 1.00 43.63 81 ALA B C 1
ATOM 2569 O O . ALA B 1 83 ? 18.671 21.447 35.806 1.00 43.37 81 ALA B O 1
ATOM 2571 N N . SER B 1 84 ? 20.044 20.769 37.473 1.00 45.02 82 SER B N 1
ATOM 2572 C CA . SER B 1 84 ? 20.224 22.080 38.090 1.00 46.40 82 SER B CA 1
ATOM 2573 C C . SER B 1 84 ? 21.123 23.026 37.317 1.00 45.85 82 SER B C 1
ATOM 2574 O O . SER B 1 84 ? 21.056 24.238 37.524 1.00 46.83 82 SER B O 1
ATOM 2577 N N . ASN B 1 85 ? 21.982 22.501 36.445 1.00 43.91 83 ASN B N 1
ATOM 2578 C CA . ASN B 1 85 ? 22.933 23.388 35.788 1.00 42.17 83 ASN B CA 1
ATOM 2579 C C . ASN B 1 85 ? 22.647 23.669 34.307 1.00 40.77 83 ASN B C 1
ATOM 2580 O O . ASN B 1 85 ? 23.368 24.420 33.667 1.00 40.77 83 ASN B O 1
ATOM 2585 N N . LEU B 1 86 ? 21.575 23.092 33.775 1.00 39.38 84 LEU B N 1
ATOM 2586 C CA . LEU B 1 86 ? 21.148 23.432 32.402 1.00 38.39 84 LEU B CA 1
ATOM 2587 C C . LEU B 1 86 ? 20.782 24.918 32.359 1.00 39.19 84 LEU B C 1
ATOM 2588 O O . LEU B 1 86 ? 20.432 25.511 33.389 1.00 39.21 84 LEU B O 1
ATOM 2593 N N . VAL B 1 87 ? 20.911 25.523 31.185 1.00 39.37 85 VAL B N 1
ATOM 2594 C CA . VAL B 1 87 ? 20.632 26.948 31.032 1.00 40.49 85 VAL B CA 1
ATOM 2595 C C . VAL B 1 87 ? 19.304 27.084 30.294 1.00 41.36 85 VAL B C 1
ATOM 2596 O O . VAL B 1 87 ? 19.073 26.394 29.282 1.00 40.82 85 VAL B O 1
ATOM 2600 N N . LYS B 1 88 ? 18.439 27.952 30.804 1.00 43.38 86 LYS B N 1
ATOM 2601 C CA . LYS B 1 88 ? 17.175 28.263 30.163 1.00 45.09 86 LYS B CA 1
ATOM 2602 C C . LYS B 1 88 ? 17.335 29.525 29.335 1.00 46.30 86 LYS B C 1
ATOM 2603 O O . LYS B 1 88 ? 17.934 30.513 29.764 1.00 46.54 86 LYS B O 1
ATOM 2609 N N . VAL B 1 89 ? 16.787 29.466 28.134 1.00 47.56 87 VAL B N 1
ATOM 2610 C CA . VAL B 1 89 ? 17.111 30.405 27.089 1.00 48.68 87 VAL B CA 1
ATOM 2611 C C . VAL B 1 89 ? 15.829 30.712 26.292 1.00 50.01 87 VAL B C 1
ATOM 2612 O O . VAL B 1 89 ? 14.967 29.852 26.186 1.00 49.49 87 VAL B O 1
ATOM 2616 N N . ASP B 1 90 ? 15.670 31.954 25.826 1.00 52.11 88 ASP B N 1
ATOM 2617 C CA . ASP B 1 90 ? 14.525 32.352 24.994 1.00 54.78 88 ASP B CA 1
ATOM 2618 C C . ASP B 1 90 ? 14.790 31.892 23.577 1.00 53.94 88 ASP B C 1
ATOM 2619 O O . ASP B 1 90 ? 15.932 31.609 23.230 1.00 53.83 88 ASP B O 1
ATOM 2624 N N . ILE B 1 91 ? 13.749 31.823 22.751 1.00 53.98 89 ILE B N 1
ATOM 2625 C CA . ILE B 1 91 ? 13.890 31.369 21.364 1.00 53.45 89 ILE B CA 1
ATOM 2626 C C . ILE B 1 91 ? 14.952 32.132 20.553 1.00 54.57 89 ILE B C 1
ATOM 2627 O O . ILE B 1 91 ? 15.543 31.573 19.625 1.00 54.61 89 ILE B O 1
ATOM 2632 N N A ASP B 1 92 ? 15.204 33.390 20.897 0.50 55.58 90 ASP B N 1
ATOM 2633 N N B ASP B 1 92 ? 15.161 33.397 20.919 0.50 56.03 90 ASP B N 1
ATOM 2634 C CA A ASP B 1 92 ? 16.234 34.171 20.216 0.50 56.59 90 ASP B CA 1
ATOM 2635 C CA B ASP B 1 92 ? 16.186 34.249 20.322 0.50 57.35 90 ASP B CA 1
ATOM 2636 C C A ASP B 1 92 ? 17.636 33.695 20.606 0.50 56.13 90 ASP B C 1
ATOM 2637 C C B ASP B 1 92 ? 17.454 34.285 21.180 0.50 57.03 90 ASP B C 1
ATOM 2638 O O A ASP B 1 92 ? 18.577 33.779 19.812 0.50 56.02 90 ASP B O 1
ATOM 2639 O O B ASP B 1 92 ? 18.121 35.313 21.281 0.50 57.51 90 ASP B O 1
ATOM 2648 N N . GLY B 1 93 ? 17.749 33.154 21.815 1.00 56.38 91 GLY B N 1
ATOM 2649 C CA . GLY B 1 93 ? 19.049 32.878 22.437 1.00 56.93 91 GLY B CA 1
ATOM 2650 C C . GLY B 1 93 ? 19.369 33.627 23.721 1.00 58.55 91 GLY B C 1
ATOM 2651 O O . GLY B 1 93 ? 20.304 33.244 24.447 1.00 58.09 91 GLY B O 1
ATOM 2652 N N A THR B 1 94 ? 18.611 34.686 23.996 0.50 59.83 92 THR B N 1
ATOM 2653 N N B THR B 1 94 ? 18.604 34.684 23.999 0.50 59.83 92 THR B N 1
ATOM 2654 C CA A THR B 1 94 ? 18.786 35.472 25.214 0.50 61.89 92 THR B CA 1
ATOM 2655 C CA B THR B 1 94 ? 18.760 35.473 25.224 0.50 61.91 92 THR B CA 1
ATOM 2656 C C A THR B 1 94 ? 18.673 34.593 26.459 0.50 61.52 92 THR B C 1
ATOM 2657 C C B THR B 1 94 ? 18.675 34.579 26.459 0.50 61.51 92 THR B C 1
ATOM 2658 O O A THR B 1 94 ? 17.729 33.811 26.595 0.50 61.43 92 THR B O 1
ATOM 2659 O O B THR B 1 94 ? 17.751 33.771 26.589 0.50 61.38 92 THR B O 1
ATOM 2666 N N . ILE B 1 95 ? 19.665 34.703 27.337 1.00 61.64 93 ILE B N 1
ATOM 2667 C CA . ILE B 1 95 ? 19.697 33.959 28.596 1.00 61.57 93 ILE B CA 1
ATOM 2668 C C . ILE B 1 95 ? 18.512 34.381 29.462 1.00 62.59 93 ILE B C 1
ATOM 2669 O O . ILE B 1 95 ? 18.328 35.570 29.729 1.00 62.78 93 ILE B O 1
ATOM 2674 N N . VAL B 1 96 ? 17.697 33.409 29.866 1.00 62.45 94 VAL B N 1
ATOM 2675 C CA . VAL B 1 96 ? 16.640 33.654 30.852 1.00 63.63 94 VAL B CA 1
ATOM 2676 C C . VAL B 1 96 ? 17.165 33.291 32.234 1.00 63.74 94 VAL B C 1
ATOM 2677 O O . VAL B 1 96 ? 16.924 34.004 33.198 1.00 64.17 94 VAL B O 1
ATOM 2681 N N . ASP B 1 97 ? 17.916 32.193 32.299 1.00 63.13 95 ASP B N 1
ATOM 2682 C CA . ASP B 1 97 ? 18.369 31.617 33.564 1.00 62.82 95 ASP B CA 1
ATOM 2683 C C . ASP B 1 97 ? 19.637 30.766 33.406 1.00 61.35 95 ASP B C 1
ATOM 2684 O O . ASP B 1 97 ? 19.585 29.642 32.886 1.00 60.91 95 ASP B O 1
ATOM 2689 N N . ASP B 1 98 ? 20.765 31.313 33.861 1.00 61.45 96 ASP B N 1
ATOM 2690 C CA . ASP B 1 98 ? 22.062 30.627 33.843 1.00 61.08 96 ASP B CA 1
ATOM 2691 C C . ASP B 1 98 ? 22.638 30.510 35.255 1.00 62.34 96 ASP B C 1
ATOM 2692 O O . ASP B 1 98 ? 23.235 31.465 35.770 1.00 62.78 96 ASP B O 1
ATOM 2697 N N . PRO B 1 99 ? 22.470 29.337 35.891 1.00 62.74 97 PRO B N 1
ATOM 2698 C CA . PRO B 1 99 ? 23.004 29.151 37.245 1.00 63.62 97 PRO B CA 1
ATOM 2699 C C . PRO B 1 99 ? 24.529 29.074 37.263 1.00 63.94 97 PRO B C 1
ATOM 2700 O O . PRO B 1 99 ? 25.134 29.297 38.291 1.00 64.80 97 PRO B O 1
ATOM 2704 N N . THR B 1 100 ? 25.145 28.759 36.129 1.00 63.48 98 THR B N 1
ATOM 2705 C CA . THR B 1 100 ? 26.594 28.574 36.095 1.00 63.31 98 THR B CA 1
ATOM 2706 C C . THR B 1 100 ? 27.389 29.834 35.680 1.00 64.21 98 THR B C 1
ATOM 2707 O O . THR B 1 100 ? 28.591 29.934 35.933 1.00 64.31 98 THR B O 1
ATOM 2711 N N . GLY B 1 101 ? 26.712 30.788 35.043 1.00 64.47 99 GLY B N 1
ATOM 2712 C CA . GLY B 1 101 ? 27.372 31.985 34.526 1.00 64.51 99 GLY B CA 1
ATOM 2713 C C . GLY B 1 101 ? 28.200 31.790 33.255 1.00 63.32 99 GLY B C 1
ATOM 2714 O O . GLY B 1 101 ? 28.696 32.777 32.696 1.00 63.96 99 GLY B O 1
ATOM 2715 N N . LEU B 1 102 ? 28.341 30.540 32.794 1.00 60.68 100 LEU B N 1
ATOM 2716 C CA . LEU B 1 102 ? 29.215 30.197 31.658 1.00 58.40 100 LEU B CA 1
ATOM 2717 C C . LEU B 1 102 ? 28.657 30.587 30.288 1.00 56.77 100 LEU B C 1
ATOM 2718 O O . LEU B 1 102 ? 29.418 30.723 29.320 1.00 56.76 100 LEU B O 1
ATOM 2723 N N . GLY B 1 103 ? 27.336 30.726 30.196 1.00 54.84 101 GLY B N 1
ATOM 2724 C CA . GLY B 1 103 ? 26.691 31.064 28.930 1.00 52.37 101 GLY B CA 1
ATOM 2725 C C . GLY B 1 103 ? 26.42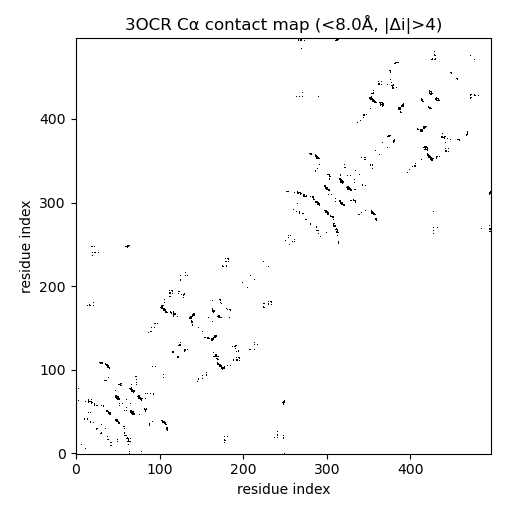3 29.852 28.062 1.00 50.05 101 GLY B C 1
ATOM 2726 O O . GLY B 1 103 ? 26.425 28.718 28.549 1.00 49.56 101 GLY B O 1
ATOM 2727 N N . ILE B 1 104 ? 26.193 30.087 26.772 1.00 48.31 102 ILE B N 1
ATOM 2728 C CA . ILE B 1 104 ? 25.812 29.021 25.858 1.00 46.32 102 ILE B CA 1
ATOM 2729 C C . ILE B 1 104 ? 26.638 29.073 24.570 1.00 46.43 102 ILE B C 1
ATOM 2730 O O . ILE B 1 104 ? 27.281 30.069 24.282 1.00 47.00 102 ILE B O 1
ATOM 2735 N N . ASN B 1 105 ? 26.615 27.996 23.800 1.00 45.47 103 ASN B N 1
ATOM 2736 C CA . ASN B 1 105 ? 27.250 28.001 22.499 1.00 46.23 103 ASN B CA 1
ATOM 2737 C C . ASN B 1 105 ? 26.241 28.629 21.550 1.00 46.85 103 ASN B C 1
ATOM 2738 O O . ASN B 1 105 ? 25.404 27.945 20.978 1.00 45.05 103 ASN B O 1
ATOM 2743 N N . TYR B 1 106 ? 26.286 29.954 21.442 1.00 49.55 104 TYR B N 1
ATOM 2744 C CA . TYR B 1 106 ? 25.224 30.659 20.736 1.00 52.06 104 TYR B CA 1
ATOM 2745 C C . TYR B 1 106 ? 25.154 30.193 19.274 1.00 52.26 104 TYR B C 1
ATOM 2746 O O . TYR B 1 106 ? 24.083 29.845 18.784 1.00 52.16 104 TYR B O 1
ATOM 2755 N N . ALA B 1 107 ? 26.302 30.151 18.603 1.00 52.60 105 ALA B N 1
ATOM 2756 C CA . ALA B 1 107 ? 26.382 29.619 17.242 1.00 51.74 105 ALA B CA 1
ATOM 2757 C C . ALA B 1 107 ? 25.851 28.188 17.205 1.00 49.49 105 ALA B C 1
ATOM 2758 O O . ALA B 1 107 ? 25.310 27.736 16.197 1.00 49.80 105 ALA B O 1
ATOM 2760 N N . GLY B 1 108 ? 25.984 27.497 18.327 1.00 45.61 106 GLY B N 1
ATOM 2761 C CA . GLY B 1 108 ? 25.409 26.166 18.484 1.00 42.27 106 GLY B CA 1
ATOM 2762 C C . GLY B 1 108 ? 23.913 26.171 18.740 1.00 40.60 106 GLY B C 1
ATOM 2763 O O . GLY B 1 108 ? 23.238 25.202 18.402 1.00 41.02 106 GLY B O 1
ATOM 2764 N N . TYR B 1 109 ? 23.394 27.255 19.331 1.00 39.09 107 TYR B N 1
ATOM 2765 C CA . TYR B 1 109 ? 21.959 27.414 19.534 1.00 38.39 107 TYR B CA 1
ATOM 2766 C C . TYR B 1 109 ? 21.211 27.870 18.283 1.00 36.89 107 TYR B C 1
ATOM 2767 O O . TYR B 1 109 ? 19.985 27.742 18.205 1.00 37.39 107 TYR B O 1
ATOM 2776 N N . VAL B 1 110 ? 21.936 28.395 17.303 1.00 34.46 108 VAL B N 1
ATOM 2777 C CA . VAL B 1 110 ? 21.305 28.729 16.028 1.00 31.97 108 VAL B CA 1
ATOM 2778 C C . VAL B 1 110 ? 20.402 27.612 15.485 1.00 29.37 108 VAL B C 1
ATOM 2779 O O . VAL B 1 110 ? 19.240 27.880 15.168 1.00 29.39 108 VAL B O 1
ATOM 2783 N N A ILE B 1 111 ? 20.924 26.385 15.385 0.50 27.76 109 ILE B N 1
ATOM 2784 N N B ILE B 1 111 ? 20.918 26.382 15.366 0.50 27.65 109 ILE B N 1
ATOM 2785 C CA A ILE B 1 111 ? 20.157 25.276 14.798 0.50 26.38 109 ILE B CA 1
ATOM 2786 C CA B ILE B 1 111 ? 20.128 25.288 14.764 0.50 26.15 109 ILE B CA 1
ATOM 2787 C C A ILE B 1 111 ? 18.909 24.947 15.594 0.50 25.59 109 ILE B C 1
ATOM 2788 C C B ILE B 1 111 ? 18.906 24.913 15.591 0.50 25.52 109 ILE B C 1
ATOM 2789 O O A ILE B 1 111 ? 17.828 24.738 15.035 0.50 25.53 109 ILE B O 1
ATOM 2790 O O B ILE B 1 111 ? 17.832 24.644 15.045 0.50 25.44 109 ILE B O 1
ATOM 2799 N N . HIS B 1 112 ? 19.081 24.903 16.909 1.00 25.20 110 HIS B N 1
ATOM 2800 C CA . HIS B 1 112 ? 18.025 24.571 17.836 1.00 25.55 110 HIS B CA 1
ATOM 2801 C C . HIS B 1 112 ? 16.896 25.568 17.819 1.00 25.94 110 HIS B C 1
ATOM 2802 O O . HIS B 1 112 ? 15.739 25.184 17.768 1.00 26.12 110 HIS B O 1
ATOM 2809 N N . SER B 1 113 ? 17.248 26.849 17.849 1.00 26.78 111 SER B N 1
ATOM 2810 C CA . SER B 1 113 ? 16.312 27.957 17.706 1.00 28.05 111 SER B CA 1
ATOM 2811 C C . SER B 1 113 ? 15.477 27.785 16.420 1.00 27.73 111 SER B C 1
ATOM 2812 O O . SER B 1 113 ? 14.248 27.932 16.416 1.00 28.37 111 SER B O 1
ATOM 2815 N N . ALA B 1 114 ? 16.147 27.460 15.327 1.00 27.41 112 ALA B N 1
ATOM 2816 C CA . ALA B 1 114 ? 15.467 27.403 14.036 1.00 26.88 112 ALA B CA 1
ATOM 2817 C C . ALA B 1 114 ? 14.366 26.343 14.101 1.00 27.13 112 ALA B C 1
ATOM 2818 O O . ALA B 1 114 ? 13.208 26.622 13.750 1.00 27.60 112 ALA B O 1
ATOM 2820 N N A ILE B 1 115 ? 14.725 25.146 14.573 0.60 27.08 113 ILE B N 1
ATOM 2821 N N B ILE B 1 115 ? 14.725 25.148 14.577 0.40 26.99 113 ILE B N 1
ATOM 2822 C CA A ILE B 1 115 ? 13.801 24.018 14.591 0.60 26.82 113 ILE B CA 1
ATOM 2823 C CA B ILE B 1 115 ? 13.816 24.005 14.582 0.40 26.74 113 ILE B CA 1
ATOM 2824 C C A ILE B 1 115 ? 12.681 24.231 15.592 0.60 27.77 113 ILE B C 1
ATOM 2825 C C B ILE B 1 115 ? 12.709 24.096 15.628 0.40 27.62 113 ILE B C 1
ATOM 2826 O O A ILE B 1 115 ? 11.515 24.085 15.242 0.60 28.34 113 ILE B O 1
ATOM 2827 O O B ILE B 1 115 ? 11.575 23.715 15.344 0.40 27.92 113 ILE B O 1
ATOM 2836 N N . HIS B 1 116 ? 13.033 24.588 16.828 1.00 28.08 114 HIS B N 1
ATOM 2837 C CA . HIS B 1 116 ? 12.034 24.791 17.862 1.00 29.68 114 HIS B CA 1
ATOM 2838 C C . HIS B 1 116 ? 10.989 25.841 17.451 1.00 30.27 114 HIS B C 1
ATOM 2839 O O . HIS B 1 116 ? 9.800 25.646 17.663 1.00 30.92 114 HIS B O 1
ATOM 2846 N N . ALA B 1 117 ? 11.427 26.939 16.844 1.00 30.63 115 ALA B N 1
ATOM 2847 C CA . ALA B 1 117 ? 10.496 27.990 16.427 1.00 30.61 115 ALA B CA 1
ATOM 2848 C C . ALA B 1 117 ? 9.526 27.536 15.326 1.00 30.82 115 ALA B C 1
ATOM 2849 O O . ALA B 1 117 ? 8.364 27.960 15.313 1.00 30.63 115 ALA B O 1
ATOM 2851 N N . ALA B 1 118 ? 10.005 26.684 14.410 1.00 30.28 116 ALA B N 1
ATOM 2852 C CA . ALA B 1 118 ? 9.204 26.250 13.277 1.00 30.18 116 ALA B CA 1
ATOM 2853 C C . ALA B 1 118 ? 8.424 24.943 13.516 1.00 30.65 116 ALA B C 1
ATOM 2854 O O . ALA B 1 118 ? 7.547 24.601 12.724 1.00 30.97 116 ALA B O 1
ATOM 2856 N N . ARG B 1 119 ? 8.787 24.200 14.564 1.00 30.32 117 ARG B N 1
ATOM 2857 C CA . ARG B 1 119 ? 8.242 22.859 14.785 1.00 30.38 117 ARG B CA 1
ATOM 2858 C C . ARG B 1 119 ? 7.928 22.669 16.263 1.00 31.40 117 ARG B C 1
ATOM 2859 O O . ARG B 1 119 ? 8.713 22.085 17.018 1.00 31.16 117 ARG B O 1
ATOM 2867 N N . HIS B 1 120 ? 6.766 23.181 16.673 1.00 32.99 118 HIS B N 1
ATOM 2868 C CA . HIS B 1 120 ? 6.369 23.151 18.082 1.00 34.58 118 HIS B CA 1
ATOM 2869 C C . HIS B 1 120 ? 6.103 21.728 18.578 1.00 34.37 118 HIS B C 1
ATOM 2870 O O . HIS B 1 120 ? 6.106 21.476 19.786 1.00 33.93 118 HIS B O 1
ATOM 2877 N N . ASP B 1 121 ? 5.909 20.795 17.650 1.00 33.99 119 ASP B N 1
ATOM 2878 C CA . ASP B 1 121 ? 5.745 19.386 18.009 1.00 34.67 119 ASP B CA 1
ATOM 2879 C C . ASP B 1 121 ? 7.047 18.706 18.481 1.00 34.72 119 ASP B C 1
ATOM 2880 O O . ASP B 1 121 ? 7.003 17.699 19.201 1.00 35.31 119 ASP B O 1
ATOM 2885 N N . LEU B 1 122 ? 8.195 19.240 18.063 1.00 33.85 120 LEU B N 1
ATOM 2886 C CA . LEU B 1 122 ? 9.498 18.691 18.448 1.00 33.02 120 LEU B CA 1
ATOM 2887 C C . LEU B 1 122 ? 9.972 19.322 19.754 1.00 33.36 120 LEU B C 1
ATOM 2888 O O . LEU B 1 122 ? 10.582 20.401 19.755 1.00 35.45 120 LEU B O 1
ATOM 2893 N N . GLN B 1 123 ? 9.686 18.640 20.855 1.00 31.72 121 GLN B N 1
ATOM 2894 C CA . GLN B 1 123 ? 10.008 19.106 22.209 1.00 31.78 121 GLN B CA 1
ATOM 2895 C C . GLN B 1 123 ? 11.478 18.941 22.608 1.00 30.92 121 GLN B C 1
ATOM 2896 O O . GLN B 1 123 ? 11.914 19.566 23.581 1.00 31.40 121 GLN B O 1
ATOM 2902 N N . ALA B 1 124 ? 12.210 18.092 21.874 1.00 29.15 122 ALA B N 1
ATOM 2903 C CA . ALA B 1 124 ? 13.652 17.846 22.067 1.00 27.89 122 ALA B CA 1
ATOM 2904 C C . ALA B 1 124 ? 14.350 17.824 20.707 1.00 27.20 122 ALA B C 1
ATOM 2905 O O . ALA B 1 124 ? 13.822 17.251 19.754 1.00 27.13 122 ALA B O 1
ATOM 2907 N N . VAL B 1 125 ? 15.549 18.414 20.645 1.00 26.43 123 VAL B N 1
ATOM 2908 C CA . VAL B 1 125 ? 16.361 18.459 19.427 1.00 25.58 123 VAL B CA 1
ATOM 2909 C C . VAL B 1 125 ? 17.793 18.111 19.854 1.00 25.27 123 VAL B C 1
ATOM 2910 O O . VAL B 1 125 ? 18.354 18.719 20.786 1.00 25.82 123 VAL B O 1
ATOM 2914 N N . LEU B 1 126 ? 18.352 17.078 19.233 1.00 24.61 124 LEU B N 1
ATOM 2915 C CA . LEU B 1 126 ? 19.653 16.551 19.643 1.00 24.32 124 LEU B CA 1
ATOM 2916 C C . LEU B 1 126 ? 20.602 16.647 18.483 1.00 24.08 124 LEU B C 1
ATOM 2917 O O . LEU B 1 126 ? 20.283 16.144 17.417 1.00 23.89 124 LEU B O 1
ATOM 2922 N N . HIS B 1 127 ? 21.764 17.269 18.676 1.00 24.03 125 HIS B N 1
ATOM 2923 C CA . HIS B 1 127 ? 22.730 17.309 17.581 1.00 24.37 125 HIS B CA 1
ATOM 2924 C C . HIS B 1 127 ? 23.977 16.540 17.993 1.00 23.83 125 HIS B C 1
ATOM 2925 O O . HIS B 1 127 ? 24.475 16.756 19.079 1.00 24.08 125 HIS B O 1
ATOM 2932 N N . THR B 1 128 ? 24.427 15.591 17.180 1.00 23.60 126 THR B N 1
ATOM 2933 C CA . THR B 1 128 ? 25.694 14.876 17.464 1.00 23.60 126 THR B CA 1
ATOM 2934 C C . THR B 1 128 ? 26.738 14.989 16.344 1.00 23.98 126 THR B C 1
ATOM 2935 O O . THR B 1 128 ? 26.397 15.215 15.176 1.00 23.91 126 THR B O 1
ATOM 2939 N N . HIS B 1 129 ? 27.994 14.807 16.745 1.00 24.67 127 HIS B N 1
ATOM 2940 C CA . HIS B 1 129 ? 29.154 14.817 15.887 1.00 25.79 127 HIS B CA 1
ATOM 2941 C C . HIS B 1 129 ? 29.961 13.558 16.072 1.00 24.65 127 HIS B C 1
ATOM 2942 O O . HIS B 1 129 ? 31.125 13.677 16.437 1.00 25.94 127 HIS B O 1
ATOM 2949 N N . THR B 1 130 ? 29.412 12.377 15.819 1.00 23.75 128 THR B N 1
ATOM 2950 C CA . THR B 1 130 ? 30.185 11.145 16.055 1.00 22.47 128 THR B CA 1
ATOM 2951 C C . THR B 1 130 ? 30.974 10.747 14.848 1.00 22.13 128 THR B C 1
ATOM 2952 O O . THR B 1 130 ? 30.649 11.164 13.720 1.00 21.53 128 THR B O 1
ATOM 2956 N N . ARG B 1 131 ? 31.979 9.892 15.065 1.00 21.73 129 ARG B N 1
ATOM 2957 C CA . ARG B 1 131 ? 32.801 9.418 13.979 1.00 21.80 129 ARG B CA 1
ATOM 2958 C C . ARG B 1 131 ? 31.958 8.881 12.812 1.00 21.12 129 ARG B C 1
ATOM 2959 O O . ARG B 1 131 ? 32.111 9.329 11.675 1.00 20.91 129 ARG B O 1
ATOM 2967 N N . ASP B 1 132 ? 31.078 7.922 13.085 1.00 20.88 130 ASP B N 1
ATOM 2968 C CA . ASP B 1 132 ? 30.316 7.306 11.997 1.00 21.18 130 ASP B CA 1
ATOM 2969 C C . ASP B 1 132 ? 29.130 8.182 11.525 1.00 20.57 130 ASP B C 1
ATOM 2970 O O . ASP B 1 132 ? 28.721 8.134 10.340 1.00 21.40 130 ASP B O 1
ATOM 2975 N N . GLY B 1 133 ? 28.590 8.995 12.423 1.00 19.88 131 GLY B N 1
ATOM 2976 C CA . GLY B 1 133 ? 27.547 9.955 12.009 1.00 19.16 131 GLY B CA 1
ATOM 2977 C C . GLY B 1 133 ? 28.067 10.924 10.958 1.00 18.96 131 GLY B C 1
ATOM 2978 O O . GLY B 1 133 ? 27.486 11.087 9.870 1.00 18.67 131 GLY B O 1
ATOM 2979 N N . ILE B 1 134 ? 29.184 11.575 11.267 1.00 19.06 132 ILE B N 1
ATOM 2980 C CA . ILE B 1 134 ? 29.819 12.449 10.272 1.00 18.66 132 ILE B CA 1
ATOM 2981 C C . ILE B 1 134 ? 30.215 11.656 9.022 1.00 18.63 132 ILE B C 1
ATOM 2982 O O . ILE B 1 134 ? 30.037 12.148 7.898 1.00 18.66 132 ILE B O 1
ATOM 2987 N N . ALA B 1 135 ? 30.754 10.442 9.205 1.00 18.61 133 ALA B N 1
ATOM 2988 C CA . ALA B 1 135 ? 31.149 9.629 8.059 1.00 18.93 133 ALA B CA 1
ATOM 2989 C C . ALA B 1 135 ? 30.011 9.425 7.103 1.00 19.34 133 ALA B C 1
ATOM 2990 O O . ALA B 1 135 ? 30.162 9.680 5.875 1.00 20.21 133 ALA B O 1
ATOM 2992 N N . VAL B 1 136 ? 28.872 8.952 7.622 1.00 19.28 134 VAL B N 1
ATOM 2993 C CA . VAL B 1 136 ? 27.688 8.794 6.761 1.00 19.42 134 VAL B CA 1
ATOM 2994 C C . VAL B 1 136 ? 27.262 10.150 6.166 1.00 19.53 134 VAL B C 1
ATOM 2995 O O . VAL B 1 136 ? 26.953 10.250 4.971 1.00 18.81 134 VAL B O 1
ATOM 2999 N N . SER B 1 137 ? 27.311 11.204 6.981 1.00 19.67 135 SER B N 1
ATOM 3000 C CA . SER B 1 137 ? 26.999 12.528 6.428 1.00 20.10 135 SER B CA 1
ATOM 3001 C C . SER B 1 137 ? 27.887 13.008 5.258 1.00 20.20 135 SER B C 1
ATOM 3002 O O . SER B 1 137 ? 27.501 13.920 4.580 1.00 19.87 135 SER B O 1
ATOM 3005 N N . ALA B 1 138 ? 29.071 12.416 5.050 1.00 20.36 136 ALA B N 1
ATOM 3006 C CA . ALA B 1 138 ? 29.984 12.883 4.035 1.00 20.41 136 ALA B CA 1
ATOM 3007 C C . ALA B 1 138 ? 29.918 11.970 2.809 1.00 20.42 136 ALA B C 1
ATOM 3008 O O . ALA B 1 138 ? 30.738 12.082 1.898 1.00 20.53 136 ALA B O 1
ATOM 3010 N N . GLN B 1 139 ? 28.944 11.061 2.783 1.00 20.12 137 GLN B N 1
ATOM 3011 C CA . GLN B 1 139 ? 28.824 10.142 1.632 1.00 20.40 137 GLN B CA 1
ATOM 3012 C C . GLN B 1 139 ? 27.690 10.516 0.702 1.00 20.72 137 GLN B C 1
ATOM 3013 O O . GLN B 1 139 ? 26.600 10.884 1.148 1.00 20.81 137 GLN B O 1
ATOM 3019 N N . LYS B 1 140 ? 27.940 10.345 -0.594 1.00 21.01 138 LYS B N 1
ATOM 3020 C CA . LYS B 1 140 ? 26.988 10.696 -1.647 1.00 22.17 138 LYS B CA 1
ATOM 3021 C C . LYS B 1 140 ? 25.560 10.154 -1.405 1.00 22.20 138 LYS B C 1
ATOM 3022 O O . LYS B 1 140 ? 24.581 10.893 -1.446 1.00 22.70 138 LYS B O 1
ATOM 3028 N N . ASP B 1 141 ? 25.445 8.862 -1.143 1.00 22.11 139 ASP B N 1
ATOM 3029 C CA . ASP B 1 141 ? 24.139 8.275 -0.989 1.00 22.82 139 ASP B CA 1
ATOM 3030 C C . ASP B 1 141 ? 23.673 8.282 0.472 1.00 22.22 139 ASP B C 1
ATOM 3031 O O . ASP B 1 141 ? 22.606 7.761 0.793 1.00 22.71 139 ASP B O 1
ATOM 3036 N N . GLY B 1 142 ? 24.449 8.914 1.333 1.00 21.73 140 GLY B N 1
ATOM 3037 C CA . GLY B 1 142 ? 24.052 9.024 2.753 1.00 21.52 140 GLY B CA 1
ATOM 3038 C C . GLY B 1 142 ? 23.626 7.700 3.347 1.00 21.47 140 GLY B C 1
ATOM 3039 O O . GLY B 1 142 ? 24.306 6.679 3.170 1.00 21.21 140 GLY B O 1
ATOM 3040 N N . LEU B 1 143 ? 22.522 7.693 4.090 1.00 21.31 141 LEU B N 1
ATOM 3041 C CA . LEU B 1 143 ? 22.180 6.494 4.866 1.00 21.59 141 LEU B CA 1
ATOM 3042 C C . LEU B 1 143 ? 21.481 5.453 3.989 1.00 21.63 141 LEU B C 1
ATOM 3043 O O . LEU B 1 143 ? 20.377 5.683 3.518 1.00 22.35 141 LEU B O 1
ATOM 3048 N N . LEU B 1 144 ? 22.131 4.310 3.810 1.00 21.00 142 LEU B N 1
ATOM 3049 C CA . LEU B 1 144 ? 21.666 3.244 2.901 1.00 21.43 142 LEU B CA 1
ATOM 3050 C C . LEU B 1 144 ? 20.672 2.291 3.604 1.00 21.09 142 LEU B C 1
ATOM 3051 O O . LEU B 1 144 ? 20.675 2.212 4.845 1.00 21.65 142 LEU B O 1
ATOM 3056 N N . PRO B 1 145 ? 19.841 1.568 2.833 1.00 21.74 143 PRO B N 1
ATOM 3057 C CA . PRO B 1 145 ? 18.838 0.627 3.381 1.00 22.38 143 PRO B CA 1
ATOM 3058 C C . PRO B 1 145 ? 19.454 -0.770 3.692 1.00 23.02 143 PRO B C 1
ATOM 3059 O O . PRO B 1 145 ? 19.065 -1.795 3.113 1.00 24.17 143 PRO B O 1
ATOM 3063 N N . ILE B 1 146 ? 20.365 -0.789 4.650 1.00 22.81 144 ILE B N 1
ATOM 3064 C CA . ILE B 1 146 ? 21.292 -1.884 4.857 1.00 24.17 144 ILE B CA 1
ATOM 3065 C C . ILE B 1 146 ? 20.802 -2.831 5.957 1.00 24.31 144 ILE B C 1
ATOM 3066 O O . ILE B 1 146 ? 21.020 -4.035 5.887 1.00 25.23 144 ILE B O 1
ATOM 3071 N N . SER B 1 147 ? 20.215 -2.251 6.993 1.00 24.37 145 SER B N 1
ATOM 3072 C CA . SER B 1 147 ? 19.901 -2.948 8.225 1.00 24.51 145 SER B CA 1
ATOM 3073 C C . SER B 1 147 ? 18.465 -2.607 8.607 1.00 25.04 145 SER B C 1
ATOM 3074 O O . SER B 1 147 ? 17.907 -1.609 8.147 1.00 24.37 145 SER B O 1
ATOM 3077 N N A GLN B 1 148 ? 17.875 -3.450 9.447 0.50 25.93 146 GLN B N 1
ATOM 3078 N N B GLN B 1 148 ? 17.876 -3.424 9.476 0.50 25.81 146 GLN B N 1
ATOM 3079 C CA A GLN B 1 148 ? 16.637 -3.133 10.124 0.50 26.32 146 GLN B CA 1
ATOM 3080 C CA B GLN B 1 148 ? 16.595 -3.104 10.077 0.50 26.08 146 GLN B CA 1
ATOM 3081 C C A GLN B 1 148 ? 16.703 -1.692 10.639 0.50 26.17 146 GLN B C 1
ATOM 3082 C C B GLN B 1 148 ? 16.680 -1.689 10.675 0.50 26.06 146 GLN B C 1
ATOM 3083 O O A GLN B 1 148 ? 15.758 -0.914 10.488 0.50 25.75 146 GLN B O 1
ATOM 3084 O O B GLN B 1 148 ? 15.723 -0.915 10.600 0.50 25.66 146 GLN B O 1
ATOM 3095 N N . HIS B 1 149 ? 17.843 -1.345 11.235 1.00 25.90 147 HIS B N 1
ATOM 3096 C CA . HIS B 1 149 ? 18.016 -0.055 11.903 1.00 26.34 147 HIS B CA 1
ATOM 3097 C C . HIS B 1 149 ? 17.909 1.094 10.912 1.00 25.07 147 HIS B C 1
ATOM 3098 O O . HIS B 1 149 ? 17.142 2.020 11.124 1.00 26.04 147 HIS B O 1
ATOM 3105 N N . SER B 1 150 ? 18.656 1.009 9.823 1.00 23.85 148 SER B N 1
ATOM 3106 C CA . SER B 1 150 ? 18.609 2.030 8.791 1.00 23.44 148 SER B CA 1
ATOM 3107 C C . SER B 1 150 ? 17.275 2.097 8.044 1.00 23.54 148 SER B C 1
ATOM 3108 O O . SER B 1 150 ? 16.774 3.190 7.727 1.00 23.50 148 SER B O 1
ATOM 3111 N N . ILE B 1 151 ? 16.715 0.936 7.726 1.00 23.42 149 ILE B N 1
ATOM 3112 C CA . ILE B 1 151 ? 15.486 0.860 6.941 1.00 24.08 149 ILE B CA 1
ATOM 3113 C C . ILE B 1 151 ? 14.320 1.532 7.661 1.00 24.15 149 ILE B C 1
ATOM 3114 O O . ILE B 1 151 ? 13.489 2.164 7.030 1.00 24.24 149 ILE B O 1
ATOM 3119 N N . ALA B 1 152 ? 14.293 1.454 8.990 1.00 23.77 150 ALA B N 1
ATOM 3120 C CA . ALA B 1 152 ? 13.288 2.173 9.765 1.00 25.06 150 ALA B CA 1
ATOM 3121 C C . ALA B 1 152 ? 13.307 3.692 9.527 1.00 25.73 150 ALA B C 1
ATOM 3122 O O . ALA B 1 152 ? 12.269 4.375 9.725 1.00 26.52 150 ALA B O 1
ATOM 3124 N N . PHE B 1 153 ? 14.454 4.223 9.083 1.00 24.80 151 PHE B N 1
ATOM 3125 C CA . PHE B 1 153 ? 14.552 5.637 8.699 1.00 24.92 151 PHE B CA 1
ATOM 3126 C C . PHE B 1 153 ? 14.254 5.933 7.225 1.00 26.92 151 PHE B C 1
ATOM 3127 O O . PHE B 1 153 ? 14.351 7.093 6.766 1.00 26.52 151 PHE B O 1
ATOM 3135 N N . SER B 1 154 ? 13.886 4.894 6.480 1.00 28.53 152 SER B N 1
ATOM 3136 C CA . SER B 1 154 ? 13.719 5.078 5.051 1.00 31.13 152 SER B CA 1
ATOM 3137 C C . SER B 1 154 ? 12.661 6.143 4.769 1.00 31.98 152 SER B C 1
ATOM 3138 O O . SER B 1 154 ? 11.548 6.101 5.308 1.00 32.04 152 SER B O 1
ATOM 3141 N N . GLY B 1 155 ? 13.038 7.121 3.958 1.00 33.66 153 GLY B N 1
ATOM 3142 C CA . GLY B 1 155 ? 12.133 8.238 3.621 1.00 34.70 153 GLY B CA 1
ATOM 3143 C C . GLY B 1 155 ? 11.768 9.157 4.777 1.00 34.85 153 GLY B C 1
ATOM 3144 O O . GLY B 1 155 ? 10.875 9.993 4.628 1.00 36.57 153 GLY B O 1
ATOM 3145 N N . ARG B 1 156 ? 12.427 9.004 5.931 1.00 33.71 154 ARG B N 1
ATOM 3146 C CA . ARG B 1 156 ? 12.219 9.889 7.088 1.00 32.39 154 ARG B CA 1
ATOM 3147 C C . ARG B 1 156 ? 13.425 10.819 7.368 1.00 30.32 154 ARG B C 1
ATOM 3148 O O . ARG B 1 156 ? 13.485 11.466 8.425 1.00 29.28 154 ARG B O 1
ATOM 3156 N N . VAL B 1 157 ? 14.384 10.866 6.452 1.00 28.20 155 VAL B N 1
ATOM 3157 C CA . VAL B 1 157 ? 15.652 11.563 6.743 1.00 26.34 155 VAL B CA 1
ATOM 3158 C C . VAL B 1 157 ? 15.808 12.749 5.814 1.00 25.32 155 VAL B C 1
ATOM 3159 O O . VAL B 1 157 ? 15.867 12.579 4.586 1.00 24.41 155 VAL B O 1
ATOM 3163 N N . ALA B 1 158 ? 15.861 13.943 6.408 1.00 24.35 156 ALA B N 1
ATOM 3164 C CA . ALA B 1 158 ? 16.184 15.156 5.648 1.00 24.25 156 ALA B CA 1
ATOM 3165 C C . ALA B 1 158 ? 17.716 15.327 5.527 1.00 23.43 156 ALA B C 1
ATOM 3166 O O . ALA B 1 158 ? 18.461 14.817 6.363 1.00 23.89 156 ALA B O 1
ATOM 3168 N N . TYR B 1 159 ? 18.164 16.034 4.493 1.00 23.04 157 TYR B N 1
ATOM 3169 C CA . TYR B 1 159 ? 19.576 16.365 4.287 1.00 23.28 157 TYR B CA 1
ATOM 3170 C C . TYR B 1 159 ? 19.738 17.893 4.191 1.00 23.53 157 TYR B C 1
ATOM 3171 O O . TYR B 1 159 ? 18.860 18.577 3.633 1.00 24.06 157 TYR B O 1
ATOM 3180 N N . HIS B 1 160 ? 20.842 18.412 4.746 1.00 23.19 158 HIS B N 1
ATOM 3181 C CA . HIS B 1 160 ? 21.154 19.847 4.749 1.00 23.19 158 HIS B CA 1
ATOM 3182 C C . HIS B 1 160 ? 22.598 20.038 4.317 1.00 23.16 158 HIS B C 1
ATOM 3183 O O . HIS B 1 160 ? 23.505 19.529 4.977 1.00 23.95 158 HIS B O 1
ATOM 3190 N N . GLY B 1 161 ? 22.802 20.747 3.205 1.00 23.37 159 GLY B N 1
ATOM 3191 C CA . GLY B 1 161 ? 24.138 21.082 2.692 1.00 23.47 159 GLY B CA 1
ATOM 3192 C C . GLY B 1 161 ? 24.975 21.906 3.660 1.00 23.48 159 GLY B C 1
ATOM 3193 O O . GLY B 1 161 ? 24.471 22.816 4.312 1.00 23.69 159 GLY B O 1
ATOM 3194 N N . TYR B 1 162 ? 26.263 21.585 3.758 1.00 23.92 160 TYR B N 1
ATOM 3195 C CA . TYR B 1 162 ? 27.166 22.281 4.661 1.00 24.20 160 TYR B CA 1
ATOM 3196 C C . TYR B 1 162 ? 27.398 23.706 4.219 1.00 24.87 160 TYR B C 1
ATOM 3197 O O . TYR B 1 162 ? 27.691 23.940 3.044 1.00 25.58 160 TYR B O 1
ATOM 3206 N N . GLU B 1 163 ? 27.275 24.650 5.148 1.00 24.96 161 GLU B N 1
ATOM 3207 C CA . GLU B 1 163 ? 27.505 26.059 4.828 1.00 27.32 161 GLU B CA 1
ATOM 3208 C C . GLU B 1 163 ? 28.706 26.692 5.519 1.00 28.55 161 GLU B C 1
ATOM 3209 O O . GLU B 1 163 ? 28.999 27.867 5.305 1.00 29.56 161 GLU B O 1
ATOM 3215 N N . GLY B 1 164 ? 29.390 25.936 6.356 1.00 30.39 162 GLY B N 1
ATOM 3216 C CA . GLY B 1 164 ? 30.508 26.487 7.092 1.00 33.59 162 GLY B CA 1
ATOM 3217 C C . GLY B 1 164 ? 30.089 26.832 8.496 1.00 36.11 162 GLY B C 1
ATOM 3218 O O . GLY B 1 164 ? 29.037 26.411 8.953 1.00 36.33 162 GLY B O 1
ATOM 3219 N N . ILE B 1 165 ? 30.926 27.606 9.173 1.00 38.75 163 ILE B N 1
ATOM 3220 C CA . ILE B 1 165 ? 30.739 27.907 10.589 1.00 41.28 163 ILE B CA 1
ATOM 3221 C C . ILE B 1 165 ? 30.252 29.320 10.867 1.00 42.20 163 ILE B C 1
ATOM 3222 O O . ILE B 1 165 ? 29.797 29.599 11.983 1.00 42.98 163 ILE B O 1
ATOM 3227 N N . ALA B 1 166 ? 30.387 30.211 9.880 1.00 42.54 164 ALA B N 1
ATOM 3228 C CA . ALA B 1 166 ? 30.019 31.617 10.060 1.00 42.97 164 ALA B CA 1
ATOM 3229 C C . ALA B 1 166 ? 28.553 31.751 10.476 1.00 42.66 164 ALA B C 1
ATOM 3230 O O . ALA B 1 166 ? 27.687 31.057 9.931 1.00 43.00 164 ALA B O 1
ATOM 3232 N N . LEU B 1 167 ? 28.280 32.620 11.450 1.00 41.32 165 LEU B N 1
ATOM 3233 C CA . LEU B 1 167 ? 26.911 32.860 11.879 1.00 40.44 165 LEU B CA 1
ATOM 3234 C C . LEU B 1 167 ? 26.124 33.469 10.720 1.00 38.58 165 LEU B C 1
ATOM 3235 O O . LEU B 1 167 ? 26.475 34.536 10.219 1.00 39.12 165 LEU B O 1
ATOM 3240 N N . ASP B 1 168 ? 25.089 32.773 10.269 1.00 35.59 166 ASP B N 1
ATOM 3241 C CA . ASP B 1 168 ? 24.243 33.295 9.199 1.00 33.08 166 ASP B CA 1
ATOM 3242 C C . ASP B 1 168 ? 22.818 32.967 9.551 1.00 31.59 166 ASP B C 1
ATOM 3243 O O . ASP B 1 168 ? 22.379 31.824 9.427 1.00 31.45 166 ASP B O 1
ATOM 3248 N N . LEU B 1 169 ? 22.090 33.967 10.014 1.00 30.51 167 LEU B N 1
ATOM 3249 C CA . LEU B 1 169 ? 20.737 33.704 10.508 1.00 29.16 167 LEU B CA 1
ATOM 3250 C C . LEU B 1 169 ? 19.785 33.265 9.405 1.00 27.78 167 LEU B C 1
ATOM 3251 O O . LEU B 1 169 ? 18.786 32.610 9.706 1.00 27.59 167 LEU B O 1
ATOM 3256 N N . SER B 1 170 ? 20.088 33.611 8.143 1.00 25.65 168 SER B N 1
ATOM 3257 C CA . SER B 1 170 ? 19.302 33.107 7.011 1.00 24.57 168 SER B CA 1
ATOM 3258 C C . SER B 1 170 ? 19.373 31.563 6.857 1.00 24.71 168 SER B C 1
ATOM 3259 O O . SER B 1 170 ? 18.512 30.943 6.202 1.00 24.71 168 SER B O 1
ATOM 3262 N N . GLU B 1 171 ? 20.392 30.949 7.459 1.00 23.89 169 GLU B N 1
ATOM 3263 C CA . GLU B 1 171 ? 20.471 29.481 7.495 1.00 23.90 169 GLU B CA 1
ATOM 3264 C C . GLU B 1 171 ? 19.342 28.846 8.300 1.00 23.86 169 GLU B C 1
ATOM 3265 O O . GLU B 1 171 ? 19.030 27.679 8.069 1.00 23.69 169 GLU B O 1
ATOM 3271 N N A ARG B 1 172 ? 18.756 29.608 9.237 0.50 24.03 170 ARG B N 1
ATOM 3272 N N B ARG B 1 172 ? 18.750 29.595 9.234 0.50 24.06 170 ARG B N 1
ATOM 3273 C CA A ARG B 1 172 ? 17.577 29.163 9.991 0.50 24.41 170 ARG B CA 1
ATOM 3274 C CA B ARG B 1 172 ? 17.584 29.104 9.959 0.50 24.47 170 ARG B CA 1
ATOM 3275 C C A ARG B 1 172 ? 16.435 28.756 9.057 0.50 24.37 170 ARG B C 1
ATOM 3276 C C B ARG B 1 172 ? 16.472 28.705 9.004 0.50 24.42 170 ARG B C 1
ATOM 3277 O O A ARG B 1 172 ? 15.810 27.718 9.255 0.50 24.74 170 ARG B O 1
ATOM 3278 O O B ARG B 1 172 ? 15.901 27.624 9.137 0.50 24.80 170 ARG B O 1
ATOM 3293 N N . GLU B 1 173 ? 16.176 29.578 8.045 1.00 24.47 171 GLU B N 1
ATOM 3294 C CA . GLU B 1 173 ? 15.178 29.276 7.011 1.00 24.59 171 GLU B CA 1
ATOM 3295 C C . GLU B 1 173 ? 15.530 28.079 6.123 1.00 23.81 171 GLU B C 1
ATOM 3296 O O . GLU B 1 173 ? 14.630 27.318 5.746 1.00 23.60 171 GLU B O 1
ATOM 3302 N N . ARG B 1 174 ? 16.810 27.927 5.768 1.00 23.51 172 ARG B N 1
ATOM 3303 C CA . ARG B 1 174 ? 17.265 26.772 4.958 1.00 23.30 172 ARG B CA 1
ATOM 3304 C C . ARG B 1 174 ? 17.189 25.453 5.710 1.00 22.55 172 ARG B C 1
ATOM 3305 O O . ARG B 1 174 ? 16.838 24.432 5.134 1.00 22.33 172 ARG B O 1
ATOM 3313 N N . LEU B 1 175 ? 17.526 25.497 7.002 1.00 21.98 173 LEU B N 1
ATOM 3314 C CA . LEU B 1 175 ? 17.410 24.360 7.895 1.00 22.12 173 LEU B CA 1
ATOM 3315 C C . LEU B 1 175 ? 15.961 23.859 8.022 1.00 21.93 173 LEU B C 1
ATOM 3316 O O . LEU B 1 175 ? 15.705 22.653 7.908 1.00 21.75 173 LEU B O 1
ATOM 3321 N N . VAL B 1 176 ? 15.042 24.795 8.267 1.00 21.98 174 VAL B N 1
ATOM 3322 C CA . VAL B 1 176 ? 13.602 24.526 8.366 1.00 22.12 174 VAL B CA 1
ATOM 3323 C C . VAL B 1 176 ? 13.073 23.983 7.038 1.00 22.19 174 VAL B C 1
ATOM 3324 O O . VAL B 1 176 ? 12.328 22.983 7.006 1.00 22.96 174 VAL B O 1
ATOM 3328 N N . ALA B 1 177 ? 13.489 24.598 5.940 1.00 22.07 175 ALA B N 1
ATOM 3329 C CA . ALA B 1 177 ? 13.000 24.175 4.619 1.00 22.22 175 ALA B CA 1
ATOM 3330 C C . ALA B 1 177 ? 13.426 22.742 4.340 1.00 22.80 175 ALA B C 1
ATOM 3331 O O . ALA B 1 177 ? 12.621 21.934 3.875 1.00 23.69 175 ALA B O 1
ATOM 3333 N N . ASP B 1 178 ? 14.701 22.448 4.620 1.00 22.63 176 ASP B N 1
ATOM 3334 C CA . ASP B 1 178 ? 15.284 21.136 4.382 1.00 23.15 176 ASP B CA 1
ATOM 3335 C C . ASP B 1 178 ? 14.630 20.084 5.270 1.00 22.80 176 ASP B C 1
ATOM 3336 O O . ASP B 1 178 ? 14.323 18.992 4.790 1.00 22.91 176 ASP B O 1
ATOM 3341 N N . LEU B 1 179 ? 14.434 20.411 6.555 1.00 22.93 177 LEU B N 1
ATOM 3342 C CA . LEU B 1 179 ? 13.817 19.468 7.482 1.00 22.61 177 LEU B CA 1
ATOM 3343 C C . LEU B 1 179 ? 12.395 19.108 7.039 1.00 23.37 177 LEU B C 1
ATOM 3344 O O . LEU B 1 179 ? 12.008 17.928 7.050 1.00 23.77 177 LEU B O 1
ATOM 3349 N N . GLY B 1 180 ? 11.627 20.119 6.631 1.00 23.80 178 GLY B N 1
ATOM 3350 C CA . GLY B 1 180 ? 10.234 19.931 6.240 1.00 25.29 178 GLY B CA 1
ATOM 3351 C C . GLY B 1 180 ? 9.462 19.277 7.368 1.00 26.21 178 GLY B C 1
ATOM 3352 O O . GLY B 1 180 ? 9.514 19.721 8.519 1.00 26.00 178 GLY B O 1
ATOM 3353 N N A ASP B 1 181 ? 8.823 18.171 6.983 0.50 26.72 179 ASP B N 1
ATOM 3354 N N B ASP B 1 181 ? 8.736 18.214 7.065 0.50 26.71 179 ASP B N 1
ATOM 3355 C CA A ASP B 1 181 ? 7.907 17.342 7.774 0.50 27.45 179 ASP B CA 1
ATOM 3356 C CA B ASP B 1 181 ? 7.925 17.569 8.093 0.50 27.37 179 ASP B CA 1
ATOM 3357 C C A ASP B 1 181 ? 8.606 16.344 8.692 0.50 26.95 179 ASP B C 1
ATOM 3358 C C B ASP B 1 181 ? 8.592 16.310 8.673 0.50 26.88 179 ASP B C 1
ATOM 3359 O O A ASP B 1 181 ? 7.962 15.684 9.518 0.50 26.96 179 ASP B O 1
ATOM 3360 O O B ASP B 1 181 ? 7.918 15.452 9.263 0.50 26.77 179 ASP B O 1
ATOM 3369 N N . LYS B 1 182 ? 9.915 16.213 8.516 1.00 26.23 180 LYS B N 1
ATOM 3370 C CA . LYS B 1 182 ? 10.666 15.102 9.061 1.00 25.29 180 LYS B CA 1
ATOM 3371 C C . LYS B 1 182 ? 11.144 15.422 10.472 1.00 24.51 180 LYS B C 1
ATOM 3372 O O . LYS B 1 182 ? 10.990 16.563 10.938 1.00 24.88 180 LYS B O 1
ATOM 3378 N N A SER B 1 183 ? 11.699 14.423 11.155 0.50 24.40 181 SER B N 1
ATOM 3379 N N B SER B 1 183 ? 11.699 14.428 11.161 0.50 23.98 181 SER B N 1
ATOM 3380 C CA A SER B 1 183 ? 12.219 14.619 12.520 0.50 23.96 181 SER B CA 1
ATOM 3381 C CA B SER B 1 183 ? 12.241 14.651 12.514 0.50 23.15 181 SER B CA 1
ATOM 3382 C C A SER B 1 183 ? 13.690 14.219 12.626 0.50 23.23 181 SER B C 1
ATOM 3383 C C B SER B 1 183 ? 13.655 14.099 12.639 0.50 22.83 181 SER B C 1
ATOM 3384 O O A SER B 1 183 ? 14.269 14.247 13.711 0.50 23.88 181 SER B O 1
ATOM 3385 O O B SER B 1 183 ? 14.149 13.886 13.745 0.50 23.44 181 SER B O 1
ATOM 3390 N N . VAL B 1 184 ? 14.292 13.842 11.504 1.00 22.68 182 VAL B N 1
ATOM 3391 C CA . VAL B 1 184 ? 15.685 13.401 11.496 1.00 22.69 182 VAL B CA 1
ATOM 3392 C C . VAL B 1 184 ? 16.360 14.086 10.322 1.00 22.42 182 VAL B C 1
ATOM 3393 O O . VAL B 1 184 ? 15.796 14.117 9.230 1.00 22.66 182 VAL B O 1
ATOM 3405 N N . ILE B 1 186 ? 20.314 14.678 8.388 1.00 20.96 184 ILE B N 1
ATOM 3406 C CA . ILE B 1 186 ? 21.727 14.475 8.259 1.00 21.29 184 ILE B CA 1
ATOM 3407 C C . ILE B 1 186 ? 22.310 15.808 7.760 1.00 21.12 184 ILE B C 1
ATOM 3408 O O . ILE B 1 186 ? 21.936 16.317 6.696 1.00 20.81 184 ILE B O 1
ATOM 3413 N N . LEU B 1 187 ? 23.217 16.371 8.542 1.00 21.00 185 LEU B N 1
ATOM 3414 C CA . LEU B 1 187 ? 23.895 17.615 8.159 1.00 21.04 185 LEU B CA 1
ATOM 3415 C C . LEU B 1 187 ? 25.155 17.239 7.402 1.00 20.36 185 LEU B C 1
ATOM 3416 O O . LEU B 1 187 ? 26.099 16.749 8.000 1.00 20.19 185 LEU B O 1
ATOM 3421 N N . ARG B 1 188 ? 25.150 17.399 6.077 1.00 20.74 186 ARG B N 1
ATOM 3422 C CA . ARG B 1 188 ? 26.318 17.054 5.276 1.00 20.83 186 ARG B CA 1
ATOM 3423 C C . ARG B 1 188 ? 27.622 17.567 5.867 1.00 20.84 186 ARG B C 1
ATOM 3424 O O . ARG B 1 188 ? 27.720 18.742 6.258 1.00 21.06 186 ARG B O 1
ATOM 3432 N N . ASN B 1 189 ? 28.615 16.683 5.902 1.00 20.30 187 ASN B N 1
ATOM 3433 C CA . ASN B 1 189 ? 29.952 17.001 6.367 1.00 20.89 187 ASN B CA 1
ATOM 3434 C C . ASN B 1 189 ? 29.933 17.512 7.803 1.00 21.38 187 ASN B C 1
ATOM 3435 O O . ASN B 1 189 ? 30.808 18.250 8.214 1.00 21.76 187 ASN B O 1
ATOM 3440 N N . HIS B 1 190 ? 28.911 17.157 8.550 1.00 21.85 188 HIS B N 1
ATOM 3441 C CA . HIS B 1 190 ? 28.784 17.848 9.836 1.00 23.04 188 HIS B CA 1
ATOM 3442 C C . HIS B 1 190 ? 28.294 16.945 10.932 1.00 23.82 188 HIS B C 1
ATOM 3443 O O . HIS B 1 190 ? 28.783 17.038 12.074 1.00 26.94 188 HIS B O 1
ATOM 3450 N N . GLY B 1 191 ? 27.358 16.057 10.608 1.00 23.46 189 GLY B N 1
ATOM 3451 C CA . GLY B 1 191 ? 26.858 15.084 11.580 1.00 22.57 189 GLY B CA 1
ATOM 3452 C C . GLY B 1 191 ? 25.345 14.924 11.559 1.00 22.22 189 GLY B C 1
ATOM 3453 O O . GLY B 1 191 ? 24.723 14.986 10.515 1.00 21.33 189 GLY B O 1
ATOM 3454 N N . LEU B 1 192 ? 24.754 14.698 12.728 1.00 22.27 190 LEU B N 1
ATOM 3455 C CA . LEU B 1 192 ? 23.348 14.221 12.786 1.00 22.64 190 LEU B CA 1
ATOM 3456 C C . LEU B 1 192 ? 22.441 15.088 13.643 1.00 22.92 190 LEU B C 1
ATOM 3457 O O . LEU B 1 192 ? 22.869 15.566 14.702 1.00 22.70 190 LEU B O 1
ATOM 3462 N N A LEU B 1 193 ? 21.199 15.267 13.193 0.60 23.46 191 LEU B N 1
ATOM 3463 N N B LEU B 1 193 ? 21.197 15.294 13.217 0.40 23.15 191 LEU B N 1
ATOM 3464 C CA A LEU B 1 193 ? 20.174 15.936 13.993 0.60 24.13 191 LEU B CA 1
ATOM 3465 C CA B LEU B 1 193 ? 20.216 15.936 14.102 0.40 23.55 191 LEU B CA 1
ATOM 3466 C C A LEU B 1 193 ? 18.967 14.998 14.198 0.60 24.22 191 LEU B C 1
ATOM 3467 C C B LEU B 1 193 ? 18.920 15.135 14.210 0.40 23.91 191 LEU B C 1
ATOM 3468 O O A LEU B 1 193 ? 18.467 14.410 13.240 0.60 24.02 191 LEU B O 1
ATOM 3469 O O B LEU B 1 193 ? 18.304 14.796 13.202 0.40 23.83 191 LEU B O 1
ATOM 3478 N N . THR B 1 194 ? 18.510 14.834 15.438 1.00 24.18 192 THR B N 1
ATOM 3479 C CA . THR B 1 194 ? 17.253 14.113 15.656 1.00 25.56 192 THR B CA 1
ATOM 3480 C C . THR B 1 194 ? 16.312 14.887 16.564 1.00 26.35 192 THR B C 1
ATOM 3481 O O . THR B 1 194 ? 16.730 15.400 17.604 1.00 26.85 192 THR B O 1
ATOM 3485 N N . GLY B 1 195 ? 15.044 14.940 16.180 1.00 26.69 193 GLY B N 1
ATOM 3486 C CA . GLY B 1 195 ? 14.018 15.548 17.003 1.00 28.27 193 GLY B CA 1
ATOM 3487 C C . GLY B 1 195 ? 13.061 14.496 17.559 1.00 29.39 193 GLY B C 1
ATOM 3488 O O . GLY B 1 195 ? 13.017 13.372 17.076 1.00 30.70 193 GLY B O 1
ATOM 3489 N N . GLY B 1 196 ? 12.307 14.849 18.592 1.00 29.72 194 GLY B N 1
ATOM 3490 C CA . GLY B 1 196 ? 11.289 13.941 19.108 1.00 29.72 194 GLY B CA 1
ATOM 3491 C C . GLY B 1 196 ? 10.160 14.701 19.741 1.00 29.64 194 GLY B C 1
ATOM 3492 O O . GLY B 1 196 ? 10.284 15.890 20.002 1.00 30.11 194 GLY B O 1
ATOM 3493 N N . VAL B 1 197 ? 9.059 14.010 20.015 1.00 29.47 195 VAL B N 1
ATOM 3494 C CA . VAL B 1 197 ? 7.932 14.594 20.720 1.00 29.57 195 VAL B CA 1
ATOM 3495 C C . VAL B 1 197 ? 8.264 14.691 22.209 1.00 29.68 195 VAL B C 1
ATOM 3496 O O . VAL B 1 197 ? 7.509 15.258 22.984 1.00 30.34 195 VAL B O 1
ATOM 3500 N N . SER B 1 198 ? 9.408 14.138 22.594 1.00 29.19 196 SER B N 1
ATOM 3501 C CA . SER B 1 198 ? 9.842 14.129 23.991 1.00 28.76 196 SER B CA 1
ATOM 3502 C C . SER B 1 198 ? 11.323 13.814 23.969 1.00 28.35 196 SER B C 1
ATOM 3503 O O . SER B 1 198 ? 11.836 13.352 22.953 1.00 27.69 196 SER B O 1
ATOM 3506 N N . VAL B 1 199 ? 11.997 14.052 25.094 1.00 27.87 197 VAL B N 1
ATOM 3507 C CA . VAL B 1 199 ? 13.399 13.705 25.242 1.00 27.92 197 VAL B CA 1
ATOM 3508 C C . VAL B 1 199 ? 13.586 12.217 24.935 1.00 27.98 197 VAL B C 1
ATOM 3509 O O . VAL B 1 199 ? 14.491 11.850 24.181 1.00 27.30 197 VAL B O 1
ATOM 3513 N N . GLU B 1 200 ? 12.721 11.372 25.523 1.00 28.46 198 GLU B N 1
ATOM 3514 C CA . GLU B 1 200 ? 12.811 9.921 25.374 1.00 28.62 198 GLU B CA 1
ATOM 3515 C C . GLU B 1 200 ? 12.724 9.557 23.900 1.00 28.22 198 GLU B C 1
ATOM 3516 O O . GLU B 1 200 ? 13.526 8.772 23.412 1.00 28.26 198 GLU B O 1
ATOM 3522 N N . HIS B 1 201 ? 11.761 10.152 23.209 1.00 27.74 199 HIS B N 1
ATOM 3523 C CA . HIS B 1 201 ? 11.585 9.885 21.782 1.00 27.02 199 HIS B CA 1
ATOM 3524 C C . HIS B 1 201 ? 12.828 10.239 20.968 1.00 25.69 199 HIS B C 1
ATOM 3525 O O . HIS B 1 201 ? 13.305 9.422 20.183 1.00 25.37 199 HIS B O 1
ATOM 3532 N N . ALA B 1 202 ? 13.354 11.453 21.142 1.00 24.94 200 ALA B N 1
ATOM 3533 C CA . ALA B 1 202 ? 14.537 11.890 20.378 1.00 23.78 200 ALA B CA 1
ATOM 3534 C C . ALA B 1 202 ? 15.751 11.004 20.664 1.00 23.73 200 ALA B C 1
ATOM 3535 O O . ALA B 1 202 ? 16.504 10.679 19.776 1.00 23.25 200 ALA B O 1
ATOM 3537 N N . ILE B 1 203 ? 15.937 10.636 21.923 1.00 23.24 201 ILE B N 1
ATOM 3538 C CA . ILE B 1 203 ? 16.989 9.727 22.303 1.00 24.11 201 ILE B CA 1
ATOM 3539 C C . ILE B 1 203 ? 16.855 8.340 21.672 1.00 24.30 201 ILE B C 1
ATOM 3540 O O . ILE B 1 203 ? 17.859 7.762 21.260 1.00 23.93 201 ILE B O 1
ATOM 3545 N N . GLN B 1 204 ? 15.636 7.795 21.591 1.00 24.28 202 GLN B N 1
ATOM 3546 C CA . GLN B 1 204 ? 15.498 6.465 21.033 1.00 25.05 202 GLN B CA 1
ATOM 3547 C C . GLN B 1 204 ? 15.800 6.558 19.539 1.00 24.43 202 GLN B C 1
ATOM 3548 O O . GLN B 1 204 ? 16.387 5.634 18.968 1.00 24.27 202 GLN B O 1
ATOM 3554 N N . GLN B 1 205 ? 15.440 7.679 18.924 1.00 23.75 203 GLN B N 1
ATOM 3555 C CA . GLN B 1 205 ? 15.718 7.854 17.491 1.00 23.95 203 GLN B CA 1
ATOM 3556 C C . GLN B 1 205 ? 17.235 8.010 17.246 1.00 23.56 203 GLN B C 1
ATOM 3557 O O . GLN B 1 205 ? 17.778 7.450 16.255 1.00 23.37 203 GLN B O 1
ATOM 3563 N N . LEU B 1 206 ? 17.891 8.805 18.103 1.00 23.01 204 LEU B N 1
ATOM 3564 C CA . LEU B 1 206 ? 19.364 8.987 18.066 1.00 22.97 204 LEU B CA 1
ATOM 3565 C C . LEU B 1 206 ? 20.114 7.645 18.252 1.00 23.11 204 LEU B C 1
ATOM 3566 O O . LEU B 1 206 ? 21.047 7.339 17.514 1.00 23.03 204 LEU B O 1
ATOM 3571 N N . HIS B 1 207 ? 19.735 6.884 19.281 1.00 23.18 205 HIS B N 1
ATOM 3572 C CA . HIS B 1 207 ? 20.330 5.561 19.564 1.00 24.18 205 HIS B CA 1
ATOM 3573 C C . HIS B 1 207 ? 20.301 4.684 18.289 1.00 23.50 205 HIS B C 1
ATOM 3574 O O . HIS B 1 207 ? 21.343 4.122 17.869 1.00 22.99 205 HIS B O 1
ATOM 3581 N N . ALA B 1 208 ? 19.107 4.573 17.700 1.00 22.74 206 ALA B N 1
ATOM 3582 C CA . ALA B 1 208 ? 18.892 3.805 16.464 1.00 22.74 206 ALA B CA 1
ATOM 3583 C C . ALA B 1 208 ? 19.687 4.329 15.281 1.00 22.32 206 ALA B C 1
ATOM 3584 O O . ALA B 1 208 ? 20.254 3.542 14.523 1.00 22.31 206 ALA B O 1
ATOM 3586 N N . LEU B 1 209 ? 19.716 5.654 15.115 1.00 21.80 207 LEU B N 1
ATOM 3587 C CA . LEU B 1 209 ? 20.422 6.277 14.002 1.00 20.87 207 LEU B CA 1
ATOM 3588 C C . LEU B 1 209 ? 21.960 6.103 14.108 1.00 20.55 207 LEU B C 1
ATOM 3589 O O . LEU B 1 209 ? 22.646 5.841 13.111 1.00 19.62 207 LEU B O 1
ATOM 3594 N N . GLU B 1 210 ? 22.502 6.241 15.314 1.00 20.52 208 GLU B N 1
ATOM 3595 C CA . GLU B 1 210 ? 23.961 6.140 15.489 1.00 20.81 208 GLU B CA 1
ATOM 3596 C C . GLU B 1 210 ? 24.378 4.719 15.226 1.00 20.79 208 GLU B C 1
ATOM 3597 O O . GLU B 1 210 ? 25.419 4.498 14.650 1.00 20.33 208 GLU B O 1
ATOM 3603 N N . TYR B 1 211 ? 23.548 3.755 15.639 1.00 20.95 209 TYR B N 1
ATOM 3604 C CA . TYR B 1 211 ? 23.866 2.344 15.411 1.00 21.39 209 TYR B CA 1
ATOM 3605 C C . TYR B 1 211 ? 23.766 2.024 13.916 1.00 20.83 209 TYR B C 1
ATOM 3606 O O . TYR B 1 211 ? 24.590 1.282 13.396 1.00 20.98 209 TYR B O 1
ATOM 3615 N N . ALA B 1 212 ? 22.766 2.577 13.248 1.00 20.03 210 ALA B N 1
ATOM 3616 C CA . ALA B 1 212 ? 22.656 2.397 11.797 1.00 20.14 210 ALA B CA 1
ATOM 3617 C C . ALA B 1 212 ? 23.912 2.879 11.066 1.00 20.10 210 ALA B C 1
ATOM 3618 O O . ALA B 1 212 ? 24.396 2.221 10.115 1.00 20.68 210 ALA B O 1
ATOM 3620 N N . CYS B 1 213 ? 24.408 4.050 11.456 1.00 19.82 211 CYS B N 1
ATOM 3621 C CA . CYS B 1 213 ? 25.667 4.584 10.924 1.00 19.88 211 CYS B CA 1
ATOM 3622 C C . CYS B 1 213 ? 26.886 3.675 11.210 1.00 19.61 211 CYS B C 1
ATOM 3623 O O . CYS B 1 213 ? 27.687 3.426 10.317 1.00 19.01 211 CYS B O 1
ATOM 3626 N N . ASN B 1 214 ? 27.018 3.203 12.453 1.00 19.59 212 ASN B N 1
ATOM 3627 C CA . ASN B 1 214 ? 28.060 2.240 12.826 1.00 19.75 212 ASN B CA 1
ATOM 3628 C C . ASN B 1 214 ? 28.027 1.020 11.915 1.00 19.10 212 ASN B C 1
ATOM 3629 O O . ASN B 1 214 ? 29.070 0.555 11.457 1.00 19.40 212 ASN B O 1
ATOM 3634 N N . ILE B 1 215 ? 26.836 0.469 11.692 1.00 18.61 213 ILE B N 1
ATOM 3635 C CA . ILE B 1 215 ? 26.684 -0.721 10.854 1.00 18.69 213 ILE B CA 1
ATOM 3636 C C . ILE B 1 215 ? 27.065 -0.389 9.416 1.00 18.71 213 ILE B C 1
ATOM 3637 O O . ILE B 1 215 ? 27.656 -1.232 8.716 1.00 19.06 213 ILE B O 1
ATOM 3642 N N . GLN B 1 216 ? 26.709 0.812 8.978 1.00 18.61 214 GLN B N 1
ATOM 3643 C CA . GLN B 1 216 ? 26.926 1.156 7.539 1.00 18.51 214 GLN B CA 1
ATOM 3644 C C . GLN B 1 216 ? 28.423 1.181 7.222 1.00 18.54 214 GLN B C 1
ATOM 3645 O O . GLN B 1 216 ? 28.854 0.684 6.188 1.00 18.43 214 GLN B O 1
ATOM 3651 N N . ILE B 1 217 ? 29.203 1.773 8.129 1.00 18.73 215 ILE B N 1
ATOM 3652 C CA . ILE B 1 217 ? 30.641 1.903 7.923 1.00 18.73 215 ILE B CA 1
ATOM 3653 C C . ILE B 1 217 ? 31.334 0.517 7.788 1.00 18.51 215 ILE B C 1
ATOM 3654 O O . ILE B 1 217 ? 32.151 0.300 6.887 1.00 18.46 215 ILE B O 1
ATOM 3659 N N . ALA B 1 218 ? 30.959 -0.414 8.652 1.00 18.50 216 ALA B N 1
ATOM 3660 C CA . ALA B 1 218 ? 31.398 -1.798 8.560 1.00 18.51 216 ALA B CA 1
ATOM 3661 C C . ALA B 1 218 ? 30.916 -2.505 7.270 1.00 18.42 216 ALA B C 1
ATOM 3662 O O . ALA B 1 218 ? 31.741 -3.125 6.578 1.00 18.76 216 ALA B O 1
ATOM 3664 N N . ALA B 1 219 ? 29.612 -2.435 6.971 1.00 18.36 217 ALA B N 1
ATOM 3665 C CA . ALA B 1 219 ? 29.013 -3.213 5.861 1.00 18.41 217 ALA B CA 1
ATOM 3666 C C . ALA B 1 219 ? 29.638 -2.837 4.507 1.00 18.63 217 ALA B C 1
ATOM 3667 O O . ALA B 1 219 ? 29.832 -3.692 3.606 1.00 19.13 217 ALA B O 1
ATOM 3669 N N . GLN B 1 220 ? 29.976 -1.567 4.378 1.00 18.60 218 GLN B N 1
ATOM 3670 C CA . GLN B 1 220 ? 30.453 -1.013 3.097 1.00 18.56 218 GLN B CA 1
ATOM 3671 C C . GLN B 1 220 ? 31.991 -1.105 2.972 1.00 18.51 218 GLN B C 1
ATOM 3672 O O . GLN B 1 220 ? 32.562 -0.581 2.014 1.00 18.81 218 GLN B O 1
ATOM 3678 N N A SER B 1 221 ? 32.658 -1.781 3.913 0.50 18.34 219 SER B N 1
ATOM 3679 N N B SER B 1 221 ? 32.640 -1.762 3.934 0.50 18.56 219 SER B N 1
ATOM 3680 C CA A SER B 1 221 ? 34.145 -1.871 3.918 0.50 18.31 219 SER B CA 1
ATOM 3681 C CA B SER B 1 221 ? 34.108 -1.893 3.931 0.50 18.61 219 SER B CA 1
ATOM 3682 C C A SER B 1 221 ? 34.819 -2.365 2.613 0.50 18.41 219 SER B C 1
ATOM 3683 C C B SER B 1 221 ? 34.713 -2.218 2.545 0.50 18.79 219 SER B C 1
ATOM 3684 O O A SER B 1 221 ? 35.982 -2.045 2.343 0.50 18.31 219 SER B O 1
ATOM 3685 O O B SER B 1 221 ? 35.719 -1.624 2.148 0.50 18.80 219 SER B O 1
ATOM 3690 N N . ALA B 1 222 ? 34.101 -3.164 1.837 1.00 18.67 220 ALA B N 1
ATOM 3691 C CA . ALA B 1 222 ? 34.614 -3.627 0.533 1.00 19.00 220 ALA B CA 1
ATOM 3692 C C . ALA B 1 222 ? 34.034 -2.847 -0.641 1.00 19.55 220 ALA B C 1
ATOM 3693 O O . ALA B 1 222 ? 34.278 -3.198 -1.808 1.00 20.66 220 ALA B O 1
ATOM 3695 N N . GLY B 1 223 ? 33.300 -1.764 -0.367 1.00 19.93 221 GLY B N 1
ATOM 3696 C CA . GLY B 1 223 ? 32.640 -0.992 -1.438 1.00 20.11 221 GLY B CA 1
ATOM 3697 C C . GLY B 1 223 ? 31.126 -1.151 -1.335 1.00 20.21 221 GLY B C 1
ATOM 3698 O O . GLY B 1 223 ? 30.620 -2.197 -0.881 1.00 19.73 221 GLY B O 1
ATOM 3699 N N . ASN B 1 224 ? 30.408 -0.089 -1.685 1.00 20.72 222 ASN B N 1
ATOM 3700 C CA . ASN B 1 224 ? 28.950 -0.145 -1.787 1.00 21.39 222 ASN B CA 1
ATOM 3701 C C . ASN B 1 224 ? 28.457 -1.159 -2.852 1.00 22.12 222 ASN B C 1
ATOM 3702 O O . ASN B 1 224 ? 27.378 -1.701 -2.711 1.00 22.38 222 ASN B O 1
ATOM 3707 N N . ALA B 1 225 ? 29.248 -1.418 -3.900 1.00 23.17 223 ALA B N 1
ATOM 3708 C CA . ALA B 1 225 ? 28.910 -2.457 -4.883 1.00 24.13 223 ALA B CA 1
ATOM 3709 C C . ALA B 1 225 ? 28.840 -3.906 -4.298 1.00 24.55 223 ALA B C 1
ATOM 3710 O O . ALA B 1 225 ? 28.271 -4.788 -4.918 1.00 25.34 223 ALA B O 1
ATOM 3712 N N . GLU B 1 226 ? 29.360 -4.150 -3.086 1.00 23.98 224 GLU B N 1
ATOM 3713 C CA . GLU B 1 226 ? 29.215 -5.479 -2.476 1.00 23.26 224 GLU B CA 1
ATOM 3714 C C . GLU B 1 226 ? 27.927 -5.608 -1.651 1.00 22.82 224 GLU B C 1
ATOM 3715 O O . GLU B 1 226 ? 27.623 -6.689 -1.129 1.00 22.31 224 GLU B O 1
ATOM 3721 N N . LEU B 1 227 ? 27.168 -4.520 -1.522 1.00 21.80 225 LEU B N 1
ATOM 3722 C CA . LEU B 1 227 ? 25.999 -4.565 -0.660 1.00 21.07 225 LEU B CA 1
ATOM 3723 C C . LEU B 1 227 ? 24.808 -5.177 -1.371 1.00 20.98 225 LEU B C 1
ATOM 3724 O O . LEU B 1 227 ? 24.653 -5.063 -2.601 1.00 20.72 225 LEU B O 1
ATOM 3729 N N A VAL B 1 228 ? 23.989 -5.874 -0.600 0.50 20.90 226 VAL B N 1
ATOM 3730 N N B VAL B 1 228 ? 23.964 -5.837 -0.595 0.50 21.21 226 VAL B N 1
ATOM 3731 C CA A VAL B 1 228 ? 22.663 -6.253 -1.067 0.50 21.10 226 VAL B CA 1
ATOM 3732 C CA B VAL B 1 228 ? 22.673 -6.296 -1.096 0.50 21.69 226 VAL B CA 1
ATOM 3733 C C A VAL B 1 228 ? 21.625 -5.577 -0.198 0.50 21.38 226 VAL B C 1
ATOM 3734 C C B VAL B 1 228 ? 21.555 -5.744 -0.207 0.50 21.76 226 VAL B C 1
ATOM 3735 O O A VAL B 1 228 ? 21.810 -5.433 1.017 0.50 21.22 226 VAL B O 1
ATOM 3736 O O B VAL B 1 228 ? 21.628 -5.840 1.023 0.50 21.65 226 VAL B O 1
ATOM 3743 N N . PHE B 1 229 ? 20.546 -5.134 -0.827 1.00 21.95 227 PHE B N 1
ATOM 3744 C CA . PHE B 1 229 ? 19.460 -4.478 -0.085 1.00 22.20 227 PHE B CA 1
ATOM 3745 C C . PHE B 1 229 ? 18.214 -5.338 -0.096 1.00 22.76 227 PHE B C 1
ATOM 3746 O O . PHE B 1 229 ? 18.099 -6.210 -0.957 1.00 22.81 227 PHE B O 1
ATOM 3754 N N . PRO B 1 230 ? 17.272 -5.107 0.856 1.00 23.16 228 PRO B N 1
ATOM 3755 C CA . PRO B 1 230 ? 16.013 -5.856 0.734 1.00 24.02 228 PRO B CA 1
ATOM 3756 C C . PRO B 1 230 ? 15.217 -5.427 -0.516 1.00 24.81 228 PRO B C 1
ATOM 3757 O O . PRO B 1 230 ? 15.509 -4.384 -1.083 1.00 24.64 228 PRO B O 1
ATOM 3761 N N . PRO B 1 231 ? 14.210 -6.222 -0.940 1.00 26.03 229 PRO B N 1
ATOM 3762 C CA . PRO B 1 231 ? 13.384 -5.772 -2.055 1.00 27.02 229 PRO B CA 1
ATOM 3763 C C . PRO B 1 231 ? 12.820 -4.356 -1.822 1.00 27.96 229 PRO B C 1
ATOM 3764 O O . PRO B 1 231 ? 12.560 -3.953 -0.670 1.00 27.68 229 PRO B O 1
ATOM 3768 N N A ARG B 1 232 ? 12.664 -3.608 -2.903 0.60 28.94 230 ARG B N 1
ATOM 3769 N N B ARG B 1 232 ? 12.661 -3.606 -2.911 0.40 28.53 230 ARG B N 1
ATOM 3770 C CA A ARG B 1 232 ? 12.138 -2.245 -2.829 0.60 30.92 230 ARG B CA 1
ATOM 3771 C CA B ARG B 1 232 ? 12.103 -2.248 -2.855 0.40 29.90 230 ARG B CA 1
ATOM 3772 C C A ARG B 1 232 ? 10.799 -2.172 -2.066 0.60 31.52 230 ARG B C 1
ATOM 3773 C C B ARG B 1 232 ? 10.812 -2.194 -2.038 0.40 30.92 230 ARG B C 1
ATOM 3774 O O A ARG B 1 232 ? 10.581 -1.245 -1.276 0.60 31.70 230 ARG B O 1
ATOM 3775 O O B ARG B 1 232 ? 10.635 -1.304 -1.198 0.40 31.04 230 ARG B O 1
ATOM 3790 N N . GLU B 1 233 ? 9.921 -3.154 -2.277 1.00 32.03 231 GLU B N 1
ATOM 3791 C CA . GLU B 1 233 ? 8.601 -3.144 -1.626 1.00 34.43 231 GLU B CA 1
ATOM 3792 C C . GLU B 1 233 ? 8.669 -3.367 -0.108 1.00 34.54 231 GLU B C 1
ATOM 3793 O O . GLU B 1 233 ? 7.787 -2.898 0.622 1.00 34.47 231 GLU B O 1
ATOM 3799 N N . VAL B 1 234 ? 9.704 -4.074 0.353 1.00 33.77 232 VAL B N 1
ATOM 3800 C CA . VAL B 1 234 ? 9.937 -4.229 1.793 1.00 33.91 232 VAL B CA 1
ATOM 3801 C C . VAL B 1 234 ? 10.348 -2.888 2.387 1.00 34.14 232 VAL B C 1
ATOM 3802 O O . VAL B 1 234 ? 9.867 -2.514 3.463 1.00 34.46 232 VAL B O 1
ATOM 3806 N N . ILE B 1 235 ? 11.237 -2.174 1.692 1.00 34.61 233 ILE B N 1
ATOM 3807 C CA . ILE B 1 235 ? 11.663 -0.851 2.135 1.00 36.08 233 ILE B CA 1
ATOM 3808 C C . ILE B 1 235 ? 10.444 0.099 2.150 1.00 38.31 233 ILE B C 1
ATOM 3809 O O . ILE B 1 235 ? 10.164 0.738 3.172 1.00 38.17 233 ILE B O 1
ATOM 3814 N N . ALA B 1 236 ? 9.727 0.153 1.027 1.00 40.64 234 ALA B N 1
ATOM 3815 C CA . ALA B 1 236 ? 8.505 0.965 0.875 1.00 43.87 234 ALA B CA 1
ATOM 3816 C C . ALA B 1 236 ? 7.436 0.733 1.956 1.00 46.17 234 ALA B C 1
ATOM 3817 O O . ALA B 1 236 ? 6.790 1.681 2.401 1.00 46.85 234 ALA B O 1
ATOM 3819 N N . LYS B 1 237 ? 7.245 -0.516 2.372 1.00 48.69 235 LYS B N 1
ATOM 3820 C CA . LYS B 1 237 ? 6.235 -0.844 3.383 1.00 51.09 235 LYS B CA 1
ATOM 3821 C C . LYS B 1 237 ? 6.603 -0.414 4.807 1.00 52.47 235 LYS B C 1
ATOM 3822 O O . LYS B 1 237 ? 5.714 -0.194 5.642 1.00 52.68 235 LYS B O 1
ATOM 3824 N N . VAL B 1 238 ? 7.898 -0.304 5.098 1.00 53.57 236 VAL B N 1
ATOM 3825 C CA . VAL B 1 238 ? 8.323 0.180 6.423 1.00 54.98 236 VAL B CA 1
ATOM 3826 C C . VAL B 1 238 ? 8.129 1.694 6.546 1.00 56.34 236 VAL B C 1
ATOM 3827 O O . VAL B 1 238 ? 7.861 2.205 7.632 1.00 56.55 236 VAL B O 1
ATOM 3831 N N . GLU B 1 239 ? 8.242 2.403 5.427 1.00 58.16 237 GLU B N 1
ATOM 3832 C CA . GLU B 1 239 ? 7.997 3.840 5.426 1.00 60.36 237 GLU B CA 1
ATOM 3833 C C . GLU B 1 239 ? 6.532 4.187 5.160 1.00 62.41 237 GLU B C 1
ATOM 3834 O O . GLU B 1 239 ? 6.213 5.334 4.821 1.00 62.87 237 GLU B O 1
ATOM 3840 N N . GLU B 1 240 ? 5.660 3.184 5.294 1.00 64.54 238 GLU B N 1
ATOM 3841 C CA . GLU B 1 240 ? 4.214 3.384 5.339 1.00 66.39 238 GLU B CA 1
ATOM 3842 C C . GLU B 1 240 ? 3.773 3.339 6.797 1.00 67.54 238 GLU B C 1
ATOM 3843 O O . GLU B 1 240 ? 2.793 3.985 7.166 1.00 67.89 238 GLU B O 1
ATOM 3845 N N . GLN B 1 241 ? 4.504 2.582 7.622 1.00 68.51 239 GLN B N 1
ATOM 3846 C CA . GLN B 1 241 ? 4.297 2.577 9.077 1.00 69.62 239 GLN B CA 1
ATOM 3847 C C . GLN B 1 241 ? 4.781 3.891 9.709 1.00 69.73 239 GLN B C 1
ATOM 3848 O O . GLN B 1 241 ? 5.748 3.915 10.483 1.00 69.62 239 GLN B O 1
ATOM 3854 N N . ALA B 1 242 ? 4.089 4.976 9.356 1.00 70.10 240 ALA B N 1
ATOM 3855 C CA . ALA B 1 242 ? 4.394 6.324 9.823 1.00 70.28 240 ALA B CA 1
ATOM 3856 C C . ALA B 1 242 ? 3.138 6.982 10.399 1.00 70.54 240 ALA B C 1
ATOM 3857 O O . ALA B 1 242 ? 2.298 6.320 11.014 1.00 70.62 240 ALA B O 1
ATOM 3859 N N . GLY B 1 248 ? 6.336 8.425 18.959 1.00 49.94 246 GLY B N 1
ATOM 3860 C CA . GLY B 1 248 ? 7.074 8.806 20.160 1.00 51.76 246 GLY B CA 1
ATOM 3861 C C . GLY B 1 248 ? 6.311 8.729 21.464 1.00 54.46 246 GLY B C 1
ATOM 3862 O O . GLY B 1 248 ? 6.873 8.995 22.531 1.00 53.38 246 GLY B O 1
ATOM 3863 N N . ASN B 1 249 ? 5.030 8.375 21.375 1.00 62.85 247 ASN B N 1
ATOM 3864 C CA . ASN B 1 249 ? 4.168 8.189 22.551 1.00 68.37 247 ASN B CA 1
ATOM 3865 C C . ASN B 1 249 ? 4.134 6.744 23.061 1.00 69.04 247 ASN B C 1
ATOM 3866 O O . ASN B 1 249 ? 3.952 6.518 24.259 1.00 69.42 247 ASN B O 1
ATOM 3871 N N . GLY B 1 250 ? 4.306 5.788 22.141 1.00 68.20 248 GLY B N 1
ATOM 3872 C CA . GLY B 1 250 ? 4.110 4.349 22.395 1.00 65.83 248 GLY B CA 1
ATOM 3873 C C . GLY B 1 250 ? 4.745 3.729 23.635 1.00 62.88 248 GLY B C 1
ATOM 3874 O O . GLY B 1 250 ? 5.511 4.388 24.338 1.00 63.10 248 GLY B O 1
ATOM 3875 N N . PRO B 1 251 ? 4.419 2.449 23.921 1.00 60.39 249 PRO B N 1
ATOM 3876 C CA . PRO B 1 251 ? 5.044 1.734 25.050 1.00 56.99 249 PRO B CA 1
ATOM 3877 C C . PRO B 1 251 ? 6.500 1.326 24.778 1.00 52.58 249 PRO B C 1
ATOM 3878 O O . PRO B 1 251 ? 7.271 1.101 25.722 1.00 51.60 249 PRO B O 1
ATOM 3882 N N . GLY B 1 252 ? 6.857 1.232 23.497 1.00 49.30 250 GLY B N 1
ATOM 3883 C CA . GLY B 1 252 ? 8.223 0.920 23.077 1.00 44.86 250 GLY B CA 1
ATOM 3884 C C . GLY B 1 252 ? 9.234 1.984 23.479 1.00 41.71 250 GLY B C 1
ATOM 3885 O O . GLY B 1 252 ? 10.358 1.670 23.833 1.00 40.63 250 GLY B O 1
ATOM 3886 N N . VAL B 1 253 ? 8.827 3.244 23.401 1.00 39.88 251 VAL B N 1
ATOM 3887 C CA . VAL B 1 253 ? 9.669 4.370 23.785 1.00 38.41 251 VAL B CA 1
ATOM 3888 C C . VAL B 1 253 ? 9.982 4.309 25.289 1.00 37.34 251 VAL B C 1
ATOM 3889 O O . VAL B 1 253 ? 11.134 4.467 25.680 1.00 36.55 251 VAL B O 1
ATOM 3893 N N . ALA B 1 254 ? 8.967 4.066 26.114 1.00 37.02 252 ALA B N 1
ATOM 3894 C CA . ALA B 1 254 ? 9.144 4.046 27.566 1.00 36.51 252 ALA B CA 1
ATOM 3895 C C . ALA B 1 254 ? 10.008 2.861 27.998 1.00 36.10 252 ALA B C 1
ATOM 3896 O O . ALA B 1 254 ? 10.923 3.022 28.799 1.00 35.82 252 ALA B O 1
ATOM 3898 N N . ARG B 1 255 ? 9.710 1.678 27.452 1.00 35.58 253 ARG B N 1
ATOM 3899 C CA . ARG B 1 255 ? 10.519 0.480 27.644 1.00 34.86 253 ARG B CA 1
ATOM 3900 C C . ARG B 1 255 ? 12.005 0.705 27.305 1.00 33.21 253 ARG B C 1
ATOM 3901 O O . ARG B 1 255 ? 12.884 0.373 28.102 1.00 32.23 253 ARG B O 1
ATOM 3909 N N . HIS B 1 256 ? 12.270 1.228 26.103 1.00 32.21 254 HIS B N 1
ATOM 3910 C CA . HIS B 1 256 ? 13.628 1.567 25.669 1.00 31.69 254 HIS B CA 1
ATOM 3911 C C . HIS B 1 256 ? 14.315 2.568 26.612 1.00 31.48 254 HIS B C 1
ATOM 3912 O O . HIS B 1 256 ? 15.467 2.374 27.002 1.00 31.15 254 HIS B O 1
ATOM 3919 N N . TRP B 1 257 ? 13.595 3.623 26.979 1.00 31.55 255 TRP B N 1
ATOM 3920 C CA . TRP B 1 257 ? 14.112 4.666 27.851 1.00 31.79 255 TRP B CA 1
ATOM 3921 C C . TRP B 1 257 ? 14.388 4.111 29.262 1.00 31.99 255 TRP B C 1
ATOM 3922 O O . TRP B 1 257 ? 15.471 4.316 29.807 1.00 31.36 255 TRP B O 1
ATOM 3933 N N . ASN B 1 258 ? 13.425 3.399 29.832 1.00 32.41 256 ASN B N 1
ATOM 3934 C CA . ASN B 1 258 ? 13.604 2.856 31.179 1.00 33.31 256 ASN B CA 1
ATOM 3935 C C . ASN B 1 258 ? 14.872 2.004 31.323 1.00 32.88 256 ASN B C 1
ATOM 3936 O O . ASN B 1 258 ? 15.540 2.042 32.363 1.00 33.08 256 ASN B O 1
ATOM 3941 N N . ALA B 1 259 ? 15.166 1.210 30.305 1.00 32.04 257 ALA B N 1
ATOM 3942 C CA . ALA B 1 259 ? 16.388 0.419 30.277 1.00 31.70 257 ALA B CA 1
ATOM 3943 C C . ALA B 1 259 ? 17.655 1.284 30.225 1.00 31.32 257 ALA B C 1
ATOM 3944 O O . ALA B 1 259 ? 18.624 0.981 30.905 1.00 31.21 257 ALA B O 1
ATOM 3946 N N . LEU B 1 260 ? 17.655 2.334 29.399 1.00 31.15 258 LEU B N 1
ATOM 3947 C CA . LEU B 1 260 ? 18.773 3.290 29.379 1.00 31.05 258 LEU B CA 1
ATOM 3948 C C . LEU B 1 260 ? 19.008 3.921 30.753 1.00 31.79 258 LEU B C 1
ATOM 3949 O O . LEU B 1 260 ? 20.153 4.064 31.170 1.00 31.64 258 LEU B O 1
ATOM 3954 N N . ILE B 1 261 ? 17.925 4.249 31.456 1.00 32.88 259 ILE B N 1
ATOM 3955 C CA . ILE B 1 261 ? 18.002 4.850 32.806 1.00 34.08 259 ILE B CA 1
ATOM 3956 C C . ILE B 1 261 ? 18.568 3.898 33.833 1.00 34.63 259 ILE B C 1
ATOM 3957 O O . ILE B 1 261 ? 19.414 4.301 34.633 1.00 35.13 259 ILE B O 1
ATOM 3962 N N . ARG B 1 262 ? 18.117 2.643 33.833 1.00 34.96 260 ARG B N 1
ATOM 3963 C CA . ARG B 1 262 ? 18.684 1.656 34.764 1.00 35.18 260 ARG B CA 1
ATOM 3964 C C . ARG B 1 262 ? 20.197 1.522 34.495 1.00 35.10 260 ARG B C 1
ATOM 3965 O O . ARG B 1 262 ? 21.009 1.482 35.419 1.00 35.00 260 ARG B O 1
ATOM 3973 N N . GLU B 1 263 ? 20.574 1.485 33.222 1.00 34.48 261 GLU B N 1
ATOM 3974 C CA . GLU B 1 263 ? 21.989 1.422 32.857 1.00 34.54 261 GLU B CA 1
ATOM 3975 C C . GLU B 1 263 ? 22.756 2.639 33.380 1.00 34.76 261 GLU B C 1
ATOM 3976 O O . GLU B 1 263 ? 23.790 2.491 34.061 1.00 34.54 261 GLU B O 1
ATOM 3982 N N . LEU B 1 264 ? 22.221 3.831 33.106 1.00 35.08 262 LEU B N 1
ATOM 3983 C CA . LEU B 1 264 ? 22.846 5.072 33.510 1.00 36.06 262 LEU B CA 1
ATOM 3984 C C . LEU B 1 264 ? 23.027 5.101 35.023 1.00 37.77 262 LEU B C 1
ATOM 3985 O O . LEU B 1 264 ? 24.097 5.446 35.510 1.00 37.98 262 LEU B O 1
ATOM 3990 N N . GLU B 1 265 ? 21.985 4.719 35.749 1.00 39.66 263 GLU B N 1
ATOM 3991 C CA . GLU B 1 265 ? 21.975 4.883 37.214 1.00 42.56 263 GLU B CA 1
ATOM 3992 C C . GLU B 1 265 ? 22.935 3.967 37.976 1.00 44.21 263 GLU B C 1
ATOM 3993 O O . GLU B 1 265 ? 23.010 4.012 39.212 1.00 44.69 263 GLU B O 1
ATOM 3999 N N . ARG B 1 266 ? 23.674 3.139 37.242 1.00 46.51 264 ARG B N 1
ATOM 4000 C CA . ARG B 1 266 ? 24.734 2.327 37.835 1.00 49.50 264 ARG B CA 1
ATOM 4001 C C . ARG B 1 266 ? 25.931 3.217 38.163 1.00 51.30 264 ARG B C 1
ATOM 4002 O O . ARG B 1 266 ? 26.681 2.926 39.086 1.00 52.71 264 ARG B O 1
ATOM 4010 N N . SER B 1 267 ? 26.092 4.303 37.408 1.00 52.35 265 SER B N 1
ATOM 4011 C CA . SER B 1 267 ? 27.131 5.297 37.670 1.00 53.61 265 SER B CA 1
ATOM 4012 C C . SER B 1 267 ? 26.671 6.317 38.700 1.00 53.86 265 SER B C 1
ATOM 4013 O O . SER B 1 267 ? 27.409 7.250 39.013 1.00 54.62 265 SER B O 1
ATOM 4016 N N . GLY B 1 268 ? 25.448 6.158 39.202 1.00 53.00 266 GLY B N 1
ATOM 4017 C CA . GLY B 1 268 ? 24.878 7.113 40.148 1.00 52.85 266 GLY B CA 1
ATOM 4018 C C . GLY B 1 268 ? 23.805 8.015 39.559 1.00 51.42 266 GLY B C 1
ATOM 4019 O O . GLY B 1 268 ? 23.469 7.935 38.367 1.00 51.15 266 GLY B O 1
ATOM 4020 N N . THR B 1 269 ? 23.285 8.890 40.408 1.00 51.20 267 THR B N 1
ATOM 4021 C CA . THR B 1 269 ? 22.107 9.685 40.097 1.00 51.05 267 THR B CA 1
ATOM 4022 C C . THR B 1 269 ? 22.354 11.194 40.218 1.00 51.25 267 THR B C 1
ATOM 4023 O O . THR B 1 269 ? 21.405 11.972 40.320 1.00 50.89 267 THR B O 1
ATOM 4027 N N . ASP B 1 270 ? 23.626 11.602 40.204 1.00 51.57 268 ASP B N 1
ATOM 4028 C CA . ASP B 1 270 ? 24.009 13.019 40.325 1.00 51.86 268 ASP B CA 1
ATOM 4029 C C . ASP B 1 270 ? 23.339 13.931 39.282 1.00 50.22 268 ASP B C 1
ATOM 4030 O O . ASP B 1 270 ? 23.139 15.128 39.514 1.00 50.02 268 ASP B O 1
ATOM 4035 N N . TYR B 1 271 ? 23.004 13.352 38.137 1.00 48.45 269 TYR B N 1
ATOM 4036 C CA . TYR B 1 271 ? 22.392 14.091 37.030 1.00 47.22 269 TYR B CA 1
ATOM 4037 C C . TYR B 1 271 ? 21.003 14.643 37.371 1.00 47.94 269 TYR B C 1
ATOM 4038 O O . TYR B 1 271 ? 20.539 15.592 36.740 1.00 47.29 269 TYR B O 1
ATOM 4047 N N . ARG B 1 272 ? 20.350 14.004 38.350 1.00 50.13 270 ARG B N 1
ATOM 4048 C CA . ARG B 1 272 ? 19.031 14.382 38.875 1.00 52.45 270 ARG B CA 1
ATOM 4049 C C . ARG B 1 272 ? 19.031 15.640 39.739 1.00 54.23 270 ARG B C 1
ATOM 4050 O O . ARG B 1 272 ? 17.977 16.226 39.958 1.00 54.51 270 ARG B O 1
ATOM 4058 N N . ASP B 1 273 ? 20.200 16.047 40.228 1.00 55.95 271 ASP B N 1
ATOM 4059 C CA . ASP B 1 273 ? 20.300 17.081 41.284 1.00 57.83 271 ASP B CA 1
ATOM 4060 C C . ASP B 1 273 ? 20.492 18.493 40.731 1.00 57.88 271 ASP B C 1
ATOM 4061 O O . ASP B 1 273 ? 20.542 18.680 39.500 1.00 57.82 271 ASP B O 1
#

Nearest PDB structures (foldseek):
  3ocr-assembly1_A  TM=1.004E+00  e=4.837E-52  Pseudomonas savastanoi pv. phaseolicola 1448A
  3ocr-assembly2_B  TM=9.816E-01  e=4.874E-45  Pseudomonas savastanoi pv. phaseolicola 1448A
  8iah-assembly1_1  TM=9.028E-01  e=3.885E-23  Sus scrofa
  8iah-assembly1_2  TM=8.892E-01  e=1.085E-22  Sus scrofa
  4xxf-assembly1_A  TM=8.567E-01  e=6.203E-21  Glaciozyma antarctica

Sequence (497 aa):
GSVRDRVSPQEWEEEVRVKLAAAYRLAALKRWTDHIYTHFSARVPGPDEHFLINAFGLLFDEITASNLVKVDIDGTIVDDPTGLGINYAGYVIHSAIHAARHDLQAVLHTHTRRDGIAVSSAQKDGLLPISQHSIAFSGRVAYHGYEGIALDLSERERLVADLGDDKSVILRNHGLLTGGVSVEHAIQQLHALEYACNIQIAAQSSAGNAELVFPPREEVIAKVEEQAKAIGNGPGVARHWNALIRELERSGTDYRDGSVRDRVSPQQEWEVRVKLAAAYRRLAALKRWTDHIYYTTHHFSARVPGPDEEHFLINAFGLLFDEITASNLVKVDIDDGTTIVDDPTGLGINYAGYVIIHSAIIHAARHDLQAVLHTHTRDGIAVSAQKDGLLPISQQHSIAFSGRVAYHGYEGIALDLSERRERLVADLGDDKSSVILRNHGLLLTGGVSVEHAIQQLHALEYACNIQIAAQSSAGNAELVVFPPRREVIAKVEEQAGNGPGVARHWNALIRELERSGTDYRD

B-factor: mean 35.44, std 13.52, range [18.26, 94.32]

InterPro domains:
  IPR001303 Class II aldolase/adducin N-terminal [PF00596] (35-215)
  IPR001303 Class II aldolase/adducin N-terminal [SM01007] (34-215)
  IPR036409 Class II aldolase/adducin N-terminal domain superfamily [G3DSA:3.40.225.10] (19-271)
  IPR036409 Class II aldolase/adducin N-terminal domain superfamily [SSF53639] (29-229)
  IPR051017 Aldolase class II Adducin subfamily [PTHR10672] (20-266)

Secondary structure (DSSP, 8-state):
-HHHHHS-HHHHHHHHHHHHHHHHHHHTT--BTTB--EEEEPSSSS-EEEE--TT--GGG--GGG-EEEETT--EEE-TTS----TTTTHHHHHHHHH-TT--EEEEE--HHHHHHHTSTT-S-S-SHHHHTTTTT---B----SS--HHHHHHHHHHHTT----BTTTBEEEEESSHHHHHHHHHHHHHHHHHHHHHGGG-GGG-----HHHHHHHHHHHH----SHHHHHHHHHHHHHHHTT-SGGG-/--HHHHS-HHHHHHHHHHHHHHHHHHHTT---TT--EEEEEPPSSS-EEEEPPTT--GGG--TTT-EEEETTS-EEE-SSS----HHHHHHHHHHHHH-TT--EEEEE--HHHHHHHTSTT-S-S-SHHHHTTTT----B----SS--TTHHHHHHHHHTT----BTTTBEEEEESSHHHHHHHHHHHHHHHHHHHHHTTT-GGG-----HHHHHHHTT----SHHHHHHHHHHHHHHTTS-SGGG-

Radius of gyration: 31.11 Å; Cα contacts (8 Å, |Δi|>4): 892; chains: 2; bounding box: 42×42×99 Å

Organism: Pseudomonas savastanoi pv. phaseolicola (strain 1448A / Race 6) (NCBI:txid264730)

CATH classification: 3.40.225.10

Foldseek 3Di:
DVQVVPDDPQQLVQLLLQLLLLQLCVVVVQADQQAWWKKFARPDPAQKMWIAFRRDHSNQAASRQIFIAHLQQHGPDGNPVRGHPNQRCPLVSLQCVLCVQFRMKGWTDDPLQLVLLADPVRQAQFDLLSLLCVPQAFEAEDDDRGQDPVNSVRSSVRCPPHAWHDRNGGIMGTASGSLLRSVNVVSVVVSSVVVVVQQVVHPVVTDHPDPVVSVVSNVVSVPARPDPVSVVVVVVSVVVSCVVPSRRSD/DFPVVVDDPQQLVQLLLQLLLLLLCVVVVQADFQDWWKKFARDDDARKMWIAQGPDHSNVAASRQIWIAHLQLHTPGGPPPRGDPSLNCLQVSLCCVLPVQFRMKGWTDDPLQLVLLADPVRQDQADPLSLLCQVQAFEAEDDDSDDDSVVSVSSCVRNPPHQWHYRNGGIMGTASGSLGRSVNVVSVVVSSVVVCVQCVVHPVVGDHPDPVVSVVSVVPDAPDPVSVVVVVVSVVVSCVVHSRNSD

Solvent-accessible surface area: 23570 Å² total